Protein AF-A0A6J8D464-F1 (afdb_monomer_lite)

Radius of gyration: 24.17 Å; chains: 1; bounding box: 67×46×69 Å

Foldseek 3Di:
DLLLLLLLLLLLCLQFEQVVLQVLVPQDDLVSSLCQNSVVDVVVVVLVLVLLLLLLVVLLVVLQVVVCVVVVHDDDPVSSVVCLVVALALLSLLSCCSRVQASVLSVQLVQCLQLLNVVSNVSSCVSSVLSCQLAPPVQSLVVVLVVVVCQVPDDPVVVVVCSNPSFADPPPPSSGTDHPVVVVVVLVVLLVVQADPDDGDPVSSVVSNVCSVVVVVVLVVVCVVVVHDDPDPDPPPDDCVVSSVSVSVLCVVLCSVPPPDPDSFHAHSVGHTFDPCSSCSSVQSVVSSVQSNVDPADRLGDHNGGHPVSVVVLVVLLPDDLVVLVVLLLVLLVPQPDPVSSVLLVVCCVPRPNPDDSSSSSSSSVNSVCVVSSSDDDPDDRPPD

Sequence (385 aa):
MEINLFRAFFSFCRNIFLETLAEKLGFMSKRAKDFIVGCGDHHLTWQIFQIVLYAFAAELSRSYVISCLEKNETPTSAGFVLWVDEASNPNITMMYNIVFTFFLAMKCFRSGVRRNNSTFMLAGRQTAVPVMFIKKHTIYQNLICNDMAIRVNAPDPIKEYMEKNESFSVSGDPARAEGGDYVTENVNRALKNHLPPGVPTLQLWVNASRCNDKLDKIRKKVFLNAGLNEPSSDKQAFNVDNEVQMLRREIRTSKWLEYPQVDSQLRSLSGETLHPGLVNVLHVSRDNYKSYLLKEKAATLEPVFITNQDEIDFNDASNWTIIKLNQNIVHTIQEIDDENLSLYYKNYYEKNISSAVKKSHVDFYYEVKGILDGLQTVDVDLPQL

Structure (mmCIF, N/CA/C/O backbone):
data_AF-A0A6J8D464-F1
#
_entry.id   AF-A0A6J8D464-F1
#
loop_
_atom_site.group_PDB
_atom_site.id
_atom_site.type_symbol
_atom_site.label_atom_id
_atom_site.label_alt_id
_atom_site.label_comp_id
_atom_site.label_asym_id
_atom_site.label_entity_id
_atom_site.label_seq_id
_atom_site.pdbx_PDB_ins_code
_atom_site.Cartn_x
_atom_site.Cartn_y
_atom_site.Cartn_z
_atom_site.occupancy
_atom_site.B_iso_or_equiv
_atom_site.auth_seq_id
_atom_site.auth_comp_id
_atom_site.auth_asym_id
_atom_site.auth_atom_id
_atom_site.pdbx_PDB_model_num
ATOM 1 N N . MET A 1 1 ? -3.402 -2.196 -12.179 1.00 75.00 1 MET A N 1
ATOM 2 C CA . MET A 1 1 ? -3.385 -2.986 -10.922 1.00 75.00 1 MET A CA 1
ATOM 3 C C . MET A 1 1 ? -2.369 -2.462 -9.906 1.00 75.00 1 MET A C 1
ATOM 5 O O . MET A 1 1 ? -2.780 -2.190 -8.788 1.00 75.00 1 MET A O 1
ATOM 9 N N . GLU A 1 2 ? -1.084 -2.282 -10.261 1.00 83.75 2 GLU A N 1
ATOM 10 C CA . GLU A 1 2 ? -0.041 -1.796 -9.322 1.00 83.75 2 GLU A CA 1
ATOM 11 C C . GLU A 1 2 ? -0.439 -0.488 -8.621 1.00 83.75 2 GLU A C 1
ATOM 13 O O . GLU A 1 2 ? -0.425 -0.411 -7.397 1.00 83.75 2 GLU A O 1
ATOM 18 N N . ILE A 1 3 ? -0.880 0.512 -9.392 1.00 84.69 3 ILE A N 1
ATOM 19 C CA . ILE A 1 3 ? -1.281 1.811 -8.840 1.00 84.69 3 ILE A CA 1
ATOM 20 C C . ILE A 1 3 ? -2.486 1.713 -7.896 1.00 84.69 3 ILE A C 1
ATOM 22 O O . ILE A 1 3 ? -2.520 2.395 -6.882 1.00 84.69 3 ILE A O 1
ATOM 26 N N . ASN A 1 4 ? -3.432 0.808 -8.162 1.00 85.44 4 ASN A N 1
ATOM 27 C CA . ASN A 1 4 ? -4.602 0.612 -7.302 1.00 85.44 4 ASN A CA 1
ATOM 28 C C . ASN A 1 4 ? -4.208 -0.020 -5.958 1.00 85.44 4 ASN A C 1
ATOM 30 O O . ASN A 1 4 ? -4.788 0.320 -4.930 1.00 85.44 4 ASN A O 1
ATOM 34 N N . LEU A 1 5 ? -3.203 -0.910 -5.953 1.00 88.81 5 LEU A N 1
ATOM 35 C CA . LEU A 1 5 ? -2.619 -1.438 -4.714 1.00 88.81 5 LEU A CA 1
ATOM 36 C C . LEU A 1 5 ? -1.938 -0.321 -3.922 1.00 88.81 5 LEU A C 1
ATOM 38 O O . LEU A 1 5 ? -2.163 -0.227 -2.717 1.00 88.81 5 LEU A O 1
ATOM 42 N N . PHE A 1 6 ? -1.174 0.554 -4.589 1.00 90.50 6 PHE A N 1
ATOM 43 C CA . PHE A 1 6 ? -0.582 1.714 -3.922 1.00 90.50 6 PHE A CA 1
ATOM 44 C C . PHE A 1 6 ? -1.637 2.649 -3.353 1.00 90.50 6 PHE A C 1
ATOM 46 O O . PHE A 1 6 ? -1.532 2.982 -2.183 1.00 90.50 6 PHE A O 1
ATOM 53 N N . ARG A 1 7 ? -2.681 3.000 -4.112 1.00 88.50 7 ARG A N 1
ATOM 54 C CA . ARG A 1 7 ? -3.766 3.873 -3.638 1.00 88.50 7 ARG A CA 1
ATOM 55 C C . ARG A 1 7 ? -4.436 3.316 -2.383 1.00 88.50 7 ARG A C 1
ATOM 57 O O . ARG A 1 7 ? -4.547 4.025 -1.388 1.00 88.50 7 ARG A O 1
ATOM 64 N N . ALA A 1 8 ? -4.817 2.035 -2.392 1.00 88.19 8 ALA A N 1
ATOM 65 C CA . ALA A 1 8 ? -5.408 1.385 -1.219 1.00 88.19 8 ALA A CA 1
ATOM 66 C C . ALA A 1 8 ? -4.446 1.374 -0.015 1.00 88.19 8 ALA A C 1
ATOM 68 O O . ALA A 1 8 ? -4.840 1.663 1.114 1.00 88.19 8 ALA A O 1
ATOM 69 N N . PHE A 1 9 ? -3.167 1.086 -0.254 1.00 91.56 9 PHE A N 1
ATOM 70 C CA . PHE A 1 9 ? -2.165 1.007 0.803 1.00 91.56 9 PHE A CA 1
ATOM 71 C C . PHE A 1 9 ? -1.752 2.372 1.371 1.00 91.56 9 PHE A C 1
ATOM 73 O O . PHE A 1 9 ? -1.654 2.530 2.584 1.00 91.56 9 PHE A O 1
ATOM 80 N N . PHE A 1 10 ? -1.534 3.375 0.524 1.00 92.56 10 PHE A N 1
ATOM 81 C CA . PHE A 1 10 ? -1.148 4.728 0.928 1.00 92.56 10 PHE A CA 1
ATOM 82 C C . PHE A 1 10 ? -2.296 5.408 1.678 1.00 92.56 10 PHE A C 1
ATOM 84 O O . PHE A 1 10 ? -2.063 6.030 2.711 1.00 92.56 10 PHE A O 1
ATOM 91 N N . SER A 1 11 ? -3.536 5.193 1.228 1.00 88.62 11 SER A N 1
ATOM 92 C CA . SER A 1 11 ? -4.755 5.552 1.960 1.00 88.62 11 SER A CA 1
ATOM 93 C C . SER A 1 11 ? -4.780 4.958 3.371 1.00 88.62 11 SER A C 1
ATOM 95 O O . SER A 1 11 ? -5.026 5.674 4.343 1.00 88.62 11 SER A O 1
ATOM 97 N N . PHE A 1 12 ? -4.467 3.666 3.512 1.00 90.50 12 PHE A N 1
ATOM 98 C CA . PHE A 1 12 ? -4.360 3.015 4.819 1.00 90.50 12 PHE A CA 1
ATOM 99 C C . PHE A 1 12 ? -3.247 3.626 5.688 1.00 90.50 12 PHE A C 1
ATOM 101 O O . PHE A 1 12 ? -3.447 3.870 6.875 1.00 90.50 12 PHE A O 1
ATOM 108 N N . CYS A 1 13 ? -2.086 3.927 5.105 1.00 93.38 13 CYS A N 1
ATOM 109 C CA . CYS A 1 13 ? -0.939 4.471 5.830 1.00 93.38 13 CYS A CA 1
ATOM 110 C C . CYS A 1 13 ? -1.010 5.980 6.121 1.00 93.38 13 CYS A C 1
ATOM 112 O O . CYS A 1 13 ? -0.121 6.482 6.819 1.00 93.38 13 CYS A O 1
ATOM 114 N N . ARG A 1 14 ? -2.036 6.689 5.623 1.00 92.25 14 ARG A N 1
ATOM 115 C CA . ARG A 1 14 ? -2.213 8.148 5.740 1.00 92.25 14 ARG A CA 1
ATOM 116 C C . ARG A 1 14 ? -1.929 8.658 7.155 1.00 92.25 14 ARG A C 1
ATOM 118 O O . ARG A 1 14 ? -0.924 9.338 7.361 1.00 92.25 14 ARG A O 1
ATOM 125 N N . ASN A 1 15 ? -2.752 8.234 8.114 1.00 91.75 15 ASN A N 1
ATOM 126 C CA . ASN A 1 15 ? -2.686 8.675 9.513 1.00 91.75 15 ASN A CA 1
ATOM 127 C C . ASN A 1 15 ? -1.670 7.873 10.346 1.00 91.75 15 ASN A C 1
ATOM 129 O O . ASN A 1 15 ? -1.476 8.149 11.522 1.00 91.75 15 ASN A O 1
ATOM 133 N N . ILE A 1 16 ? -1.019 6.860 9.759 1.00 94.44 16 ILE A N 1
ATOM 134 C CA . ILE A 1 16 ? -0.009 6.058 10.462 1.00 94.44 16 ILE A CA 1
ATOM 135 C C . ILE A 1 16 ? 1.351 6.752 10.377 1.00 94.44 16 ILE A C 1
ATOM 137 O O . ILE A 1 16 ? 2.016 6.940 11.390 1.00 94.44 16 ILE A O 1
ATOM 141 N N . PHE A 1 17 ? 1.781 7.126 9.172 1.00 95.44 17 PHE A N 1
ATOM 142 C CA . PHE A 1 17 ? 3.074 7.791 8.965 1.00 95.44 17 PHE A CA 1
ATOM 143 C C . PHE A 1 17 ? 3.147 8.644 7.698 1.00 95.44 17 PHE A C 1
ATOM 145 O O . PHE A 1 17 ? 4.067 9.453 7.564 1.00 95.44 17 PHE A O 1
ATOM 152 N N . LEU A 1 18 ? 2.250 8.434 6.728 1.00 95.12 18 LEU A N 1
ATOM 153 C CA . LEU A 1 18 ? 2.436 8.973 5.385 1.00 95.12 18 LEU A CA 1
ATOM 154 C C . LEU A 1 18 ? 2.220 10.488 5.336 1.00 95.12 18 LEU A C 1
ATOM 156 O O . LEU A 1 18 ? 2.968 11.161 4.633 1.00 95.12 18 LEU A O 1
ATOM 160 N N . GLU A 1 19 ? 1.276 11.040 6.105 1.00 93.50 19 GLU A N 1
ATOM 161 C CA . GLU A 1 19 ? 1.132 12.499 6.199 1.00 93.50 19 GLU A CA 1
ATOM 162 C C . GLU A 1 19 ? 2.364 13.158 6.822 1.00 93.50 19 GLU A C 1
ATOM 164 O O . GLU A 1 19 ? 2.873 14.133 6.271 1.00 93.50 19 GLU A O 1
ATOM 169 N N . THR A 1 20 ? 2.901 12.592 7.908 1.00 94.94 20 THR A N 1
ATOM 170 C CA . THR A 1 20 ? 4.138 13.083 8.531 1.00 94.94 20 THR A CA 1
ATOM 171 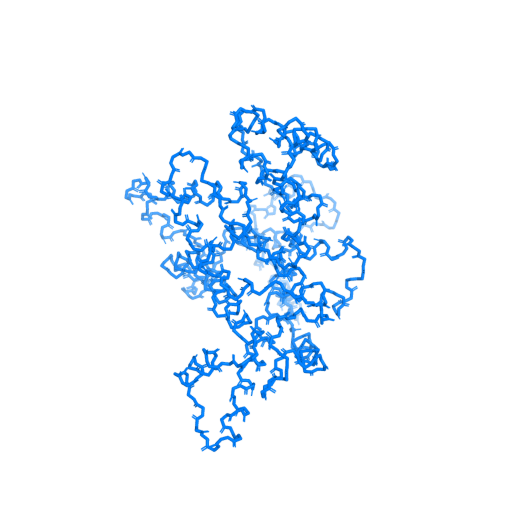C C . THR A 1 20 ? 5.307 13.028 7.550 1.00 94.94 20 THR A C 1
ATOM 173 O O . THR A 1 20 ? 6.073 13.981 7.440 1.00 94.94 20 THR A O 1
ATOM 176 N N . LEU A 1 21 ? 5.439 11.942 6.785 1.00 95.94 21 LEU A N 1
ATOM 177 C CA . LEU A 1 21 ? 6.465 11.849 5.749 1.00 95.94 21 LEU A CA 1
ATOM 178 C C . LEU A 1 21 ? 6.262 12.898 4.647 1.00 95.94 21 LEU A C 1
ATOM 180 O O . LEU A 1 21 ? 7.229 13.535 4.234 1.00 95.94 21 LEU A O 1
ATOM 184 N N . ALA A 1 22 ? 5.029 13.093 4.180 1.00 94.44 22 ALA A N 1
ATOM 185 C CA . ALA A 1 22 ? 4.716 14.073 3.146 1.00 94.44 22 ALA A CA 1
ATOM 186 C C . ALA A 1 22 ? 5.141 15.488 3.578 1.00 94.44 22 ALA A C 1
ATOM 188 O O . ALA A 1 22 ? 5.800 16.188 2.810 1.00 94.44 22 ALA A O 1
ATOM 189 N N . GLU A 1 23 ? 4.876 15.876 4.827 1.00 94.38 23 GLU A N 1
ATOM 190 C CA . GLU A 1 23 ? 5.338 17.156 5.380 1.00 94.38 23 GLU A CA 1
ATOM 191 C C . GLU A 1 23 ? 6.863 17.279 5.366 1.00 94.38 23 GLU A C 1
ATOM 193 O O . GLU A 1 23 ? 7.402 18.305 4.951 1.00 94.38 23 GLU A O 1
ATOM 198 N N . LYS A 1 24 ? 7.581 16.221 5.761 1.00 93.62 24 LYS A N 1
ATOM 199 C CA . LYS A 1 24 ? 9.053 16.226 5.786 1.00 93.62 24 LYS A CA 1
ATOM 200 C C . LYS A 1 24 ? 9.676 16.267 4.391 1.00 93.62 24 LYS A C 1
ATOM 202 O O . LYS A 1 24 ? 10.792 16.757 4.239 1.00 93.62 24 LYS A O 1
ATOM 207 N N . LEU A 1 25 ? 8.955 15.787 3.381 1.00 92.88 25 LEU A N 1
ATOM 208 C CA . LEU A 1 25 ? 9.317 15.913 1.968 1.00 92.88 25 LEU A CA 1
ATOM 209 C C . LEU A 1 25 ? 8.897 17.269 1.360 1.00 92.88 25 LEU A C 1
ATOM 211 O O . LEU A 1 25 ? 9.168 17.517 0.188 1.00 92.88 25 LEU A O 1
ATOM 215 N N . GLY A 1 26 ? 8.260 18.153 2.137 1.00 92.69 26 GLY A N 1
ATOM 216 C CA . GLY A 1 26 ? 7.870 19.505 1.723 1.00 92.69 26 GLY A CA 1
ATOM 217 C C . GLY A 1 26 ? 6.435 19.644 1.198 1.00 92.69 26 GLY A C 1
ATOM 218 O O . GLY A 1 26 ? 6.044 20.729 0.764 1.00 92.69 26 GLY A O 1
ATOM 219 N N . PHE A 1 27 ? 5.617 18.589 1.250 1.00 93.19 27 PHE A N 1
ATOM 220 C CA . PHE A 1 27 ? 4.207 18.630 0.847 1.00 93.19 27 PHE A CA 1
ATOM 221 C C . PHE A 1 27 ? 3.342 19.173 1.995 1.00 93.19 27 PHE A C 1
ATOM 223 O O . PHE A 1 27 ? 2.765 18.426 2.782 1.00 93.19 27 PHE A O 1
ATOM 230 N N . MET A 1 28 ? 3.263 20.502 2.099 1.00 91.12 28 MET A N 1
ATOM 231 C CA . MET A 1 28 ? 2.631 21.170 3.247 1.00 91.12 28 MET A CA 1
ATOM 232 C C . MET A 1 28 ? 1.110 21.346 3.123 1.00 91.12 28 MET A C 1
ATOM 234 O O . MET A 1 28 ? 0.402 21.319 4.127 1.00 91.12 28 MET A O 1
ATOM 238 N N . SER A 1 29 ? 0.580 21.555 1.912 1.00 91.44 29 SER A N 1
ATOM 239 C CA . SER A 1 29 ? -0.855 21.818 1.722 1.00 91.44 29 SER A CA 1
ATOM 240 C C . SER A 1 29 ? -1.679 20.528 1.719 1.00 91.44 29 SER A C 1
ATOM 242 O O . SER A 1 29 ? -1.191 19.482 1.294 1.00 91.44 29 SER A O 1
ATOM 244 N N . LYS A 1 30 ? -2.960 20.606 2.119 1.00 87.12 30 LYS A N 1
ATOM 245 C CA . LYS A 1 30 ? -3.886 19.457 2.075 1.00 87.12 30 LYS A CA 1
ATOM 246 C C . LYS A 1 30 ? -3.893 18.802 0.688 1.00 87.12 30 LYS A C 1
ATOM 248 O O . LYS A 1 30 ? -3.640 17.613 0.570 1.00 87.12 30 LYS A O 1
ATOM 253 N N . ARG A 1 31 ? -4.032 19.609 -0.370 1.00 86.56 31 ARG A N 1
ATOM 254 C CA . ARG A 1 31 ? -4.009 19.139 -1.765 1.00 86.56 31 ARG A CA 1
ATOM 255 C C . ARG A 1 31 ? -2.706 18.424 -2.139 1.00 86.56 31 ARG A C 1
ATOM 257 O O . ARG A 1 31 ? -2.738 17.449 -2.879 1.00 86.56 31 ARG A O 1
ATOM 264 N N . ALA A 1 32 ? -1.564 18.907 -1.650 1.00 87.12 32 ALA A N 1
ATOM 265 C CA . ALA A 1 32 ? -0.269 18.284 -1.903 1.00 87.12 32 ALA A CA 1
ATOM 266 C C . ALA A 1 32 ? -0.144 16.927 -1.187 1.00 87.12 32 ALA A C 1
ATOM 268 O O . ALA A 1 32 ? 0.345 15.968 -1.778 1.00 87.12 32 ALA A O 1
ATOM 269 N N . LYS A 1 33 ? -0.640 16.822 0.051 1.00 89.12 33 LYS A N 1
ATOM 270 C CA . LYS A 1 33 ? -0.712 15.551 0.787 1.00 89.12 33 LYS A CA 1
ATOM 271 C C . LYS A 1 33 ? -1.679 14.568 0.129 1.00 89.12 33 LYS A C 1
ATOM 273 O O . LYS A 1 33 ? -1.311 13.418 -0.087 1.00 89.12 33 LYS A O 1
ATOM 278 N N . ASP A 1 34 ? -2.864 15.030 -0.264 1.00 85.94 34 ASP A N 1
ATOM 279 C CA . ASP A 1 34 ? -3.866 14.217 -0.960 1.00 85.94 34 ASP A CA 1
ATOM 280 C C . ASP A 1 34 ? -3.318 13.695 -2.302 1.00 85.94 34 ASP A C 1
ATOM 282 O O . ASP A 1 34 ? -3.557 12.546 -2.662 1.00 85.94 34 ASP A O 1
ATOM 286 N N . PHE A 1 35 ? -2.494 14.481 -3.007 1.00 87.31 35 PHE A N 1
ATOM 287 C CA . PHE A 1 35 ? -1.792 14.025 -4.212 1.00 87.31 35 PHE A CA 1
ATOM 288 C C . PHE A 1 35 ? -0.826 12.858 -3.939 1.00 87.31 35 PHE A C 1
ATOM 290 O O . PHE A 1 35 ? -0.765 11.915 -4.732 1.00 87.31 35 PHE A O 1
ATOM 297 N N . ILE A 1 36 ? -0.100 12.886 -2.813 1.00 90.00 36 ILE A N 1
ATOM 298 C CA . ILE A 1 36 ? 0.777 11.783 -2.390 1.00 90.00 36 ILE A CA 1
ATOM 299 C C . ILE A 1 36 ? -0.038 10.548 -1.996 1.00 90.00 36 ILE A C 1
ATOM 301 O O . ILE A 1 36 ? 0.232 9.452 -2.486 1.00 90.00 36 ILE A O 1
ATOM 305 N N . VAL A 1 37 ? -1.041 10.720 -1.132 1.00 87.12 37 VAL A N 1
ATOM 306 C CA . VAL A 1 37 ? -1.896 9.633 -0.623 1.00 87.12 37 VAL A CA 1
ATOM 307 C C . VAL A 1 37 ? -2.677 8.965 -1.759 1.00 87.12 37 VAL A C 1
ATOM 309 O O . VAL A 1 37 ? -2.757 7.740 -1.814 1.00 87.12 37 VAL A O 1
ATOM 312 N N . GLY A 1 38 ? -3.197 9.758 -2.697 1.00 84.94 38 GLY A N 1
ATOM 313 C CA . GLY A 1 38 ? -3.895 9.295 -3.898 1.00 84.94 38 GLY A CA 1
ATOM 314 C C . GLY A 1 38 ? -2.975 8.766 -5.003 1.00 84.94 38 GLY A C 1
ATOM 315 O O . GLY A 1 38 ? -3.463 8.362 -6.063 1.00 84.94 38 GLY A O 1
ATOM 316 N N . CYS A 1 39 ? -1.656 8.754 -4.781 1.00 88.50 39 CYS A N 1
ATOM 317 C CA . CYS A 1 39 ? -0.656 8.278 -5.734 1.00 88.50 39 CYS A CA 1
ATOM 318 C C . CYS A 1 39 ? -0.799 8.936 -7.120 1.00 88.50 39 CYS A C 1
ATOM 320 O O . CYS A 1 39 ? -0.841 8.249 -8.141 1.00 88.50 39 CYS A O 1
ATOM 322 N N . GLY A 1 40 ? -0.924 10.266 -7.161 1.00 81.75 40 GLY A N 1
ATOM 323 C CA . GLY A 1 40 ? -1.202 11.010 -8.396 1.00 81.75 40 GLY A CA 1
ATOM 324 C C . GLY A 1 40 ? -0.083 10.955 -9.446 1.00 81.75 40 GLY A C 1
ATOM 325 O O . GLY A 1 40 ? -0.342 11.174 -10.624 1.00 81.75 40 GLY A O 1
ATOM 326 N N . ASP A 1 41 ? 1.145 10.615 -9.043 1.00 86.06 41 ASP A N 1
ATOM 327 C CA . ASP A 1 41 ? 2.264 10.335 -9.948 1.00 86.06 41 ASP A CA 1
ATOM 328 C C . ASP A 1 41 ? 2.916 8.990 -9.596 1.00 86.06 41 ASP A C 1
ATOM 330 O O . ASP A 1 41 ? 3.332 8.754 -8.457 1.00 86.06 41 ASP A O 1
ATOM 334 N N . HIS A 1 42 ? 3.011 8.085 -10.576 1.00 83.06 42 HIS A N 1
ATOM 335 C CA . HIS A 1 42 ? 3.528 6.725 -10.365 1.00 83.06 42 HIS A CA 1
ATOM 336 C C . HIS A 1 42 ? 5.017 6.704 -9.998 1.00 83.06 42 HIS A C 1
ATOM 338 O O . HIS A 1 42 ? 5.446 5.878 -9.187 1.00 83.06 42 HIS A O 1
ATOM 344 N N . HIS A 1 43 ? 5.820 7.608 -10.565 1.00 83.00 43 HIS A N 1
ATOM 345 C CA . HIS A 1 43 ? 7.253 7.674 -10.288 1.00 83.00 43 HIS A CA 1
ATOM 346 C C . HIS A 1 43 ? 7.528 8.180 -8.871 1.00 83.00 43 HIS A C 1
ATOM 348 O O . HIS A 1 43 ? 8.294 7.546 -8.143 1.00 83.00 43 HIS A O 1
ATOM 354 N N . LEU A 1 44 ? 6.861 9.254 -8.457 1.00 88.19 44 LEU A N 1
ATOM 355 C CA . LEU A 1 44 ? 6.925 9.810 -7.112 1.00 88.19 44 LEU A CA 1
ATOM 356 C C . LEU A 1 44 ? 6.394 8.818 -6.074 1.00 88.19 44 LEU A C 1
ATOM 358 O O . LEU A 1 44 ? 7.032 8.600 -5.046 1.00 88.19 44 LEU A O 1
ATOM 362 N N . THR A 1 45 ? 5.279 8.145 -6.373 1.00 91.62 45 THR A N 1
ATOM 363 C CA . THR A 1 45 ? 4.728 7.078 -5.520 1.00 91.62 45 THR A CA 1
ATOM 364 C C . THR A 1 45 ? 5.772 5.994 -5.270 1.00 91.62 45 THR A C 1
ATOM 366 O O . THR A 1 45 ? 5.973 5.567 -4.134 1.00 91.62 45 THR A O 1
ATOM 369 N N . TRP A 1 46 ? 6.494 5.580 -6.315 1.00 89.94 46 TRP A N 1
ATOM 370 C CA . TRP A 1 46 ? 7.548 4.582 -6.176 1.00 89.94 46 TRP A CA 1
ATOM 371 C C . TRP A 1 46 ? 8.758 5.088 -5.379 1.00 89.94 46 TRP A C 1
ATOM 373 O O . TRP A 1 46 ? 9.326 4.330 -4.595 1.00 89.94 46 TRP A O 1
ATOM 383 N N . GLN A 1 47 ? 9.144 6.356 -5.534 1.00 91.25 47 GLN A N 1
ATOM 384 C CA . GLN A 1 47 ? 10.216 6.959 -4.734 1.00 91.25 47 GLN A CA 1
ATOM 385 C C . GLN A 1 47 ? 9.852 6.983 -3.245 1.00 91.25 47 GLN A C 1
ATOM 387 O O . GLN A 1 47 ? 10.623 6.497 -2.420 1.00 91.25 47 GLN A O 1
ATOM 392 N N . ILE A 1 48 ? 8.650 7.455 -2.904 1.00 94.75 48 ILE A N 1
ATOM 393 C CA . ILE A 1 48 ? 8.142 7.476 -1.523 1.00 94.75 48 ILE A CA 1
ATOM 394 C C . ILE A 1 48 ? 8.050 6.060 -0.963 1.00 94.75 48 ILE A C 1
ATOM 396 O O . ILE A 1 48 ? 8.488 5.799 0.158 1.00 94.75 48 ILE A O 1
ATOM 400 N N . PHE A 1 49 ? 7.566 5.115 -1.767 1.00 94.94 49 PHE A N 1
ATOM 401 C CA . PHE A 1 49 ? 7.538 3.709 -1.396 1.00 94.94 49 PHE A CA 1
ATOM 402 C C . PHE A 1 49 ? 8.935 3.176 -1.032 1.00 94.94 49 PHE A C 1
ATOM 404 O O . PHE A 1 49 ? 9.091 2.478 -0.030 1.00 94.94 49 PHE A O 1
ATOM 411 N N . GLN A 1 50 ? 9.959 3.505 -1.825 1.00 93.62 50 GLN A N 1
ATOM 412 C CA . GLN A 1 50 ? 11.338 3.089 -1.561 1.00 93.62 50 GLN A CA 1
ATOM 413 C C . GLN A 1 50 ? 11.906 3.746 -0.301 1.00 93.62 50 GLN A C 1
ATOM 415 O O . GLN A 1 50 ? 12.550 3.052 0.487 1.00 93.62 50 GLN A O 1
ATOM 420 N N . ILE A 1 51 ? 11.631 5.039 -0.090 1.00 95.88 51 ILE A N 1
ATOM 421 C CA . ILE A 1 51 ? 12.036 5.774 1.115 1.00 95.88 51 ILE A CA 1
ATOM 422 C C . ILE A 1 51 ? 11.526 5.052 2.363 1.00 95.88 51 ILE A C 1
ATOM 424 O O . ILE A 1 51 ? 12.310 4.721 3.252 1.00 95.88 51 ILE A O 1
ATOM 428 N N . VAL A 1 52 ? 10.226 4.747 2.397 1.00 96.50 52 VAL A N 1
ATOM 429 C CA . VAL A 1 52 ? 9.592 4.095 3.547 1.00 96.50 52 VAL A CA 1
ATOM 430 C C . VAL A 1 52 ? 10.124 2.682 3.744 1.00 96.50 52 VAL A C 1
ATOM 432 O O . VAL A 1 52 ? 10.557 2.347 4.844 1.00 96.50 52 VAL A O 1
ATOM 435 N N . LEU A 1 53 ? 10.144 1.861 2.687 1.00 95.62 53 LEU A N 1
ATOM 436 C CA . LEU A 1 53 ? 10.624 0.481 2.767 1.00 95.62 53 LEU A CA 1
ATOM 437 C C . LEU A 1 53 ? 12.043 0.418 3.343 1.00 95.62 53 LEU A C 1
ATOM 439 O O . LEU A 1 53 ? 12.304 -0.371 4.250 1.00 95.62 53 LEU A O 1
ATOM 443 N N . TYR A 1 54 ? 12.963 1.239 2.833 1.00 95.38 54 TYR A N 1
ATOM 444 C CA . TYR A 1 54 ? 14.353 1.208 3.279 1.00 95.38 54 TYR A CA 1
ATOM 445 C C . TYR A 1 54 ? 14.537 1.799 4.672 1.00 95.38 54 TYR A C 1
ATOM 447 O O . TYR A 1 54 ? 15.265 1.214 5.474 1.00 95.38 54 TYR A O 1
ATOM 455 N N . ALA A 1 55 ? 13.861 2.904 4.995 1.00 96.94 55 ALA A N 1
ATOM 456 C CA . ALA A 1 55 ? 13.940 3.491 6.327 1.00 96.94 55 ALA A CA 1
ATOM 457 C C . ALA A 1 55 ? 13.385 2.540 7.395 1.00 96.94 55 ALA A C 1
ATOM 459 O O . ALA A 1 55 ? 14.062 2.273 8.387 1.00 96.94 55 ALA A O 1
ATOM 460 N N . PHE A 1 56 ? 12.190 1.986 7.181 1.00 96.94 56 PHE A N 1
ATOM 461 C CA . PHE A 1 56 ? 11.527 1.139 8.171 1.00 96.94 56 PHE A CA 1
ATOM 462 C C . PHE A 1 56 ? 12.241 -0.201 8.344 1.00 96.94 56 PHE A C 1
ATOM 464 O O . PHE A 1 56 ? 12.484 -0.617 9.474 1.00 96.94 56 PHE A O 1
ATOM 471 N N . ALA A 1 57 ? 12.653 -0.855 7.250 1.00 95.56 57 ALA A N 1
ATOM 472 C CA . ALA A 1 57 ? 13.424 -2.094 7.346 1.00 95.56 57 ALA A CA 1
ATOM 473 C C . ALA A 1 57 ? 14.750 -1.879 8.098 1.00 95.56 57 ALA A C 1
ATOM 475 O O . ALA A 1 57 ? 15.136 -2.714 8.921 1.00 95.56 57 ALA A O 1
ATOM 476 N N . ALA A 1 58 ? 15.430 -0.750 7.855 1.00 95.56 58 ALA A N 1
ATOM 477 C CA . ALA A 1 58 ? 16.669 -0.411 8.544 1.00 95.56 58 ALA A CA 1
ATOM 478 C C . ALA A 1 58 ? 16.454 -0.115 10.035 1.00 95.56 58 ALA A C 1
ATOM 480 O O . ALA A 1 58 ? 17.257 -0.568 10.849 1.00 95.56 58 ALA A O 1
ATOM 481 N N . GLU A 1 59 ? 15.401 0.617 10.414 1.00 95.88 59 GLU A N 1
ATOM 482 C CA . GLU A 1 59 ? 15.134 0.913 11.828 1.00 95.88 59 GLU A CA 1
ATOM 483 C C . GLU A 1 59 ? 14.636 -0.310 12.605 1.00 95.88 59 GLU A C 1
ATOM 485 O O . GLU A 1 59 ? 15.125 -0.534 13.708 1.00 95.88 59 GLU A O 1
ATOM 490 N N . LEU A 1 60 ? 13.780 -1.160 12.022 1.00 95.12 60 LEU A N 1
ATOM 491 C CA . LEU A 1 60 ? 13.395 -2.435 12.644 1.00 95.12 60 LEU A CA 1
ATOM 492 C C . LEU A 1 60 ? 14.611 -3.333 12.892 1.00 95.12 60 LEU A C 1
ATOM 494 O O . LEU A 1 60 ? 14.807 -3.830 14.000 1.00 95.12 60 LEU A O 1
ATOM 498 N N . SER A 1 61 ? 15.458 -3.498 11.871 1.00 94.25 61 SER A N 1
ATOM 499 C CA . SER A 1 61 ? 16.679 -4.303 11.988 1.00 94.25 61 SER A CA 1
ATOM 500 C C . SER A 1 61 ? 17.623 -3.721 13.039 1.00 94.25 61 SER A C 1
ATOM 502 O O . SER A 1 61 ? 18.214 -4.458 13.822 1.00 94.25 61 SER A O 1
ATOM 504 N N . ARG A 1 62 ? 17.752 -2.390 13.087 1.00 94.62 62 ARG A N 1
ATOM 505 C CA . ARG A 1 62 ? 18.578 -1.700 14.079 1.00 94.62 62 ARG A CA 1
ATOM 506 C C . ARG A 1 62 ? 18.071 -1.950 15.501 1.00 94.62 62 ARG A C 1
ATOM 508 O O . ARG A 1 62 ? 18.890 -2.264 16.359 1.00 94.62 62 ARG A O 1
ATOM 515 N N . SER A 1 63 ? 16.769 -1.801 15.754 1.00 92.81 63 SER A N 1
ATOM 516 C CA . SER A 1 63 ? 16.188 -2.033 17.084 1.00 92.81 63 SER A CA 1
ATOM 517 C C . SER A 1 63 ? 16.417 -3.469 17.558 1.00 92.81 63 SER A C 1
ATOM 519 O O . SER A 1 63 ? 16.845 -3.672 18.692 1.00 92.81 63 SER A O 1
ATOM 521 N N . TYR A 1 64 ? 16.248 -4.451 16.670 1.00 94.50 64 TYR A N 1
ATOM 522 C CA . TYR A 1 64 ? 16.563 -5.845 16.975 1.00 94.50 64 TYR A CA 1
ATOM 523 C C . TYR A 1 64 ? 18.045 -6.061 17.300 1.00 94.50 64 TYR A C 1
ATOM 525 O O . TYR A 1 64 ? 18.376 -6.636 18.333 1.00 94.50 64 TYR A O 1
ATOM 533 N N . VAL A 1 65 ? 18.947 -5.557 16.450 1.00 94.25 65 VAL A N 1
ATOM 534 C CA . VAL A 1 65 ? 20.397 -5.699 16.657 1.00 94.25 65 VAL A CA 1
ATOM 535 C C . VAL A 1 65 ? 20.823 -5.088 17.990 1.00 94.25 65 VAL A C 1
ATOM 537 O O . VAL A 1 65 ? 21.624 -5.691 18.694 1.00 94.25 65 VAL A O 1
ATOM 540 N N . ILE A 1 66 ? 20.275 -3.933 18.372 1.00 92.00 66 ILE A N 1
ATOM 541 C CA . ILE A 1 66 ? 20.563 -3.318 19.676 1.00 92.00 66 ILE A CA 1
ATOM 542 C C . ILE A 1 66 ? 20.062 -4.189 20.821 1.00 92.00 66 ILE A C 1
ATOM 544 O O . ILE A 1 66 ? 20.821 -4.420 21.755 1.00 92.00 66 ILE A O 1
ATOM 548 N N . SER A 1 67 ? 18.847 -4.733 20.722 1.00 91.12 67 SER A N 1
ATOM 549 C CA . SER A 1 67 ? 18.329 -5.640 21.749 1.00 91.12 67 SER A CA 1
ATOM 550 C C . SER A 1 67 ? 19.212 -6.883 21.917 1.00 91.12 67 SER A C 1
ATOM 552 O O . SER A 1 67 ? 19.486 -7.288 23.044 1.00 91.12 67 SER A O 1
ATOM 554 N N . CYS A 1 68 ? 19.721 -7.456 20.821 1.00 93.19 68 CYS A N 1
ATOM 555 C CA . CYS A 1 68 ? 20.687 -8.553 20.887 1.00 93.19 68 CYS A CA 1
ATOM 556 C C . CYS A 1 68 ? 22.006 -8.126 21.541 1.00 93.19 68 CYS A C 1
ATOM 558 O O . CYS A 1 68 ? 22.527 -8.856 22.379 1.00 93.19 68 CYS A O 1
ATOM 560 N N . LEU A 1 69 ? 22.535 -6.946 21.200 1.00 92.88 69 LEU A N 1
ATOM 561 C CA . LEU A 1 69 ? 23.769 -6.428 21.800 1.00 92.88 69 LEU A CA 1
ATOM 562 C C . LEU A 1 69 ? 23.621 -6.211 23.312 1.00 92.88 69 LEU A C 1
ATOM 564 O O . LEU A 1 69 ? 24.513 -6.588 24.064 1.00 92.88 69 LEU A O 1
ATOM 568 N N . GLU A 1 70 ? 22.490 -5.670 23.766 1.00 91.50 70 GLU A N 1
ATOM 569 C CA . GLU A 1 70 ? 22.185 -5.488 25.193 1.00 91.50 70 GLU A CA 1
ATOM 570 C C . GLU A 1 70 ? 22.084 -6.823 25.946 1.00 91.50 70 GLU A C 1
ATOM 572 O O . GLU A 1 70 ? 22.462 -6.907 27.115 1.00 91.50 70 GLU A O 1
ATOM 577 N N . LYS A 1 71 ? 21.621 -7.881 25.269 1.00 91.06 71 LYS A N 1
ATOM 578 C CA . LYS A 1 71 ? 21.514 -9.247 25.808 1.00 91.06 71 LYS A CA 1
ATOM 579 C C . LYS A 1 71 ? 22.773 -10.106 25.607 1.00 91.06 71 LYS A C 1
ATOM 581 O O . LYS A 1 71 ? 22.806 -11.235 26.085 1.00 91.06 71 LYS A O 1
ATOM 586 N N . ASN A 1 72 ? 23.811 -9.596 24.935 1.00 93.69 72 ASN A N 1
ATOM 587 C CA . ASN A 1 72 ? 24.981 -10.366 24.479 1.00 93.69 72 ASN A CA 1
ATOM 588 C C . ASN A 1 72 ? 24.630 -11.586 23.598 1.00 93.69 72 ASN A C 1
ATOM 590 O O . ASN A 1 72 ? 25.280 -12.630 23.659 1.00 93.69 72 ASN A O 1
ATOM 594 N N . GLU A 1 73 ? 23.612 -11.452 22.753 1.00 94.19 73 GLU A N 1
ATOM 595 C CA . GLU A 1 73 ? 23.158 -12.477 21.812 1.00 94.19 73 GLU A CA 1
ATOM 596 C C . GLU A 1 73 ? 23.639 -12.181 20.384 1.00 94.19 73 GLU A C 1
ATOM 598 O O . GLU A 1 73 ? 23.864 -11.033 19.998 1.00 94.19 73 GLU A O 1
ATOM 603 N N . THR A 1 74 ? 23.772 -13.223 19.558 1.00 95.06 74 THR A N 1
ATOM 604 C CA . THR A 1 74 ? 24.075 -13.053 18.128 1.00 95.06 74 THR A CA 1
ATOM 605 C C . THR A 1 74 ? 22.778 -12.831 17.340 1.00 95.06 74 THR A C 1
ATOM 607 O O . THR A 1 74 ? 21.900 -13.696 17.395 1.00 95.06 74 THR A O 1
ATOM 610 N N . PRO A 1 75 ? 22.643 -11.734 16.567 1.00 95.25 75 PRO A N 1
ATOM 611 C CA . PRO A 1 75 ? 21.460 -11.503 15.744 1.00 95.25 75 PRO A CA 1
ATOM 612 C C . PRO A 1 75 ? 21.278 -12.599 14.686 1.00 95.25 75 PRO A C 1
ATOM 614 O O . PRO A 1 75 ? 22.207 -12.923 13.944 1.00 95.25 75 PRO A O 1
ATOM 617 N N . THR A 1 76 ? 20.066 -13.139 14.567 1.00 96.38 76 THR A N 1
ATOM 618 C CA . THR A 1 76 ? 19.697 -14.110 13.524 1.00 96.38 76 THR A CA 1
ATOM 619 C C . THR A 1 76 ? 18.357 -13.742 12.895 1.00 96.38 76 THR A C 1
ATOM 621 O O . THR A 1 76 ? 17.552 -13.032 13.489 1.00 96.38 76 THR A O 1
ATOM 624 N N . SER A 1 77 ? 18.079 -14.233 11.686 1.00 92.06 77 SER A N 1
ATOM 625 C CA . SER A 1 77 ? 16.778 -14.006 11.038 1.00 92.06 77 SER A CA 1
ATOM 626 C C . SER A 1 77 ? 15.620 -14.658 11.801 1.00 92.06 77 SER A C 1
ATOM 628 O O . SER A 1 77 ? 14.554 -14.061 11.909 1.00 92.06 77 SER A O 1
ATOM 630 N N . ALA A 1 78 ? 15.828 -15.853 12.362 1.00 94.12 78 ALA A N 1
ATOM 631 C CA . ALA A 1 78 ? 14.835 -16.518 13.204 1.00 94.12 78 ALA A CA 1
ATOM 632 C C . ALA A 1 78 ? 14.597 -15.740 14.507 1.00 94.12 78 ALA A C 1
ATOM 634 O O . ALA A 1 78 ? 13.452 -15.489 14.874 1.00 94.12 78 ALA A O 1
ATOM 635 N N . GLY A 1 79 ? 15.675 -15.285 15.154 1.00 95.00 79 GLY A N 1
ATOM 636 C CA . GLY A 1 79 ? 15.589 -14.444 16.344 1.00 95.00 79 GLY A CA 1
ATOM 637 C C . GLY A 1 79 ? 14.912 -13.099 16.077 1.00 95.00 79 GLY A C 1
ATOM 638 O O . GLY A 1 79 ? 14.193 -12.616 16.940 1.00 95.00 79 GLY A O 1
ATOM 639 N N . PHE A 1 80 ? 15.066 -12.523 14.879 1.00 94.56 80 PHE A N 1
ATOM 640 C CA . PHE A 1 80 ? 14.367 -11.294 14.498 1.00 94.56 80 PHE A CA 1
ATOM 641 C C . PHE A 1 80 ? 12.847 -11.477 14.493 1.00 94.56 80 PHE A C 1
ATOM 643 O O . PHE A 1 80 ? 12.129 -10.633 15.016 1.00 94.56 80 PHE A O 1
ATOM 650 N N . VAL A 1 81 ? 12.355 -12.585 13.930 1.00 93.69 81 VAL A N 1
ATOM 651 C CA . VAL A 1 81 ? 10.913 -12.878 13.890 1.00 93.69 81 VAL A CA 1
ATOM 652 C C . VAL A 1 81 ? 10.364 -13.116 15.296 1.00 93.69 81 VAL A C 1
ATOM 654 O O . VAL A 1 81 ? 9.331 -12.548 15.633 1.00 93.69 81 VAL A O 1
ATOM 657 N N . LEU A 1 82 ? 11.074 -13.888 16.127 1.00 93.31 82 LEU A N 1
ATOM 658 C CA . LEU A 1 82 ? 10.686 -14.114 17.526 1.00 93.31 82 LEU A CA 1
ATOM 659 C C . LEU A 1 82 ? 10.670 -12.807 18.328 1.00 93.31 82 LEU A C 1
ATOM 661 O O . LEU A 1 82 ? 9.719 -12.533 19.047 1.00 93.31 82 LEU A O 1
ATOM 665 N N . TRP A 1 83 ? 11.678 -11.954 18.141 1.00 92.94 83 TRP A N 1
ATOM 666 C CA . TRP A 1 83 ? 11.750 -10.657 18.810 1.00 92.94 83 TRP A CA 1
ATOM 667 C C . TRP A 1 83 ? 10.579 -9.733 18.453 1.00 92.94 83 TRP A C 1
ATOM 669 O O . TRP A 1 83 ? 10.108 -9.001 19.316 1.00 92.94 83 TRP A O 1
ATOM 679 N N . VAL A 1 84 ? 10.095 -9.761 17.207 1.00 91.75 84 VAL A N 1
ATOM 680 C CA . VAL A 1 84 ? 8.905 -8.992 16.802 1.00 91.75 84 VAL A CA 1
ATOM 681 C C . VAL A 1 84 ? 7.637 -9.503 17.489 1.00 91.75 84 VAL A C 1
ATOM 683 O O . VAL A 1 84 ? 6.783 -8.693 17.844 1.00 91.75 84 VAL A O 1
ATOM 686 N N . ASP A 1 85 ? 7.505 -10.820 17.655 1.00 88.25 85 ASP A N 1
ATOM 687 C CA . ASP A 1 85 ? 6.350 -11.451 18.308 1.00 88.25 85 ASP A CA 1
ATOM 688 C C . ASP A 1 85 ? 6.330 -11.166 19.821 1.00 88.25 85 ASP A C 1
ATOM 690 O O . ASP A 1 85 ? 5.283 -10.921 20.413 1.00 88.25 85 ASP A O 1
ATOM 694 N N . GLU A 1 86 ? 7.513 -11.106 20.435 1.00 88.44 86 GLU A N 1
ATOM 695 C CA . GLU A 1 86 ? 7.709 -10.796 21.857 1.00 88.44 86 GLU A CA 1
ATOM 696 C C . GLU A 1 86 ? 7.815 -9.286 22.152 1.00 88.44 86 GLU A C 1
ATOM 698 O O . GLU A 1 86 ? 7.985 -8.880 23.307 1.00 88.44 86 GLU A O 1
ATOM 703 N N . ALA A 1 87 ? 7.747 -8.428 21.130 1.00 85.81 87 ALA A N 1
ATOM 704 C CA . ALA A 1 87 ? 7.946 -6.995 21.290 1.00 85.81 87 ALA A CA 1
ATOM 705 C C . ALA A 1 87 ? 6.822 -6.361 22.126 1.00 85.81 87 ALA A C 1
ATOM 707 O O . ALA A 1 87 ? 5.660 -6.340 21.732 1.00 85.81 87 ALA A O 1
ATOM 708 N N . SER A 1 88 ? 7.181 -5.737 23.252 1.00 86.06 88 SER A N 1
ATOM 709 C CA . SER A 1 88 ? 6.231 -4.982 24.081 1.00 86.06 88 SER A CA 1
ATOM 710 C C . SER A 1 88 ? 5.701 -3.706 23.415 1.00 86.06 88 SER A C 1
ATOM 712 O O . SER A 1 88 ? 4.650 -3.204 23.806 1.00 86.06 88 SER A O 1
ATOM 714 N N . ASN A 1 89 ? 6.421 -3.178 22.419 1.00 90.19 89 ASN A N 1
ATOM 715 C CA . ASN A 1 89 ? 6.013 -2.012 21.640 1.00 90.19 89 ASN A CA 1
ATOM 716 C C . ASN A 1 89 ? 5.152 -2.458 20.440 1.00 90.19 89 ASN A C 1
ATOM 718 O O . ASN A 1 89 ? 5.704 -3.009 19.480 1.00 90.19 89 ASN A O 1
ATOM 722 N N . PRO A 1 90 ? 3.837 -2.169 20.412 1.00 90.81 90 PRO A N 1
ATOM 723 C CA . PRO A 1 90 ? 2.960 -2.609 19.325 1.00 90.81 90 PRO A CA 1
ATOM 724 C C . PRO A 1 90 ? 3.278 -1.949 17.969 1.00 90.81 90 PRO A C 1
ATOM 726 O O . PRO A 1 90 ? 2.915 -2.494 16.921 1.00 90.81 90 PRO A O 1
ATOM 729 N N . ASN A 1 91 ? 3.993 -0.813 17.941 1.00 92.62 91 ASN A N 1
ATOM 730 C CA . ASN A 1 91 ? 4.441 -0.196 16.688 1.00 92.62 91 ASN A CA 1
ATOM 731 C C . ASN A 1 91 ? 5.481 -1.068 15.973 1.00 92.62 91 ASN A C 1
ATOM 733 O O . ASN A 1 91 ? 5.551 -1.024 14.746 1.00 92.62 91 ASN A O 1
ATOM 737 N N . ILE A 1 92 ? 6.264 -1.878 16.703 1.00 92.25 92 ILE A N 1
ATOM 738 C CA . ILE A 1 92 ? 7.222 -2.823 16.107 1.00 92.25 92 ILE A CA 1
ATOM 739 C C . ILE A 1 92 ? 6.463 -3.877 15.302 1.00 92.25 92 ILE A C 1
ATOM 741 O O . ILE A 1 92 ? 6.752 -4.066 14.119 1.00 92.25 92 ILE A O 1
ATOM 745 N N . THR A 1 93 ? 5.447 -4.502 15.900 1.00 90.50 93 THR A N 1
ATOM 746 C CA . THR A 1 93 ? 4.612 -5.509 15.233 1.00 90.50 93 THR A CA 1
ATOM 747 C C . THR A 1 93 ? 3.849 -4.910 14.051 1.00 90.50 93 THR A C 1
ATOM 749 O O . THR A 1 93 ? 3.858 -5.474 12.954 1.00 90.50 93 THR A O 1
ATOM 752 N N . MET A 1 94 ? 3.249 -3.724 14.221 1.00 91.12 94 MET A N 1
ATOM 753 C CA . MET A 1 94 ? 2.575 -3.014 13.128 1.00 91.12 94 MET A CA 1
ATOM 754 C C . MET A 1 94 ? 3.540 -2.698 11.977 1.00 91.12 94 MET A C 1
ATOM 756 O O . MET A 1 94 ? 3.238 -2.993 10.819 1.00 91.12 94 MET A O 1
ATOM 760 N N . MET A 1 95 ? 4.709 -2.120 12.269 1.00 92.38 95 MET A N 1
ATOM 761 C CA . MET A 1 95 ? 5.688 -1.761 11.245 1.00 92.38 95 MET A CA 1
ATOM 762 C C . MET A 1 95 ? 6.238 -3.003 10.542 1.00 92.38 95 MET A C 1
ATOM 764 O O . MET A 1 95 ? 6.370 -2.992 9.318 1.00 92.38 95 MET A O 1
ATOM 768 N N . TYR A 1 96 ? 6.505 -4.085 11.276 1.00 92.25 96 TYR A N 1
ATOM 769 C CA . TYR A 1 96 ? 6.913 -5.358 10.689 1.00 92.25 96 TYR A CA 1
ATOM 770 C C . TYR A 1 96 ? 5.868 -5.866 9.692 1.00 92.25 96 TYR A C 1
ATOM 772 O O . TYR A 1 96 ? 6.204 -6.166 8.545 1.00 92.25 96 TYR A O 1
ATOM 780 N N . ASN A 1 97 ? 4.594 -5.880 10.091 1.00 89.12 97 ASN A N 1
ATOM 781 C CA . ASN A 1 97 ? 3.486 -6.296 9.236 1.00 89.12 97 ASN A CA 1
ATOM 782 C C . ASN A 1 97 ? 3.385 -5.429 7.972 1.00 89.12 97 ASN A C 1
ATOM 784 O O . ASN A 1 97 ? 3.288 -5.953 6.862 1.00 89.12 97 ASN A O 1
ATOM 788 N N . ILE A 1 98 ? 3.485 -4.108 8.116 1.00 90.44 98 ILE A N 1
ATOM 789 C CA . ILE A 1 98 ? 3.473 -3.155 7.000 1.00 90.44 98 ILE A CA 1
ATOM 790 C C . ILE A 1 98 ? 4.646 -3.412 6.034 1.00 90.44 98 ILE A C 1
ATOM 792 O O . ILE A 1 98 ? 4.437 -3.534 4.824 1.00 90.44 98 ILE A O 1
ATOM 796 N N . VAL A 1 99 ? 5.873 -3.534 6.546 1.00 92.50 99 VAL A N 1
ATOM 797 C CA . VAL A 1 99 ? 7.101 -3.665 5.741 1.00 92.50 99 VAL A CA 1
ATOM 798 C C . VAL A 1 99 ? 7.221 -5.039 5.091 1.00 92.50 99 VAL A C 1
ATOM 800 O O . VAL A 1 99 ? 7.359 -5.149 3.870 1.00 92.50 99 VAL A O 1
ATOM 803 N N . PHE A 1 100 ? 7.194 -6.097 5.896 1.00 90.19 100 PHE A N 1
ATOM 804 C CA . PHE A 1 100 ? 7.534 -7.443 5.444 1.00 90.19 100 PHE A CA 1
ATOM 805 C C . PHE A 1 100 ? 6.351 -8.189 4.828 1.00 90.19 100 PHE A C 1
ATOM 807 O O . PHE A 1 100 ? 6.575 -9.168 4.120 1.00 90.19 100 PHE A O 1
ATOM 814 N N . THR A 1 101 ? 5.118 -7.697 5.004 1.00 88.25 101 THR A N 1
ATOM 815 C CA . THR A 1 101 ? 3.964 -8.196 4.241 1.00 88.25 101 THR A CA 1
ATOM 816 C C . THR A 1 101 ? 3.663 -7.297 3.051 1.00 88.25 101 THR A C 1
ATOM 818 O O . THR A 1 101 ? 3.865 -7.722 1.918 1.00 88.25 101 THR A O 1
ATOM 821 N N . PHE A 1 102 ? 3.210 -6.058 3.258 1.00 90.81 102 PHE A N 1
ATOM 822 C CA . PHE A 1 102 ? 2.681 -5.251 2.152 1.00 90.81 102 PHE A CA 1
ATOM 823 C C . PHE A 1 102 ? 3.768 -4.647 1.260 1.00 90.81 102 PHE A C 1
ATOM 825 O O . PHE A 1 102 ? 3.740 -4.870 0.046 1.00 90.81 102 PHE A O 1
ATOM 832 N N . PHE A 1 103 ? 4.745 -3.923 1.824 1.00 93.12 103 PHE A N 1
ATOM 833 C CA . PHE A 1 103 ? 5.821 -3.334 1.015 1.00 93.12 103 PHE A CA 1
ATOM 834 C C . PHE A 1 103 ? 6.605 -4.419 0.271 1.00 93.12 103 PHE A C 1
ATOM 836 O O . PHE A 1 103 ? 6.804 -4.325 -0.941 1.00 93.12 103 PHE A O 1
ATOM 843 N N . LEU A 1 104 ? 7.022 -5.482 0.960 1.00 91.75 104 LEU A N 1
ATOM 844 C CA . LEU A 1 104 ? 7.771 -6.555 0.313 1.00 91.75 104 LEU A CA 1
ATOM 845 C C . LEU A 1 104 ? 6.949 -7.246 -0.786 1.00 91.75 104 LEU A C 1
ATOM 847 O O . LEU A 1 104 ? 7.464 -7.426 -1.889 1.00 91.75 104 LEU A O 1
ATOM 851 N N . ALA A 1 105 ? 5.668 -7.546 -0.545 1.00 93.44 105 ALA A N 1
ATOM 852 C CA . ALA A 1 105 ? 4.795 -8.148 -1.552 1.00 93.44 105 ALA A CA 1
ATOM 853 C C . ALA A 1 105 ? 4.626 -7.268 -2.798 1.00 93.44 105 ALA A C 1
ATOM 855 O O . ALA A 1 105 ? 4.751 -7.767 -3.917 1.00 93.44 105 ALA A O 1
ATOM 856 N N . MET A 1 106 ? 4.418 -5.958 -2.635 1.00 92.88 106 MET A N 1
ATOM 857 C CA . MET A 1 106 ? 4.327 -5.023 -3.765 1.00 92.88 106 MET A CA 1
ATOM 858 C C . MET A 1 106 ? 5.655 -4.896 -4.523 1.00 92.88 106 MET A C 1
ATOM 860 O O . MET A 1 106 ? 5.668 -4.857 -5.756 1.00 92.88 106 MET A O 1
ATOM 864 N N . LYS A 1 107 ? 6.794 -4.907 -3.817 1.00 91.00 107 LYS A N 1
ATOM 865 C CA . LYS A 1 107 ? 8.118 -4.934 -4.455 1.00 91.00 107 LYS A CA 1
ATOM 866 C C . LYS A 1 107 ? 8.340 -6.228 -5.239 1.00 91.00 107 LYS A C 1
ATOM 868 O O . LYS A 1 107 ? 8.902 -6.172 -6.337 1.00 91.00 107 LYS A O 1
ATOM 873 N N . CYS A 1 108 ? 7.892 -7.370 -4.715 1.00 90.31 108 CYS A N 1
ATOM 874 C CA . CYS A 1 108 ? 7.928 -8.652 -5.417 1.00 90.31 108 CYS A CA 1
ATOM 875 C C . CYS A 1 108 ? 7.013 -8.649 -6.641 1.00 90.31 108 CYS A C 1
ATOM 877 O O . CYS A 1 108 ? 7.466 -9.033 -7.714 1.00 90.31 108 CYS A O 1
ATOM 879 N N . PHE A 1 109 ? 5.787 -8.127 -6.521 1.00 89.44 109 PHE A N 1
ATOM 880 C CA . PHE A 1 109 ? 4.857 -7.974 -7.639 1.00 89.44 109 PHE A CA 1
ATOM 881 C C . PHE A 1 109 ? 5.507 -7.201 -8.793 1.00 89.44 109 PHE A C 1
ATOM 883 O O . PHE A 1 109 ? 5.645 -7.731 -9.895 1.00 89.44 109 PHE A O 1
ATOM 890 N N . ARG A 1 110 ? 6.020 -5.996 -8.516 1.00 86.00 110 ARG A N 1
ATOM 891 C CA . ARG A 1 110 ? 6.697 -5.164 -9.520 1.00 86.00 110 ARG A CA 1
ATOM 892 C C . ARG A 1 110 ? 7.947 -5.828 -10.089 1.00 86.00 110 ARG A C 1
ATOM 894 O O . ARG A 1 110 ? 8.207 -5.729 -11.284 1.00 86.00 110 ARG A O 1
ATOM 901 N N . SER A 1 111 ? 8.743 -6.489 -9.250 1.00 84.31 111 SER A N 1
ATOM 902 C CA . SER A 1 111 ? 9.943 -7.206 -9.701 1.00 84.31 111 SER A CA 1
ATOM 903 C C . SER A 1 111 ? 9.595 -8.411 -10.576 1.00 84.31 111 SER A C 1
ATOM 905 O O . SER A 1 111 ? 10.344 -8.705 -11.497 1.00 84.31 111 SER A O 1
ATOM 907 N N . GLY A 1 112 ? 8.472 -9.083 -10.310 1.00 83.50 112 GLY A N 1
ATOM 908 C CA . GLY A 1 112 ? 7.942 -10.172 -11.127 1.00 83.50 112 GLY A CA 1
ATOM 909 C C . GLY A 1 112 ? 7.517 -9.676 -12.502 1.00 83.50 112 GLY A C 1
ATOM 910 O O . GLY A 1 112 ? 7.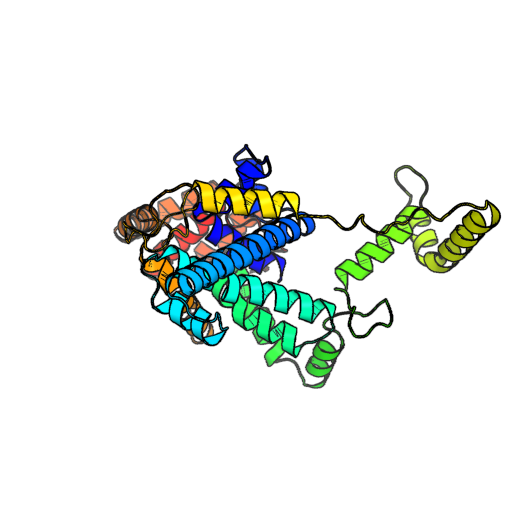993 -10.209 -13.501 1.00 83.50 112 GLY A O 1
ATOM 911 N N . VAL A 1 113 ? 6.749 -8.579 -12.553 1.00 80.81 113 VAL A N 1
ATOM 912 C CA . VAL A 1 113 ? 6.440 -7.873 -13.811 1.00 80.81 113 VAL A CA 1
ATOM 913 C C . VAL A 1 113 ? 7.740 -7.525 -14.532 1.00 80.81 113 VAL A C 1
ATOM 915 O O . VAL A 1 113 ? 7.957 -7.933 -15.664 1.00 80.81 113 VAL A O 1
ATOM 918 N N . ARG A 1 114 ? 8.686 -6.869 -13.857 1.00 77.06 114 ARG A N 1
ATOM 919 C CA . ARG A 1 114 ? 9.966 -6.460 -14.454 1.00 77.06 114 ARG A CA 1
ATOM 920 C C . ARG A 1 114 ? 10.933 -7.594 -14.793 1.00 77.06 114 ARG A C 1
ATOM 922 O O . ARG A 1 114 ? 12.031 -7.332 -15.260 1.00 77.06 114 ARG A O 1
ATOM 929 N N . ARG A 1 115 ? 10.599 -8.849 -14.524 1.00 76.38 115 ARG A N 1
ATOM 930 C CA . ARG A 1 115 ? 11.442 -10.008 -14.866 1.00 76.38 115 ARG A CA 1
ATOM 931 C C . ARG A 1 115 ? 10.704 -11.029 -15.719 1.00 76.38 115 ARG A C 1
ATOM 933 O O . ARG A 1 115 ? 11.206 -12.132 -15.886 1.00 76.38 115 ARG A O 1
ATOM 940 N N . ASN A 1 116 ? 9.507 -10.679 -16.190 1.00 76.94 116 ASN A N 1
ATOM 941 C CA . ASN A 1 116 ? 8.573 -11.598 -16.837 1.00 76.94 116 ASN A CA 1
ATOM 942 C C . ASN A 1 116 ? 8.434 -12.917 -16.059 1.00 76.94 116 ASN A C 1
ATOM 944 O O . ASN A 1 116 ? 8.488 -14.011 -16.611 1.00 76.94 116 ASN A O 1
ATOM 948 N N . ASN A 1 117 ? 8.345 -12.808 -14.732 1.00 81.12 117 ASN A N 1
ATOM 949 C CA . ASN A 1 117 ? 8.211 -13.945 -13.838 1.00 81.12 117 ASN A CA 1
ATOM 950 C C . ASN A 1 117 ? 6.792 -13.939 -13.273 1.00 81.12 117 ASN A C 1
ATOM 952 O O . ASN A 1 117 ? 6.525 -13.318 -12.237 1.00 81.12 117 ASN A O 1
ATOM 956 N N . SER A 1 118 ? 5.891 -14.611 -13.992 1.00 81.88 118 SER A N 1
ATOM 957 C CA . SER A 1 118 ? 4.467 -14.703 -13.667 1.00 81.88 118 SER A CA 1
ATOM 958 C C . SER A 1 118 ? 4.247 -15.257 -12.259 1.00 81.88 118 SER A C 1
ATOM 960 O O . SER A 1 118 ? 3.498 -14.665 -11.488 1.00 81.88 118 SER A O 1
ATOM 962 N N . THR A 1 119 ? 4.966 -16.306 -11.856 1.00 84.75 119 THR A N 1
ATOM 963 C CA . THR A 1 119 ? 4.873 -16.886 -10.507 1.00 84.75 119 THR A CA 1
ATOM 964 C C . THR A 1 119 ? 5.211 -15.865 -9.423 1.00 84.75 119 THR A C 1
ATOM 966 O O . THR A 1 119 ? 4.459 -15.698 -8.462 1.00 84.75 119 THR A O 1
ATOM 969 N N . PHE A 1 120 ? 6.321 -15.140 -9.575 1.00 84.94 120 PHE A N 1
ATOM 970 C CA . PHE A 1 120 ? 6.759 -14.146 -8.595 1.00 84.94 120 PHE A CA 1
ATOM 971 C C . PHE A 1 120 ? 5.826 -12.931 -8.556 1.00 84.94 120 PHE A C 1
ATOM 973 O O . PHE A 1 120 ? 5.509 -12.417 -7.480 1.00 84.94 120 PHE A O 1
ATOM 980 N N . MET A 1 121 ? 5.332 -12.516 -9.725 1.00 87.31 121 MET A N 1
ATOM 981 C CA . MET A 1 121 ? 4.308 -11.488 -9.855 1.00 87.31 121 MET A CA 1
ATOM 982 C C . MET A 1 121 ? 3.030 -11.908 -9.116 1.00 87.31 121 MET A C 1
ATOM 984 O O . MET A 1 121 ? 2.567 -11.192 -8.231 1.00 87.31 121 MET A O 1
ATOM 988 N N . LEU A 1 122 ? 2.470 -13.074 -9.440 1.00 87.88 122 LEU A N 1
ATOM 989 C CA . LEU A 1 122 ? 1.222 -13.572 -8.866 1.00 87.88 122 LEU A CA 1
ATOM 990 C C . LEU A 1 122 ? 1.334 -13.779 -7.352 1.00 87.88 122 LEU A C 1
ATOM 992 O O . LEU A 1 122 ? 0.421 -13.385 -6.630 1.00 87.88 122 LEU A O 1
ATOM 996 N N . ALA A 1 123 ? 2.460 -14.299 -6.854 1.00 90.88 123 ALA A N 1
ATOM 997 C CA . ALA A 1 123 ? 2.708 -14.449 -5.420 1.00 90.88 123 ALA A CA 1
ATOM 998 C C . ALA A 1 123 ? 2.750 -13.094 -4.692 1.00 90.88 123 ALA A C 1
ATOM 1000 O O . ALA A 1 123 ? 2.104 -12.922 -3.653 1.00 90.88 123 ALA A O 1
ATOM 1001 N N . GLY A 1 124 ? 3.454 -12.105 -5.260 1.00 92.12 124 GLY A N 1
ATOM 1002 C CA . GLY A 1 124 ? 3.487 -10.747 -4.716 1.00 92.12 124 GLY A CA 1
ATOM 1003 C C . GLY A 1 124 ? 2.102 -10.100 -4.731 1.00 92.12 124 GLY A C 1
ATOM 1004 O O . GLY A 1 124 ? 1.662 -9.539 -3.730 1.00 92.12 124 GLY A O 1
ATOM 1005 N N . ARG A 1 125 ? 1.362 -10.257 -5.834 1.00 91.06 125 ARG A N 1
ATOM 1006 C CA . ARG A 1 125 ? -0.008 -9.752 -5.966 1.00 91.06 125 ARG A CA 1
ATOM 1007 C C . ARG A 1 125 ? -0.931 -10.372 -4.923 1.00 91.06 125 ARG A C 1
ATOM 1009 O O . ARG A 1 125 ? -1.545 -9.637 -4.163 1.00 91.06 125 ARG A O 1
ATOM 1016 N N . GLN A 1 126 ? -0.997 -11.699 -4.845 1.00 90.69 126 GLN A N 1
ATOM 1017 C CA . GLN A 1 126 ? -1.888 -12.412 -3.925 1.00 90.69 126 GLN A CA 1
ATOM 1018 C C . GLN A 1 126 ? -1.600 -12.071 -2.457 1.00 90.69 126 GLN A C 1
ATOM 1020 O O . GLN A 1 126 ? -2.520 -12.013 -1.645 1.00 90.69 126 GLN A O 1
ATOM 1025 N N . THR A 1 127 ? -0.336 -11.797 -2.125 1.00 92.12 127 THR A N 1
ATOM 1026 C CA . THR A 1 127 ? 0.059 -11.360 -0.779 1.00 92.12 127 THR A CA 1
ATOM 1027 C C . THR A 1 127 ? -0.340 -9.908 -0.491 1.00 92.12 127 THR A C 1
ATOM 1029 O O . THR A 1 127 ? -0.704 -9.603 0.643 1.00 92.12 127 THR A O 1
ATOM 1032 N N . ALA A 1 128 ? -0.306 -9.020 -1.492 1.00 92.56 128 ALA A N 1
ATOM 1033 C CA . ALA A 1 128 ? -0.625 -7.598 -1.330 1.00 92.56 128 ALA A CA 1
ATOM 1034 C C . ALA A 1 128 ? -2.129 -7.282 -1.417 1.00 92.56 128 ALA A C 1
ATOM 1036 O O . ALA A 1 128 ? -2.598 -6.391 -0.716 1.00 92.56 128 ALA A O 1
ATOM 1037 N N . VAL A 1 129 ? -2.889 -8.015 -2.241 1.00 91.75 129 VAL A N 1
ATOM 1038 C CA . VAL A 1 129 ? -4.326 -7.795 -2.508 1.00 91.75 129 VAL A CA 1
ATOM 1039 C C . VAL A 1 129 ? -5.201 -7.625 -1.260 1.00 91.75 129 VAL A C 1
ATOM 1041 O O . VAL A 1 129 ? -6.074 -6.758 -1.317 1.00 91.75 129 VAL A O 1
ATOM 1044 N N . PRO A 1 130 ? -4.985 -8.335 -0.130 1.00 91.62 130 PRO A N 1
ATOM 1045 C CA . PRO A 1 130 ? -5.742 -8.096 1.098 1.00 91.62 130 PRO A CA 1
ATOM 1046 C C . PRO A 1 130 ? -5.830 -6.621 1.512 1.00 91.62 130 PRO A C 1
ATOM 1048 O O . PRO A 1 130 ? -6.844 -6.213 2.064 1.00 91.62 130 PRO A O 1
ATOM 1051 N N . VAL A 1 131 ? -4.848 -5.778 1.169 1.00 90.25 131 VAL A N 1
ATOM 1052 C CA . VAL A 1 131 ? -4.897 -4.333 1.453 1.00 90.25 131 VAL A CA 1
ATOM 1053 C C . VAL A 1 131 ? -6.151 -3.641 0.892 1.00 90.25 131 VAL A C 1
ATOM 1055 O O . VAL A 1 131 ? -6.698 -2.742 1.523 1.00 90.25 131 VAL A O 1
ATOM 1058 N N . MET A 1 132 ? -6.669 -4.103 -0.252 1.00 88.56 132 MET A N 1
ATOM 1059 C CA . MET A 1 132 ? -7.893 -3.583 -0.881 1.00 88.56 132 MET A CA 1
ATOM 1060 C C . MET A 1 132 ? -9.172 -3.957 -0.115 1.00 88.56 132 MET A C 1
ATOM 1062 O O . MET A 1 132 ? -10.251 -3.469 -0.447 1.00 88.56 132 MET A O 1
ATOM 1066 N N . PHE A 1 133 ? -9.057 -4.821 0.894 1.00 88.56 133 PHE A N 1
ATOM 1067 C CA . PHE A 1 133 ? -10.142 -5.327 1.735 1.00 88.56 133 PHE A CA 1
ATOM 1068 C C . PHE A 1 133 ? -10.033 -4.847 3.191 1.00 88.56 133 PHE A C 1
ATOM 1070 O O . PHE A 1 133 ? -10.798 -5.299 4.043 1.00 88.56 133 PHE A O 1
ATOM 1077 N N . ILE A 1 134 ? -9.102 -3.929 3.485 1.00 86.06 134 ILE A N 1
ATOM 1078 C CA . ILE A 1 134 ? -9.047 -3.198 4.764 1.00 86.06 134 ILE A CA 1
ATOM 1079 C C . ILE A 1 134 ? -10.249 -2.253 4.878 1.00 86.06 134 ILE A C 1
ATOM 1081 O O . ILE A 1 134 ? -10.884 -2.165 5.924 1.00 86.06 134 ILE A O 1
ATOM 1085 N N . LYS A 1 135 ? -10.573 -1.565 3.781 1.00 78.38 135 LYS A N 1
ATOM 1086 C CA . LYS A 1 135 ? -11.771 -0.735 3.628 1.00 78.38 135 LYS A CA 1
ATOM 1087 C C . LYS A 1 135 ? -12.612 -1.276 2.477 1.00 78.38 135 LYS A C 1
ATOM 1089 O O . LYS A 1 135 ? -12.126 -2.044 1.644 1.00 78.38 135 LYS A O 1
ATOM 1094 N N . LYS A 1 136 ? -13.878 -0.867 2.408 1.00 73.69 136 LYS A N 1
ATOM 1095 C CA . LYS A 1 136 ? -14.738 -1.186 1.269 1.00 73.69 136 LYS A CA 1
ATOM 1096 C C . LYS A 1 136 ? -14.355 -0.306 0.079 1.00 73.69 136 LYS A C 1
ATOM 1098 O O . LYS A 1 136 ? -14.724 0.857 0.009 1.00 73.69 136 LYS A O 1
ATOM 1103 N N . HIS A 1 137 ? -13.562 -0.869 -0.826 1.00 77.06 137 HIS A N 1
ATOM 1104 C CA . HIS A 1 137 ? -13.141 -0.228 -2.066 1.00 77.06 137 HIS A CA 1
ATOM 1105 C C . HIS A 1 137 ? -13.785 -0.942 -3.252 1.00 77.06 137 HIS A C 1
ATOM 1107 O O . HIS A 1 137 ? -13.103 -1.681 -3.963 1.00 77.06 137 HIS A O 1
ATOM 1113 N N . THR A 1 138 ? -15.088 -0.752 -3.468 1.00 75.88 138 THR A N 1
ATOM 1114 C CA . THR A 1 138 ? -15.875 -1.586 -4.390 1.00 75.88 138 THR A CA 1
ATOM 1115 C C . THR A 1 138 ? -15.268 -1.624 -5.797 1.00 75.88 138 THR A C 1
ATOM 1117 O O . THR A 1 138 ? -15.168 -2.694 -6.393 1.00 75.88 138 THR A O 1
ATOM 1120 N N . ILE A 1 139 ? -14.758 -0.496 -6.304 1.00 78.56 139 ILE A N 1
ATOM 1121 C CA . ILE A 1 139 ? -14.072 -0.432 -7.606 1.00 78.56 139 ILE A CA 1
ATOM 1122 C C . ILE A 1 139 ? -12.823 -1.332 -7.625 1.00 78.56 139 ILE A C 1
ATOM 1124 O O . ILE A 1 139 ? -12.684 -2.181 -8.504 1.00 78.56 139 ILE A O 1
ATOM 1128 N N . TYR A 1 140 ? -11.917 -1.193 -6.652 1.00 82.88 140 TYR A N 1
ATOM 1129 C CA . TYR A 1 140 ? -10.672 -1.974 -6.608 1.00 82.88 140 TYR A CA 1
ATOM 1130 C C . TYR A 1 140 ? -10.923 -3.465 -6.351 1.00 82.88 140 TYR A C 1
ATOM 1132 O O . TYR A 1 140 ? -10.274 -4.311 -6.967 1.00 82.88 140 TYR A O 1
ATOM 1140 N N . GLN A 1 141 ? -11.895 -3.781 -5.494 1.00 83.81 141 GLN A N 1
ATOM 1141 C CA . GLN A 1 141 ? -12.317 -5.146 -5.176 1.00 83.81 141 GLN A CA 1
ATOM 1142 C C . GLN A 1 141 ? -12.919 -5.845 -6.402 1.00 83.81 141 GLN A C 1
ATOM 1144 O O . GLN A 1 141 ? -12.538 -6.971 -6.720 1.00 83.81 141 GLN A O 1
ATOM 1149 N N . ASN A 1 142 ? -13.780 -5.157 -7.156 1.00 81.06 142 ASN A N 1
ATOM 1150 C CA . ASN A 1 142 ? -14.328 -5.685 -8.403 1.00 81.06 142 ASN A CA 1
ATOM 1151 C C . ASN A 1 142 ? -13.245 -5.866 -9.469 1.00 81.06 142 ASN A C 1
ATOM 1153 O O . ASN A 1 142 ? -13.215 -6.894 -10.141 1.00 81.06 142 ASN A O 1
ATOM 1157 N N . LEU A 1 143 ? -12.322 -4.908 -9.607 1.00 82.94 143 LEU A N 1
ATOM 1158 C CA . LEU A 1 143 ? -11.226 -5.002 -10.575 1.00 82.94 143 LEU A CA 1
ATOM 1159 C C . LEU A 1 143 ? -10.351 -6.235 -10.337 1.00 82.94 143 LEU A C 1
ATOM 1161 O O . LEU A 1 143 ? -10.019 -6.934 -11.294 1.00 82.94 143 LEU A O 1
ATOM 1165 N N . ILE A 1 144 ? -9.984 -6.522 -9.083 1.00 86.25 144 ILE A N 1
ATOM 1166 C CA . ILE A 1 144 ? -9.170 -7.705 -8.788 1.00 86.25 144 ILE A CA 1
ATOM 1167 C C . ILE A 1 144 ? -9.961 -8.998 -8.997 1.00 86.25 144 ILE A C 1
ATOM 1169 O O . ILE A 1 144 ? -9.421 -9.945 -9.565 1.00 86.25 144 ILE A O 1
ATOM 1173 N N . CYS A 1 145 ? -11.240 -9.037 -8.612 1.00 83.56 145 CYS A N 1
ATOM 1174 C CA . CYS A 1 145 ? -12.080 -10.218 -8.816 1.00 83.56 145 CYS A CA 1
ATOM 1175 C C . CYS A 1 145 ? -12.285 -10.515 -10.304 1.00 83.56 145 CYS A C 1
ATOM 1177 O O . CYS A 1 145 ? -12.136 -11.662 -10.717 1.00 83.56 145 CYS A O 1
ATOM 1179 N N . ASN A 1 146 ? -12.535 -9.486 -11.115 1.00 84.31 146 ASN A N 1
ATOM 1180 C CA . ASN A 1 146 ? -12.676 -9.624 -12.561 1.00 84.31 146 ASN A CA 1
ATOM 1181 C C . ASN A 1 146 ? -11.366 -10.082 -13.217 1.00 84.31 146 ASN A C 1
ATOM 1183 O O . ASN A 1 146 ? -11.391 -11.025 -14.002 1.00 84.31 146 ASN A O 1
ATOM 1187 N N . ASP A 1 147 ? -10.218 -9.486 -12.865 1.00 85.50 147 ASP A N 1
ATOM 1188 C CA . ASP A 1 147 ? -8.908 -9.936 -13.372 1.00 85.50 147 ASP A CA 1
ATOM 1189 C C . ASP A 1 147 ? -8.649 -11.413 -13.029 1.00 85.50 147 ASP A C 1
ATOM 1191 O O . ASP A 1 147 ? -8.242 -12.194 -13.890 1.00 85.50 147 ASP A O 1
ATOM 1195 N N . MET A 1 148 ? -8.938 -11.830 -11.793 1.00 85.88 148 MET A N 1
ATOM 1196 C CA . MET A 1 148 ? -8.779 -13.225 -11.379 1.00 85.88 148 MET A CA 1
ATOM 1197 C C . MET A 1 148 ? -9.742 -14.163 -12.105 1.00 85.88 148 MET A C 1
ATOM 1199 O O . MET A 1 148 ? -9.309 -15.209 -12.587 1.00 85.88 148 MET A O 1
ATOM 1203 N N . ALA A 1 149 ? -11.017 -13.793 -12.231 1.00 85.50 149 ALA A N 1
ATOM 1204 C CA . ALA A 1 149 ? -12.013 -14.589 -12.938 1.00 85.50 149 ALA A CA 1
ATOM 1205 C C . ALA A 1 149 ? -11.637 -14.774 -14.414 1.00 85.50 149 ALA A C 1
ATOM 1207 O O . ALA A 1 149 ? -11.714 -15.890 -14.925 1.00 85.50 149 ALA A O 1
ATOM 1208 N N . ILE A 1 150 ? -11.167 -13.717 -15.086 1.00 86.69 150 ILE A N 1
ATOM 1209 C CA . ILE A 1 150 ? -10.688 -13.789 -16.474 1.00 86.69 150 ILE A CA 1
ATOM 1210 C C . ILE A 1 150 ? -9.511 -14.763 -16.578 1.00 86.69 150 ILE A C 1
ATOM 1212 O O . ILE A 1 150 ? -9.513 -15.636 -17.441 1.00 86.69 150 ILE A O 1
ATOM 1216 N N . ARG A 1 151 ? -8.525 -14.660 -15.682 1.00 86.69 151 ARG A N 1
ATOM 1217 C CA . ARG A 1 151 ? -7.326 -15.514 -15.700 1.00 86.69 151 ARG A CA 1
ATOM 1218 C C . ARG A 1 151 ? -7.640 -16.985 -15.423 1.00 86.69 151 ARG A C 1
ATOM 1220 O O . ARG A 1 151 ? -7.090 -17.860 -16.085 1.00 86.69 151 ARG A O 1
ATOM 1227 N N . VAL A 1 152 ? -8.532 -17.269 -14.473 1.00 87.00 152 VAL A N 1
ATOM 1228 C CA . VAL A 1 152 ? -8.930 -18.644 -14.124 1.00 87.00 152 VAL A CA 1
ATOM 1229 C C . VAL A 1 152 ? -9.747 -19.285 -15.246 1.00 87.00 152 VAL A C 1
ATOM 1231 O O . VAL A 1 152 ? -9.481 -20.433 -15.611 1.00 87.00 152 VAL A O 1
ATOM 1234 N N . ASN A 1 153 ? -10.691 -18.538 -15.823 1.00 89.00 153 ASN A N 1
ATOM 1235 C CA . ASN A 1 153 ? -11.592 -19.030 -16.868 1.00 89.00 153 ASN A CA 1
ATOM 1236 C C . ASN A 1 153 ? -10.992 -18.969 -18.282 1.00 89.00 153 ASN A C 1
ATOM 1238 O O . ASN A 1 153 ? -11.602 -19.468 -19.226 1.00 89.00 153 ASN A O 1
ATOM 1242 N N . ALA A 1 154 ? -9.809 -18.373 -18.450 1.00 90.12 154 ALA A N 1
ATOM 1243 C CA . ALA A 1 154 ? -9.124 -18.340 -19.733 1.00 90.12 154 ALA A CA 1
ATOM 1244 C C . ALA A 1 154 ? -8.797 -19.770 -20.228 1.00 90.12 154 ALA A C 1
ATOM 1246 O O . ALA A 1 154 ? -8.333 -20.600 -19.436 1.00 90.12 154 ALA A O 1
ATOM 1247 N N . PRO A 1 155 ? -8.989 -20.066 -21.528 1.00 93.69 155 PRO A N 1
ATOM 1248 C CA . PRO A 1 155 ? -8.505 -21.303 -22.137 1.00 93.69 155 PRO A CA 1
ATOM 1249 C C . PRO A 1 155 ? -6.986 -21.451 -21.990 1.00 93.69 155 PRO A C 1
ATOM 1251 O O . PRO A 1 155 ? -6.272 -20.447 -21.991 1.00 93.69 155 PRO A O 1
ATOM 1254 N N . ASP A 1 156 ? -6.479 -22.685 -21.947 1.00 93.00 156 ASP A N 1
ATOM 1255 C CA . ASP A 1 156 ? -5.043 -22.958 -21.763 1.00 93.00 156 ASP A CA 1
ATOM 1256 C C . ASP A 1 156 ? -4.128 -22.212 -22.752 1.00 93.00 156 ASP A C 1
ATOM 1258 O O . ASP A 1 156 ? -3.152 -21.614 -22.297 1.00 93.00 156 ASP A O 1
ATOM 1262 N N . PRO A 1 157 ? -4.455 -22.092 -24.058 1.00 92.94 157 PRO A N 1
ATOM 1263 C CA . PRO A 1 157 ? -3.635 -21.303 -24.981 1.00 92.94 157 PRO A CA 1
ATOM 1264 C C . PRO A 1 157 ? -3.515 -19.826 -24.582 1.00 92.94 157 PRO A C 1
ATOM 1266 O O . PRO A 1 157 ? -2.481 -19.196 -24.796 1.00 92.94 157 PRO A O 1
ATOM 1269 N N . ILE A 1 158 ? -4.572 -19.264 -23.992 1.00 89.31 158 ILE A N 1
ATOM 1270 C CA . ILE A 1 158 ? -4.580 -17.881 -23.518 1.00 89.31 158 ILE A CA 1
ATOM 1271 C C . ILE A 1 158 ? -3.797 -17.771 -22.208 1.00 89.31 158 ILE A C 1
ATOM 1273 O O . ILE A 1 158 ? -3.049 -16.813 -22.046 1.00 89.31 158 ILE A O 1
ATOM 1277 N N . LYS A 1 159 ? -3.909 -18.745 -21.297 1.00 87.94 159 LYS A N 1
ATOM 1278 C CA . LYS A 1 159 ? -3.104 -18.785 -20.064 1.00 87.94 159 LYS A CA 1
ATOM 1279 C C . LYS A 1 159 ? -1.613 -18.843 -20.375 1.00 87.94 159 LYS A C 1
ATOM 1281 O O . LYS A 1 159 ? -0.862 -18.017 -19.867 1.00 87.94 159 LYS A O 1
ATOM 1286 N N . GLU A 1 160 ? -1.207 -19.730 -21.282 1.00 88.38 160 GLU A N 1
ATOM 1287 C CA . GLU A 1 160 ? 0.178 -19.800 -21.751 1.00 88.38 160 GLU A CA 1
ATOM 1288 C C . GLU A 1 160 ? 0.641 -18.486 -22.383 1.00 88.38 160 GLU A C 1
ATOM 1290 O O . GLU A 1 160 ? 1.778 -18.057 -22.179 1.00 88.38 160 GLU A O 1
ATOM 1295 N N . TYR A 1 161 ? -0.228 -17.847 -23.171 1.00 86.31 161 TYR A N 1
ATOM 1296 C CA . TYR A 1 161 ? 0.077 -16.552 -23.760 1.00 86.31 161 TYR A CA 1
ATOM 1297 C C . TYR A 1 161 ? 0.267 -15.482 -22.682 1.00 86.31 161 TYR A C 1
ATOM 1299 O O . TYR A 1 161 ? 1.258 -14.758 -22.739 1.00 86.31 161 TYR A O 1
ATOM 1307 N N . MET A 1 162 ? -0.635 -15.392 -21.700 1.00 83.00 162 MET A N 1
ATOM 1308 C CA . MET A 1 162 ? -0.515 -14.445 -20.591 1.00 83.00 162 MET A CA 1
ATOM 1309 C C . MET A 1 162 ? 0.791 -14.674 -19.831 1.00 83.00 162 MET A C 1
ATOM 1311 O O . MET A 1 162 ? 1.577 -13.746 -19.716 1.00 83.00 162 MET A O 1
ATOM 1315 N N . GLU A 1 163 ? 1.084 -15.909 -19.417 1.00 81.44 163 GLU A N 1
ATOM 1316 C CA . GLU A 1 163 ? 2.303 -16.247 -18.670 1.00 81.44 163 GLU A CA 1
ATOM 1317 C C . GLU A 1 163 ? 3.592 -15.873 -19.407 1.00 81.44 163 GLU A C 1
ATOM 1319 O O . GLU A 1 163 ? 4.543 -15.409 -18.780 1.00 81.44 163 GLU A O 1
ATOM 1324 N N . LYS A 1 164 ? 3.623 -16.052 -20.734 1.00 78.94 164 LYS A N 1
ATOM 1325 C CA . LYS A 1 164 ? 4.777 -15.700 -21.575 1.00 78.94 164 LYS A CA 1
ATOM 1326 C C . LYS A 1 164 ? 4.887 -14.194 -21.839 1.00 78.94 164 LYS A C 1
ATOM 1328 O O . LYS A 1 164 ? 5.983 -13.733 -22.155 1.00 78.94 164 LYS A O 1
ATOM 1333 N N . ASN A 1 165 ? 3.788 -13.444 -21.722 1.00 75.75 165 ASN A N 1
ATOM 1334 C CA . ASN A 1 165 ? 3.683 -12.040 -22.134 1.00 75.75 165 ASN A CA 1
ATOM 1335 C C . ASN A 1 165 ? 3.152 -11.108 -21.023 1.00 75.75 165 ASN A C 1
ATOM 1337 O O . ASN A 1 165 ? 2.601 -10.052 -21.332 1.00 75.75 165 ASN A O 1
ATOM 1341 N N . GLU A 1 166 ? 3.314 -11.451 -19.737 1.00 73.12 166 GLU A N 1
ATOM 1342 C CA . GLU A 1 166 ? 2.983 -10.531 -18.630 1.00 73.12 166 GLU A CA 1
ATOM 1343 C C . GLU A 1 166 ? 3.866 -9.271 -18.670 1.00 73.12 166 GLU A C 1
ATOM 1345 O O . GLU A 1 166 ? 3.486 -8.209 -18.170 1.00 73.12 166 GLU A O 1
ATOM 1350 N N . SER A 1 167 ? 5.053 -9.373 -19.271 1.00 68.50 167 SER A N 1
ATOM 1351 C CA . SER A 1 167 ? 5.899 -8.232 -19.598 1.00 68.50 167 SER A CA 1
ATOM 1352 C C . SER A 1 167 ? 6.792 -8.490 -20.807 1.00 68.50 167 SER A C 1
ATOM 1354 O O . SER A 1 167 ? 6.931 -9.615 -21.287 1.00 68.50 167 SER A O 1
ATOM 1356 N N . PHE A 1 168 ? 7.407 -7.423 -21.313 1.00 66.00 168 PHE A N 1
ATOM 1357 C CA . PHE A 1 168 ? 8.239 -7.461 -22.509 1.00 66.00 168 PHE A CA 1
ATOM 1358 C C . PHE A 1 168 ? 9.698 -7.199 -22.128 1.00 66.00 168 PHE A C 1
ATOM 1360 O O . PHE A 1 168 ? 10.007 -6.189 -21.497 1.00 66.00 168 PHE A O 1
ATOM 1367 N N . SER A 1 169 ? 10.627 -8.078 -22.517 1.00 60.53 169 SER A N 1
ATOM 1368 C CA . SER A 1 169 ? 12.059 -7.756 -22.446 1.00 60.53 169 SER A CA 1
ATOM 1369 C C . SER A 1 169 ? 12.481 -7.042 -23.724 1.00 60.53 169 SER A C 1
ATOM 1371 O O . SER A 1 169 ? 12.545 -7.643 -24.793 1.00 60.53 169 SER A O 1
ATOM 1373 N N . VAL A 1 170 ? 12.768 -5.746 -23.611 1.00 57.16 170 VAL A N 1
ATOM 1374 C CA . VAL A 1 170 ? 13.318 -4.929 -24.709 1.00 57.16 170 VAL A CA 1
ATOM 1375 C C . VAL A 1 170 ? 14.843 -4.971 -24.778 1.00 57.16 170 VAL A C 1
ATOM 1377 O O . VAL A 1 170 ? 15.424 -4.633 -25.804 1.00 57.16 170 VAL A O 1
ATOM 1380 N N . SER A 1 171 ? 15.505 -5.391 -23.698 1.00 58.72 171 SER A N 1
ATOM 1381 C CA . SER A 1 171 ? 16.968 -5.361 -23.577 1.00 58.72 171 SER A CA 1
ATOM 1382 C C . SER A 1 171 ? 17.649 -6.679 -23.959 1.00 58.72 171 SER A C 1
ATOM 1384 O O . SER A 1 171 ? 18.874 -6.728 -24.047 1.00 58.72 171 SER A O 1
ATOM 1386 N N . GLY A 1 172 ? 16.876 -7.753 -24.156 1.00 54.97 172 GLY A N 1
ATOM 1387 C CA . GLY A 1 172 ? 17.400 -9.112 -24.321 1.00 54.97 172 GLY A CA 1
ATOM 1388 C C . GLY A 1 172 ? 17.946 -9.725 -23.025 1.00 54.97 172 GLY A C 1
ATOM 1389 O O . GLY A 1 172 ? 18.311 -10.898 -23.020 1.00 54.97 172 GLY A O 1
ATOM 1390 N N . ASP A 1 173 ? 17.977 -8.966 -21.924 1.00 58.22 173 ASP A N 1
ATOM 1391 C CA . ASP A 1 173 ? 18.303 -9.472 -20.595 1.00 58.22 173 ASP A CA 1
ATOM 1392 C C . ASP A 1 173 ? 17.046 -10.133 -19.988 1.00 58.22 173 ASP A C 1
ATOM 1394 O O . ASP A 1 173 ? 16.028 -9.456 -19.776 1.00 58.22 173 ASP A O 1
ATOM 1398 N N . PRO A 1 174 ? 17.081 -11.447 -19.695 1.00 54.81 174 PRO A N 1
ATOM 1399 C CA . PRO A 1 174 ? 15.954 -12.155 -19.092 1.00 54.81 174 PRO A CA 1
ATOM 1400 C C . PRO A 1 174 ? 15.633 -11.667 -17.668 1.00 54.81 174 PRO A C 1
ATOM 1402 O O . PRO A 1 174 ? 14.540 -11.914 -17.167 1.00 54.81 174 PRO A O 1
ATOM 1405 N N . ALA A 1 175 ? 16.546 -10.945 -17.009 1.00 53.59 175 ALA A N 1
ATOM 1406 C CA . ALA A 1 175 ? 16.339 -10.345 -15.693 1.00 53.59 175 ALA A CA 1
ATOM 1407 C C . ALA A 1 175 ? 15.864 -8.877 -15.744 1.00 53.59 175 ALA A C 1
ATOM 1409 O O . ALA A 1 175 ? 15.633 -8.279 -14.684 1.00 53.59 175 ALA A O 1
ATOM 1410 N N . ARG A 1 176 ? 15.713 -8.295 -16.943 1.00 57.09 176 ARG A N 1
ATOM 1411 C CA . ARG A 1 176 ? 15.213 -6.930 -17.175 1.00 57.09 176 ARG A CA 1
ATOM 1412 C C . ARG A 1 176 ? 14.129 -6.931 -18.250 1.00 57.09 176 ARG A C 1
ATOM 1414 O O . ARG A 1 176 ? 14.363 -6.624 -19.418 1.00 57.09 176 ARG A O 1
ATOM 1421 N N . ALA A 1 177 ? 12.926 -7.260 -17.814 1.00 58.28 177 ALA A N 1
ATOM 1422 C CA . ALA A 1 177 ? 11.692 -7.000 -18.529 1.00 58.28 177 ALA A CA 1
ATOM 1423 C C . ALA A 1 177 ? 11.044 -5.686 -18.058 1.00 58.28 177 ALA A C 1
ATOM 1425 O O . ALA A 1 177 ? 11.293 -5.170 -16.965 1.00 58.28 177 ALA A O 1
ATOM 1426 N N . GLU A 1 178 ? 10.201 -5.125 -18.906 1.00 65.69 178 GLU A N 1
ATOM 1427 C CA . GLU A 1 178 ? 9.507 -3.864 -18.698 1.00 65.69 178 GLU A CA 1
ATOM 1428 C C . GLU A 1 178 ? 8.012 -4.067 -18.966 1.00 65.69 178 GLU A C 1
ATOM 1430 O O . GLU A 1 178 ? 7.617 -4.894 -19.790 1.00 65.69 178 GLU A O 1
ATOM 1435 N N . GLY A 1 179 ? 7.162 -3.329 -18.247 1.00 64.69 179 GLY A N 1
ATOM 1436 C CA . GLY A 1 179 ? 5.739 -3.278 -18.585 1.00 64.69 179 GLY A CA 1
ATOM 1437 C C . GLY A 1 179 ? 5.561 -2.731 -20.003 1.00 64.69 179 GLY A C 1
ATOM 1438 O O . GLY A 1 179 ? 6.345 -1.889 -20.445 1.00 64.69 179 GLY A O 1
ATOM 1439 N N . GLY A 1 180 ? 4.557 -3.217 -20.739 1.00 66.38 180 GLY A N 1
ATOM 1440 C CA . GLY A 1 180 ? 4.315 -2.768 -22.117 1.00 66.38 180 GLY A CA 1
ATOM 1441 C C . GLY A 1 180 ? 4.048 -1.262 -22.224 1.00 66.38 180 GLY A C 1
ATOM 1442 O O . GLY A 1 180 ? 4.443 -0.628 -23.201 1.00 66.38 180 GLY A O 1
ATOM 1443 N N . ASP A 1 181 ? 3.455 -0.670 -21.188 1.00 62.34 181 ASP A N 1
ATOM 1444 C CA . ASP A 1 181 ? 3.286 0.773 -21.025 1.00 62.34 181 ASP A CA 1
ATOM 1445 C C . ASP A 1 181 ? 4.633 1.505 -20.950 1.00 62.34 181 ASP A C 1
ATOM 1447 O O . ASP A 1 181 ? 4.851 2.459 -21.692 1.00 62.34 181 ASP A O 1
ATOM 1451 N N . TYR A 1 182 ? 5.568 1.016 -20.136 1.00 67.25 182 TYR A N 1
ATOM 1452 C CA . TYR A 1 182 ? 6.904 1.587 -19.985 1.00 67.25 182 TYR A CA 1
ATOM 1453 C C . TYR A 1 182 ? 7.739 1.453 -21.265 1.00 67.25 182 TYR A C 1
ATOM 1455 O O . TYR A 1 182 ? 8.415 2.403 -21.664 1.00 67.25 182 TYR A O 1
ATOM 1463 N N . VAL A 1 183 ? 7.637 0.312 -21.958 1.00 69.00 183 VAL A N 1
ATOM 1464 C CA . VAL A 1 183 ? 8.245 0.120 -23.285 1.00 69.00 183 VAL A CA 1
ATOM 1465 C C . VAL A 1 183 ? 7.701 1.150 -24.271 1.00 69.00 183 VAL A C 1
ATOM 1467 O O . VAL A 1 183 ? 8.467 1.839 -24.945 1.00 69.00 183 VAL A O 1
ATOM 1470 N N . THR A 1 184 ? 6.378 1.305 -24.317 1.00 71.62 184 THR A N 1
ATOM 1471 C CA . THR A 1 184 ? 5.719 2.267 -25.207 1.00 71.62 184 THR A CA 1
ATOM 1472 C C . THR A 1 184 ? 6.091 3.706 -24.843 1.00 71.62 184 THR A C 1
ATOM 1474 O O . THR A 1 184 ? 6.334 4.524 -25.728 1.00 71.62 184 THR A O 1
ATOM 1477 N N . GLU A 1 185 ? 6.210 4.030 -23.554 1.00 74.81 185 GLU A N 1
ATOM 1478 C CA . GLU A 1 185 ? 6.640 5.345 -23.077 1.00 74.81 185 GLU A CA 1
ATOM 1479 C C . GLU A 1 185 ? 8.092 5.649 -23.473 1.00 74.81 185 GLU A C 1
ATOM 1481 O O . GLU A 1 185 ? 8.387 6.752 -23.935 1.00 74.81 185 GLU A O 1
ATOM 1486 N N . ASN A 1 186 ? 8.999 4.675 -23.351 1.00 74.75 186 ASN A N 1
ATOM 1487 C CA . ASN A 1 186 ? 10.391 4.817 -23.776 1.00 74.75 186 ASN A CA 1
ATOM 1488 C C . ASN A 1 186 ? 10.504 5.010 -25.293 1.00 74.75 186 ASN A C 1
ATOM 1490 O O . ASN A 1 186 ? 11.232 5.902 -25.734 1.00 74.75 186 ASN A O 1
ATOM 1494 N N . VAL A 1 187 ? 9.739 4.252 -26.085 1.00 76.31 187 VAL A N 1
ATOM 1495 C CA . VAL A 1 187 ? 9.646 4.439 -27.543 1.00 76.31 187 VAL A CA 1
ATOM 1496 C C . VAL A 1 187 ? 9.099 5.830 -27.872 1.00 76.31 187 VAL A C 1
ATOM 1498 O O . VAL A 1 187 ? 9.687 6.549 -28.677 1.00 76.31 187 VAL A O 1
ATOM 1501 N N . ASN A 1 188 ? 8.040 6.272 -27.189 1.00 79.81 188 ASN A N 1
ATOM 1502 C CA . ASN A 1 188 ? 7.484 7.617 -27.348 1.00 79.81 188 ASN A CA 1
ATOM 1503 C C . ASN A 1 188 ? 8.487 8.715 -26.963 1.00 79.81 188 ASN A C 1
ATOM 1505 O O . ASN A 1 188 ? 8.518 9.773 -27.593 1.00 79.81 188 ASN A O 1
ATOM 1509 N N . ARG A 1 189 ? 9.315 8.495 -25.937 1.00 77.75 189 ARG A N 1
ATOM 1510 C CA . ARG A 1 189 ? 10.358 9.441 -25.518 1.00 77.75 189 ARG A CA 1
ATOM 1511 C C . ARG A 1 189 ? 11.471 9.529 -26.560 1.00 77.75 189 ARG A C 1
ATOM 1513 O O . ARG A 1 189 ? 11.862 10.637 -26.919 1.00 77.75 189 ARG A O 1
ATOM 1520 N N . ALA A 1 190 ? 11.932 8.389 -27.074 1.00 77.25 190 ALA A N 1
ATOM 1521 C CA . ALA A 1 190 ? 12.895 8.341 -28.172 1.00 77.25 190 ALA A CA 1
ATOM 1522 C C . ALA A 1 190 ? 12.350 9.066 -29.412 1.00 77.25 190 ALA A C 1
ATOM 1524 O O . ALA A 1 190 ? 13.030 9.914 -29.981 1.00 77.25 190 ALA A O 1
ATOM 1525 N N . LEU A 1 191 ? 11.076 8.846 -29.743 1.00 82.25 191 LEU A N 1
ATOM 1526 C CA . LEU A 1 191 ? 10.384 9.534 -30.830 1.00 82.25 191 LEU A CA 1
ATOM 1527 C C . LEU A 1 191 ? 10.353 11.052 -30.663 1.00 82.25 191 LEU A C 1
ATOM 1529 O O . LEU A 1 191 ? 10.660 11.781 -31.606 1.00 82.25 191 LEU A O 1
ATOM 1533 N N . LYS A 1 192 ? 10.027 11.540 -29.461 1.00 81.88 192 LYS A N 1
ATOM 1534 C CA . LYS A 1 192 ? 10.002 12.979 -29.154 1.00 81.88 192 LYS A CA 1
ATOM 1535 C C . LYS A 1 192 ? 11.354 13.653 -29.383 1.00 81.88 192 LYS A C 1
ATOM 1537 O O . LYS A 1 192 ? 11.373 14.809 -29.790 1.00 81.88 192 LYS A O 1
ATOM 1542 N N . ASN A 1 193 ? 12.465 12.940 -29.196 1.00 80.06 193 ASN A N 1
ATOM 1543 C CA . ASN A 1 193 ? 13.806 13.475 -29.444 1.00 80.06 193 ASN A CA 1
ATOM 1544 C C . ASN A 1 193 ? 14.087 13.782 -30.925 1.00 80.06 193 ASN A C 1
ATOM 1546 O O . ASN A 1 193 ? 15.056 14.485 -31.217 1.00 80.06 193 ASN A O 1
ATOM 1550 N N . HIS A 1 194 ? 13.276 13.245 -31.842 1.00 81.75 194 HIS A N 1
ATOM 1551 C CA . HIS A 1 194 ? 13.384 13.466 -33.288 1.00 81.75 194 HIS A CA 1
ATOM 1552 C C . HIS A 1 194 ? 12.377 14.484 -33.824 1.00 81.75 194 HIS A C 1
ATOM 1554 O O . HIS A 1 194 ? 12.428 14.834 -35.004 1.00 81.75 194 HIS A O 1
ATOM 1560 N N . LEU A 1 195 ? 11.443 14.943 -32.991 1.00 84.69 195 LEU A N 1
ATOM 1561 C CA . LEU A 1 195 ? 10.436 15.912 -33.399 1.00 84.69 195 LEU A CA 1
ATOM 1562 C C . LEU A 1 195 ? 10.978 17.339 -33.249 1.00 84.69 195 LEU A C 1
ATOM 1564 O O . LEU A 1 195 ? 11.728 17.623 -32.312 1.00 84.69 195 LEU A O 1
ATOM 1568 N N . PRO A 1 196 ? 10.613 18.255 -34.163 1.00 82.19 196 PRO A N 1
ATOM 1569 C CA . PRO A 1 196 ? 10.999 19.650 -34.032 1.00 82.19 196 PRO A CA 1
ATOM 1570 C C . PRO A 1 196 ? 10.353 20.279 -32.783 1.00 82.19 196 PRO A C 1
ATOM 1572 O O . PRO A 1 196 ? 9.267 19.855 -32.377 1.00 82.19 196 PRO A O 1
ATOM 1575 N N . PRO A 1 197 ? 10.980 21.309 -32.186 1.00 80.00 197 PRO A N 1
ATOM 1576 C CA . PRO A 1 197 ? 10.375 22.059 -31.091 1.00 80.00 197 PRO A CA 1
ATOM 1577 C C . PRO A 1 197 ? 9.050 22.706 -31.532 1.00 80.00 197 PRO A C 1
ATOM 1579 O O . PRO A 1 197 ? 8.952 23.252 -32.630 1.00 80.00 197 PRO A O 1
ATOM 1582 N N . GLY A 1 198 ? 8.037 22.656 -30.661 1.00 81.75 198 GLY A N 1
ATOM 1583 C CA . GLY A 1 198 ? 6.672 23.125 -30.938 1.00 81.75 198 GLY A CA 1
ATOM 1584 C C . GLY A 1 198 ? 5.653 21.984 -31.000 1.00 81.75 198 GLY A C 1
ATOM 1585 O O . GLY A 1 198 ? 5.957 20.859 -30.614 1.00 81.75 198 GLY A O 1
ATOM 1586 N N . VAL A 1 199 ? 4.427 22.277 -31.452 1.00 83.38 199 VAL A N 1
ATOM 1587 C CA . VAL A 1 199 ? 3.364 21.270 -31.623 1.00 83.38 199 VAL A CA 1
ATOM 1588 C C . VAL A 1 199 ? 3.594 20.526 -32.947 1.00 83.38 199 VAL A C 1
ATOM 1590 O O . VAL A 1 199 ? 3.413 21.126 -34.009 1.00 83.38 199 VAL A O 1
ATOM 1593 N N . PRO A 1 200 ? 3.996 19.242 -32.934 1.00 84.44 200 PRO A N 1
ATOM 1594 C CA . PRO A 1 200 ? 4.291 18.515 -34.163 1.00 84.44 200 PRO A CA 1
ATOM 1595 C C . PRO A 1 200 ? 2.996 18.146 -34.894 1.00 84.44 200 PRO A C 1
ATOM 1597 O O . PRO A 1 200 ? 1.996 17.784 -34.274 1.00 84.44 200 PRO A O 1
ATOM 1600 N N . THR A 1 201 ? 3.013 18.187 -36.226 1.00 89.25 201 THR A N 1
ATOM 1601 C CA . THR A 1 201 ? 1.872 17.751 -37.044 1.00 89.25 201 THR A CA 1
ATOM 1602 C C . THR A 1 201 ? 1.715 16.228 -37.007 1.00 89.25 201 THR A C 1
ATOM 1604 O O . THR A 1 201 ? 2.679 15.494 -36.777 1.00 89.25 201 THR A O 1
ATOM 1607 N N . LEU A 1 202 ? 0.512 15.721 -37.302 1.00 87.81 202 LEU A N 1
ATOM 1608 C CA . LEU A 1 202 ? 0.262 14.275 -37.392 1.00 87.81 202 LEU A CA 1
ATOM 1609 C C . LEU A 1 202 ? 1.217 13.584 -38.381 1.00 87.81 202 LEU A C 1
ATOM 1611 O O . LEU A 1 202 ? 1.724 12.499 -38.106 1.00 87.81 202 LEU A O 1
ATOM 1615 N N . GLN A 1 203 ? 1.517 14.231 -39.510 1.00 90.12 203 GLN A N 1
ATOM 1616 C CA . GLN A 1 203 ? 2.438 13.684 -40.505 1.00 90.12 203 GLN A CA 1
ATOM 1617 C C . GLN A 1 203 ? 3.868 13.552 -39.960 1.00 90.12 203 GLN A C 1
ATOM 1619 O O . GLN A 1 203 ? 4.549 12.575 -40.269 1.00 90.12 203 GLN A O 1
ATOM 1624 N N . LEU A 1 204 ? 4.320 14.502 -39.132 1.00 86.12 204 LEU A N 1
ATOM 1625 C CA . LEU A 1 204 ? 5.624 14.423 -38.468 1.00 86.12 204 LEU A CA 1
ATOM 1626 C C . LEU A 1 204 ? 5.668 13.266 -37.470 1.00 86.12 204 LEU A C 1
ATOM 1628 O O . LEU A 1 204 ? 6.632 12.505 -37.483 1.00 86.12 204 LEU A O 1
ATOM 1632 N N . TRP A 1 205 ? 4.606 13.076 -36.684 1.00 86.62 205 TRP A N 1
ATOM 1633 C CA . TRP A 1 205 ? 4.476 11.920 -35.795 1.00 86.62 205 TRP A CA 1
ATOM 1634 C C . TRP A 1 205 ? 4.541 10.594 -36.555 1.00 86.62 205 TRP A C 1
ATOM 1636 O O . TRP A 1 205 ? 5.301 9.706 -36.171 1.00 86.62 205 TRP A O 1
ATOM 1646 N N . VAL A 1 206 ? 3.806 10.466 -37.663 1.00 87.62 206 VAL A N 1
ATOM 1647 C CA . VAL A 1 206 ? 3.810 9.254 -38.500 1.00 87.62 206 VAL A CA 1
ATOM 1648 C C . VAL A 1 206 ? 5.193 9.000 -39.103 1.00 87.62 206 VAL A C 1
ATOM 1650 O O . VAL A 1 206 ? 5.683 7.870 -39.070 1.00 87.62 206 VAL A O 1
ATOM 1653 N N . ASN A 1 207 ? 5.842 10.038 -39.632 1.00 85.44 207 ASN A N 1
ATOM 1654 C CA . ASN A 1 207 ? 7.163 9.919 -40.246 1.00 85.44 207 ASN A CA 1
ATOM 1655 C C . ASN A 1 207 ? 8.236 9.542 -39.218 1.00 85.44 207 ASN A C 1
ATOM 1657 O O . ASN A 1 207 ? 9.030 8.640 -39.482 1.00 85.44 207 ASN A O 1
ATOM 1661 N N . ALA A 1 208 ? 8.239 10.186 -38.047 1.00 85.06 208 ALA A N 1
ATOM 1662 C CA . ALA A 1 208 ? 9.156 9.857 -36.961 1.00 85.06 208 ALA A CA 1
ATOM 1663 C C . ALA A 1 208 ? 8.933 8.413 -36.484 1.00 85.06 208 ALA A C 1
ATOM 1665 O O . ALA A 1 208 ? 9.888 7.646 -36.410 1.00 85.06 208 ALA A O 1
ATOM 1666 N N . SER A 1 209 ? 7.673 8.005 -36.284 1.00 84.81 209 SER A N 1
ATOM 1667 C CA . SER A 1 209 ? 7.306 6.652 -35.828 1.00 84.81 209 SER A CA 1
ATOM 1668 C C . SER A 1 209 ? 7.787 5.563 -36.784 1.00 84.81 209 SER A C 1
ATOM 1670 O O . SER A 1 209 ? 8.363 4.569 -36.355 1.00 84.81 209 SER A O 1
ATOM 1672 N N . ARG A 1 210 ? 7.617 5.762 -38.097 1.00 85.75 210 ARG A N 1
ATOM 1673 C CA . ARG A 1 210 ? 8.045 4.794 -39.124 1.00 85.75 210 ARG A CA 1
ATOM 1674 C C . ARG A 1 210 ? 9.560 4.701 -39.288 1.00 85.75 210 ARG A C 1
ATOM 1676 O O . ARG A 1 210 ? 10.059 3.693 -39.782 1.00 85.75 210 ARG A O 1
ATOM 1683 N N . CYS A 1 211 ? 10.281 5.761 -38.937 1.00 86.62 211 CYS A N 1
ATOM 1684 C CA . CYS A 1 211 ? 11.711 5.888 -39.198 1.00 86.62 211 CYS A CA 1
ATOM 1685 C C . CYS A 1 211 ? 12.563 5.913 -37.925 1.00 86.62 211 CYS A C 1
ATOM 1687 O O . CYS A 1 211 ? 13.767 6.131 -38.052 1.00 86.62 211 CYS A O 1
ATOM 1689 N N . ASN A 1 212 ? 11.986 5.675 -36.741 1.00 83.56 212 ASN A N 1
ATOM 1690 C CA . ASN A 1 212 ? 12.647 5.854 -35.445 1.00 83.56 212 ASN A CA 1
ATOM 1691 C C . ASN A 1 212 ? 14.036 5.195 -35.391 1.00 83.56 212 ASN A C 1
ATOM 1693 O O . ASN A 1 212 ? 15.033 5.875 -35.170 1.00 83.56 212 ASN A O 1
ATOM 1697 N N . ASP A 1 213 ? 14.135 3.914 -35.757 1.00 83.06 213 ASP A N 1
ATOM 1698 C CA . ASP A 1 213 ? 15.405 3.173 -35.748 1.00 83.06 213 ASP A CA 1
ATOM 1699 C C . ASP A 1 213 ? 16.465 3.767 -36.686 1.00 83.06 213 ASP A C 1
ATOM 1701 O O . ASP A 1 213 ? 17.670 3.708 -36.425 1.00 83.06 213 ASP A O 1
ATOM 1705 N N . LYS A 1 214 ? 16.034 4.309 -37.832 1.00 86.69 214 LYS A N 1
ATOM 1706 C CA . LYS A 1 214 ? 16.935 4.951 -38.798 1.00 86.69 214 LYS A CA 1
ATOM 1707 C C . LYS A 1 214 ? 17.386 6.313 -38.278 1.00 86.69 214 LYS A C 1
ATOM 1709 O O . LYS A 1 214 ? 18.563 6.640 -38.415 1.00 86.69 214 LYS A O 1
ATOM 17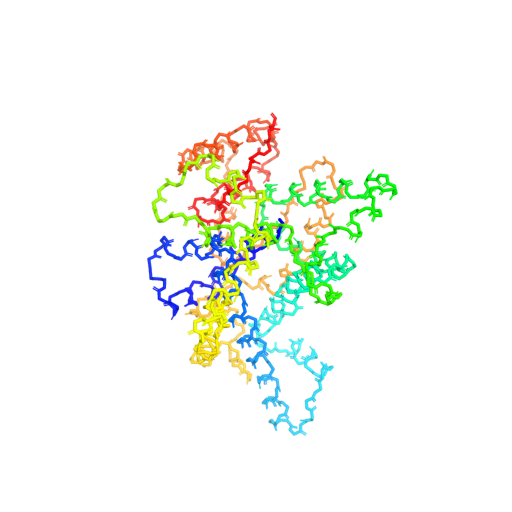14 N N . LEU A 1 215 ? 16.476 7.073 -37.673 1.00 83.94 215 LEU A N 1
ATOM 1715 C CA . LEU A 1 215 ? 16.756 8.377 -37.080 1.00 83.94 215 LEU A CA 1
ATOM 1716 C C . LEU A 1 215 ? 17.713 8.248 -35.887 1.00 83.94 215 LEU A C 1
ATOM 1718 O O . LEU A 1 215 ? 18.704 8.973 -35.841 1.00 83.94 215 LEU A O 1
ATOM 1722 N N . ASP A 1 216 ? 17.520 7.256 -35.015 1.00 82.69 216 ASP A N 1
ATOM 1723 C CA . ASP A 1 216 ? 18.438 6.944 -33.910 1.00 82.69 216 ASP A CA 1
ATOM 1724 C C . ASP A 1 216 ? 19.846 6.599 -34.410 1.00 82.69 216 ASP A C 1
ATOM 1726 O O . ASP A 1 216 ? 20.846 7.092 -33.885 1.00 82.69 216 ASP A O 1
ATOM 1730 N N . LYS A 1 217 ? 19.956 5.793 -35.474 1.00 86.25 217 LYS A N 1
ATOM 1731 C CA . LYS A 1 217 ? 21.256 5.477 -36.093 1.00 86.25 217 LYS A CA 1
ATOM 1732 C C . LYS A 1 217 ? 21.945 6.718 -36.659 1.00 86.25 217 LYS A C 1
ATOM 1734 O O . LYS A 1 217 ? 23.164 6.839 -36.537 1.00 86.25 217 LYS A O 1
ATOM 1739 N N . ILE A 1 218 ? 21.195 7.616 -37.297 1.00 86.12 218 ILE A N 1
ATOM 1740 C CA . ILE A 1 218 ? 21.734 8.870 -37.840 1.00 86.12 218 ILE A CA 1
ATOM 1741 C C . ILE A 1 218 ? 22.200 9.771 -36.697 1.00 86.12 218 ILE A C 1
ATOM 1743 O O . ILE A 1 218 ? 23.334 10.239 -36.725 1.00 86.12 218 ILE A O 1
ATOM 1747 N N . ARG A 1 219 ? 21.373 9.949 -35.664 1.00 83.75 219 ARG A N 1
ATOM 1748 C CA . ARG A 1 219 ? 21.689 10.740 -34.472 1.00 83.75 219 ARG A CA 1
ATOM 1749 C C . ARG A 1 219 ? 22.982 10.268 -33.807 1.00 83.75 219 ARG A C 1
ATOM 1751 O O . ARG A 1 219 ? 23.898 11.070 -33.640 1.00 83.75 219 ARG A O 1
ATOM 1758 N N . LYS A 1 220 ? 23.110 8.964 -33.539 1.00 84.69 220 LYS A N 1
ATOM 1759 C CA . LYS A 1 220 ? 24.335 8.358 -32.984 1.00 84.69 220 LYS A CA 1
ATOM 1760 C C . LYS A 1 220 ? 25.571 8.663 -33.827 1.00 84.69 220 LYS A C 1
ATOM 1762 O O . LYS A 1 220 ? 26.606 9.037 -33.286 1.00 84.69 220 LYS A O 1
ATOM 1767 N N . LYS A 1 221 ? 25.461 8.551 -35.157 1.00 88.50 221 LYS A N 1
ATOM 1768 C CA . LYS A 1 221 ? 26.557 8.895 -36.080 1.00 88.50 221 LYS A CA 1
ATOM 1769 C C . LYS A 1 221 ? 26.919 10.378 -36.033 1.00 88.50 221 LYS A C 1
ATOM 1771 O O . LYS A 1 221 ? 28.099 10.698 -36.096 1.00 88.50 221 LYS A O 1
ATOM 1776 N N . VAL A 1 222 ? 25.938 11.274 -35.927 1.00 88.12 222 VAL A N 1
ATOM 1777 C CA . VAL A 1 222 ? 26.180 12.723 -35.839 1.00 88.12 222 VAL A CA 1
ATOM 1778 C C . VAL A 1 222 ? 26.946 13.070 -34.562 1.00 88.12 222 VAL A C 1
ATOM 1780 O O . VAL A 1 222 ? 27.958 13.759 -34.652 1.00 88.12 222 VAL A O 1
ATOM 1783 N N . PHE A 1 223 ? 26.527 12.551 -33.401 1.00 86.44 223 PHE A N 1
ATOM 1784 C CA . PHE A 1 223 ? 27.241 12.763 -32.134 1.00 86.44 223 PHE A CA 1
ATOM 1785 C C . PHE A 1 223 ? 28.665 12.202 -32.180 1.00 86.44 223 PHE A C 1
ATOM 1787 O O . PHE A 1 223 ? 29.614 12.919 -31.863 1.00 86.44 223 PHE A O 1
ATOM 1794 N N . LEU A 1 224 ? 28.822 10.970 -32.677 1.00 88.94 224 LEU A N 1
ATOM 1795 C CA . LEU A 1 224 ? 30.131 10.340 -32.845 1.00 88.94 224 LEU A CA 1
ATOM 1796 C C . LEU A 1 224 ? 31.058 11.174 -33.744 1.00 88.94 224 LEU A C 1
ATOM 1798 O O . LEU A 1 224 ? 32.201 11.430 -33.376 1.00 88.94 224 LEU A O 1
ATOM 1802 N N . ASN A 1 225 ? 30.562 11.640 -34.893 1.00 91.44 225 ASN A N 1
ATOM 1803 C CA . ASN A 1 225 ? 31.338 12.455 -35.832 1.00 91.44 225 ASN A CA 1
ATOM 1804 C C . ASN A 1 225 ? 31.680 13.842 -35.273 1.00 91.44 225 ASN A C 1
ATOM 1806 O O . ASN A 1 225 ? 32.699 14.414 -35.647 1.00 91.44 225 ASN A O 1
ATOM 1810 N N . ALA A 1 226 ? 30.843 14.382 -34.388 1.00 89.69 226 ALA A N 1
ATOM 1811 C CA . ALA A 1 226 ? 31.101 15.640 -33.698 1.00 89.69 226 ALA A CA 1
ATOM 1812 C C . ALA A 1 226 ? 32.073 15.489 -32.509 1.00 89.69 226 ALA A C 1
ATOM 1814 O O . ALA A 1 226 ? 32.411 16.490 -31.882 1.00 89.69 226 ALA A O 1
ATOM 1815 N N . GLY A 1 227 ? 32.506 14.265 -32.171 1.00 87.94 227 GLY A N 1
ATOM 1816 C CA . GLY A 1 227 ? 33.313 13.997 -30.976 1.00 87.94 227 GLY A CA 1
ATOM 1817 C C . GLY A 1 227 ? 32.556 14.251 -29.669 1.00 87.94 227 GLY A C 1
ATOM 1818 O O . GLY A 1 227 ? 33.171 14.489 -28.632 1.00 87.94 227 GLY A O 1
ATOM 1819 N N . LEU A 1 228 ? 31.222 14.242 -29.721 1.00 84.56 228 LEU A N 1
ATOM 1820 C CA . LEU A 1 228 ? 30.350 14.515 -28.588 1.00 84.56 228 LEU A CA 1
ATOM 1821 C C . LEU A 1 228 ? 29.759 13.211 -28.058 1.00 84.56 228 LEU A C 1
ATOM 1823 O O . LEU A 1 228 ? 29.362 12.330 -28.822 1.00 84.56 228 LEU A O 1
ATOM 1827 N N . ASN A 1 229 ? 29.629 13.121 -26.736 1.00 78.81 229 ASN A N 1
ATOM 1828 C CA . ASN A 1 229 ? 28.806 12.081 -26.137 1.00 78.81 229 ASN A CA 1
ATOM 1829 C C . ASN A 1 229 ? 27.342 12.373 -26.454 1.00 78.81 229 ASN A C 1
ATOM 1831 O O . ASN A 1 229 ? 26.884 13.512 -26.332 1.00 78.81 229 ASN A O 1
ATOM 1835 N N . GLU A 1 230 ? 26.607 11.338 -26.848 1.00 72.12 230 GLU A N 1
ATOM 1836 C CA . GLU A 1 230 ? 25.163 11.461 -26.961 1.00 72.12 230 GLU A CA 1
ATOM 1837 C C . GLU A 1 230 ? 24.602 11.821 -25.574 1.00 72.12 230 GLU A C 1
ATOM 1839 O O . GLU A 1 230 ? 24.953 11.158 -24.592 1.00 72.12 230 GLU A O 1
ATOM 1844 N N . PRO A 1 231 ? 23.773 12.874 -25.450 1.00 68.06 231 PRO A N 1
ATOM 1845 C CA . PRO A 1 231 ? 23.136 13.191 -24.185 1.00 68.06 231 PRO A CA 1
ATOM 1846 C C . PRO A 1 231 ? 22.304 11.982 -23.768 1.00 68.06 231 PRO A C 1
ATOM 1848 O O . PRO A 1 231 ? 21.358 11.601 -24.462 1.00 68.06 231 PRO A O 1
ATOM 1851 N N . SER A 1 232 ? 22.687 11.357 -22.655 1.00 57.62 232 SER A N 1
ATOM 1852 C CA . SER A 1 232 ? 21.971 10.208 -22.130 1.00 57.62 232 SER A CA 1
ATOM 1853 C C . SER A 1 232 ? 20.555 10.647 -21.778 1.00 57.62 232 SER A C 1
ATOM 1855 O O . SER A 1 232 ? 20.357 11.505 -20.919 1.00 57.62 232 SER A O 1
ATOM 1857 N N . SER A 1 233 ? 19.558 10.028 -22.406 1.00 52.84 233 SER A N 1
ATOM 1858 C CA . SER A 1 233 ? 18.180 10.072 -21.907 1.00 52.84 233 SER A CA 1
ATOM 1859 C C . SER A 1 233 ? 18.018 9.296 -20.598 1.00 52.84 233 SER A C 1
ATOM 1861 O O . SER A 1 233 ? 16.927 9.291 -20.024 1.00 52.84 233 SER A O 1
ATOM 1863 N N . ASP A 1 234 ? 19.072 8.599 -20.158 1.00 47.56 234 ASP A N 1
ATOM 1864 C CA . ASP A 1 234 ? 19.071 7.839 -18.923 1.00 47.56 234 ASP A CA 1
ATOM 1865 C C . ASP A 1 234 ? 18.838 8.772 -17.748 1.00 47.56 234 ASP A C 1
ATOM 1867 O O . ASP A 1 234 ? 19.586 9.717 -17.485 1.00 47.56 234 ASP A O 1
ATOM 1871 N N . LYS A 1 235 ? 17.737 8.475 -17.057 1.00 51.56 235 LYS A N 1
ATOM 1872 C CA . LYS A 1 235 ? 17.375 9.056 -15.775 1.00 51.56 235 LYS A CA 1
ATOM 1873 C C . LYS A 1 235 ? 18.636 9.054 -14.914 1.00 51.56 235 LYS A C 1
ATOM 1875 O O . LYS A 1 235 ? 19.185 7.981 -14.660 1.00 51.56 235 LYS A O 1
ATOM 1880 N N . GLN A 1 236 ? 19.066 10.223 -14.433 1.00 46.00 236 GLN A N 1
ATOM 1881 C CA . GLN A 1 236 ? 19.887 10.270 -13.225 1.00 46.00 236 GLN A CA 1
ATOM 1882 C C . GLN A 1 236 ? 19.241 9.296 -12.241 1.00 46.00 236 GLN A C 1
ATOM 1884 O O . GLN A 1 236 ? 18.044 9.418 -11.960 1.00 46.00 236 GLN A O 1
ATOM 1889 N N . ALA A 1 237 ? 19.983 8.267 -11.826 1.00 54.91 237 ALA A N 1
ATOM 1890 C CA . ALA A 1 237 ? 19.488 7.320 -10.845 1.00 54.91 237 ALA A CA 1
ATOM 1891 C C . ALA A 1 237 ? 19.073 8.148 -9.630 1.00 54.91 237 ALA A C 1
ATOM 1893 O O . ALA A 1 237 ? 19.916 8.776 -8.991 1.00 54.91 237 ALA A O 1
ATOM 1894 N N . PHE A 1 238 ? 17.764 8.245 -9.400 1.00 63.56 238 PHE A N 1
ATOM 1895 C CA . PHE A 1 238 ? 17.237 9.108 -8.360 1.00 63.56 238 PHE A CA 1
ATOM 1896 C C . PHE A 1 238 ? 17.700 8.523 -7.030 1.00 63.56 238 PHE A C 1
ATOM 1898 O O . PHE A 1 238 ? 17.311 7.407 -6.677 1.00 63.56 238 PHE A O 1
ATOM 1905 N N . ASN A 1 239 ? 18.601 9.229 -6.354 1.00 82.00 239 ASN A N 1
ATOM 1906 C CA . ASN A 1 239 ? 19.120 8.793 -5.074 1.00 82.00 239 ASN A CA 1
ATOM 1907 C C . ASN A 1 239 ? 18.172 9.293 -3.978 1.00 82.00 239 ASN A C 1
ATOM 1909 O O . ASN A 1 239 ? 18.017 10.498 -3.818 1.00 82.00 239 ASN A O 1
ATOM 1913 N N . VAL A 1 240 ? 17.551 8.357 -3.256 1.00 89.62 240 VAL A N 1
ATOM 1914 C CA . VAL A 1 240 ? 16.629 8.627 -2.140 1.00 89.62 240 VAL A CA 1
ATOM 1915 C C . VAL A 1 240 ? 17.299 8.501 -0.764 1.00 89.62 240 VAL A C 1
ATOM 1917 O O . VAL A 1 240 ? 16.620 8.474 0.260 1.00 89.62 240 VAL A O 1
ATOM 1920 N N . ASP A 1 241 ? 18.625 8.349 -0.709 1.00 93.50 241 ASP A N 1
ATOM 1921 C CA . ASP A 1 241 ? 19.368 8.080 0.527 1.00 93.50 241 ASP A CA 1
ATOM 1922 C C . ASP A 1 241 ? 19.175 9.191 1.562 1.00 93.50 241 ASP A C 1
ATOM 1924 O O . ASP A 1 241 ? 19.031 8.903 2.751 1.00 93.50 241 ASP A O 1
ATOM 1928 N N . ASN A 1 242 ? 19.135 10.453 1.127 1.00 94.69 242 ASN A N 1
ATOM 1929 C CA . ASN A 1 242 ? 18.936 11.594 2.020 1.00 94.69 242 ASN A CA 1
ATOM 1930 C C . ASN A 1 242 ? 17.557 11.538 2.682 1.00 94.69 242 ASN A C 1
ATOM 1932 O O . ASN A 1 242 ? 17.440 11.696 3.897 1.00 94.69 242 ASN A O 1
ATOM 1936 N N . GLU A 1 243 ? 16.523 11.254 1.898 1.00 96.38 243 GLU A N 1
ATOM 1937 C CA . GLU A 1 243 ? 15.144 11.115 2.347 1.00 96.38 243 GLU A CA 1
ATOM 1938 C C . GLU A 1 243 ? 14.981 9.883 3.248 1.00 96.38 243 GLU A C 1
ATOM 1940 O O . GLU A 1 243 ? 14.300 9.944 4.273 1.00 96.38 243 GLU A O 1
ATOM 1945 N N . VAL A 1 244 ? 15.675 8.782 2.937 1.00 97.19 244 VAL A N 1
ATOM 1946 C CA . VAL A 1 244 ? 15.755 7.606 3.814 1.00 97.19 244 VAL A CA 1
ATOM 1947 C C . VAL A 1 244 ? 16.374 7.989 5.158 1.00 97.19 244 VAL A C 1
ATOM 1949 O O . VAL A 1 244 ? 15.789 7.692 6.197 1.00 97.19 244 VAL A O 1
ATOM 1952 N N . GLN A 1 245 ? 17.528 8.668 5.185 1.00 97.44 245 GLN A N 1
ATOM 1953 C CA . GLN A 1 245 ? 18.149 9.086 6.450 1.00 97.44 245 GLN A CA 1
ATOM 1954 C C . GLN A 1 245 ? 17.279 10.077 7.229 1.00 97.44 245 GLN A C 1
ATOM 1956 O O . GLN A 1 245 ? 17.230 10.013 8.459 1.00 97.44 245 GLN A O 1
ATOM 1961 N N . MET A 1 246 ? 16.577 10.966 6.530 1.00 97.44 246 MET A N 1
ATOM 1962 C CA . MET A 1 246 ? 15.647 11.921 7.123 1.00 97.44 246 MET A CA 1
ATOM 1963 C C . MET A 1 246 ? 14.490 11.204 7.832 1.00 97.44 246 MET A C 1
ATOM 1965 O O . MET A 1 246 ? 14.269 11.453 9.018 1.00 97.44 246 MET A O 1
ATOM 1969 N N . LEU A 1 247 ? 13.839 10.234 7.183 1.00 97.44 247 LEU A N 1
ATOM 1970 C CA . LEU A 1 247 ? 12.771 9.454 7.814 1.00 97.44 247 LEU A CA 1
ATOM 1971 C C . LEU A 1 247 ? 13.300 8.605 8.980 1.00 97.44 247 LEU A C 1
ATOM 1973 O O . LEU A 1 247 ? 12.683 8.555 10.041 1.00 97.44 247 LEU A O 1
ATOM 1977 N N . ARG A 1 248 ? 14.482 7.992 8.839 1.00 97.44 248 ARG A N 1
ATOM 1978 C CA . ARG A 1 248 ? 15.133 7.263 9.945 1.00 97.44 248 ARG A CA 1
ATOM 1979 C C . ARG A 1 248 ? 15.381 8.161 11.155 1.00 97.44 248 ARG A C 1
ATOM 1981 O O . ARG A 1 248 ? 15.187 7.731 12.289 1.00 97.44 248 ARG A O 1
ATOM 1988 N N . ARG A 1 249 ? 15.811 9.406 10.933 1.00 96.62 249 ARG A N 1
ATOM 1989 C CA . ARG A 1 249 ? 15.985 10.391 12.006 1.00 96.62 249 ARG A CA 1
ATOM 1990 C C . ARG A 1 249 ? 14.652 10.698 12.681 1.00 96.62 249 ARG A C 1
ATOM 1992 O O . ARG A 1 249 ? 14.614 10.702 13.906 1.00 96.62 249 ARG A O 1
ATOM 1999 N N . GLU A 1 250 ? 13.584 10.880 11.911 1.00 96.31 250 GLU A N 1
ATOM 2000 C CA . GLU A 1 250 ? 12.248 11.144 12.454 1.00 96.31 250 GLU A CA 1
ATOM 2001 C C . GLU A 1 250 ? 11.750 10.007 13.355 1.00 96.31 250 GLU A C 1
ATOM 2003 O O . GLU A 1 250 ? 11.316 10.260 14.478 1.00 96.31 250 GLU A O 1
ATOM 2008 N N . ILE A 1 251 ? 11.893 8.750 12.919 1.00 95.62 251 ILE A N 1
ATOM 2009 C CA . ILE A 1 251 ? 11.523 7.551 13.698 1.00 95.62 251 ILE A CA 1
ATOM 2010 C C . ILE A 1 251 ? 12.256 7.516 15.046 1.00 95.62 251 ILE A C 1
ATOM 2012 O O . ILE A 1 251 ? 11.684 7.155 16.074 1.00 95.62 251 ILE A O 1
ATOM 2016 N N . ARG A 1 252 ? 13.534 7.908 15.057 1.00 93.75 252 ARG A N 1
ATOM 2017 C CA . ARG A 1 252 ? 14.347 7.941 16.280 1.00 93.75 252 ARG A CA 1
ATOM 2018 C C . ARG A 1 252 ? 13.971 9.101 17.188 1.00 93.75 252 ARG A C 1
ATOM 2020 O O . ARG A 1 252 ? 13.855 8.908 18.391 1.00 93.75 252 ARG A O 1
ATOM 2027 N N . THR A 1 253 ? 13.797 10.297 16.629 1.00 93.00 253 THR A N 1
ATOM 2028 C CA . THR A 1 253 ? 13.451 11.498 17.400 1.00 93.00 253 THR A CA 1
ATOM 2029 C C . THR A 1 253 ? 12.077 11.368 18.051 1.00 93.00 253 THR A C 1
ATOM 2031 O O . THR A 1 253 ? 11.922 11.752 19.205 1.00 93.00 253 THR A O 1
ATOM 2034 N N . SER A 1 254 ? 11.117 10.760 17.354 1.00 91.06 254 SER A N 1
ATOM 2035 C CA . SER A 1 254 ? 9.785 10.443 17.885 1.00 91.06 254 SER A CA 1
ATOM 2036 C C . SER A 1 254 ? 9.770 9.247 18.841 1.00 91.06 254 SER A C 1
ATOM 2038 O O . SER A 1 254 ? 8.731 8.967 19.434 1.00 91.06 254 SER A O 1
ATOM 2040 N N . LYS A 1 255 ? 10.898 8.531 18.999 1.00 91.19 255 LYS A N 1
ATOM 2041 C CA . LYS A 1 255 ? 10.999 7.302 19.805 1.00 91.19 255 LYS A CA 1
ATOM 2042 C C . LYS A 1 255 ? 9.963 6.243 19.399 1.00 91.19 255 LYS A C 1
ATOM 2044 O O . LYS A 1 255 ? 9.537 5.423 20.208 1.00 91.19 255 LYS A O 1
ATOM 2049 N N . TRP A 1 256 ? 9.573 6.233 18.124 1.00 91.81 256 TRP A N 1
ATOM 2050 C CA . TRP A 1 256 ? 8.422 5.464 17.647 1.00 91.81 256 TRP A CA 1
ATOM 2051 C C . TRP A 1 256 ? 8.596 3.945 17.806 1.00 91.81 256 TRP A C 1
ATOM 2053 O O . TRP A 1 256 ? 7.638 3.234 18.109 1.00 91.81 256 TRP A O 1
ATOM 2063 N N . LEU A 1 257 ? 9.839 3.470 17.668 1.00 90.88 257 LEU A N 1
ATOM 2064 C CA . LEU A 1 257 ? 10.256 2.076 17.864 1.00 90.88 257 LEU A CA 1
ATOM 2065 C C . LEU A 1 257 ? 11.128 1.888 19.119 1.00 90.88 257 LEU A C 1
ATOM 2067 O O . LEU A 1 257 ? 11.952 0.972 19.155 1.00 90.88 257 LEU A O 1
ATOM 2071 N N . GLU A 1 258 ? 11.031 2.784 20.108 1.00 84.44 258 GLU A N 1
ATOM 2072 C CA . GLU A 1 258 ? 11.779 2.642 21.363 1.00 84.44 258 GLU A CA 1
ATOM 2073 C C . GLU A 1 258 ? 11.386 1.327 22.050 1.00 84.44 258 GLU A C 1
ATOM 2075 O O . GLU A 1 258 ? 10.204 0.984 22.143 1.00 84.44 258 GLU A O 1
ATOM 2080 N N . TYR A 1 259 ? 12.395 0.566 22.475 1.00 70.25 259 TYR A N 1
ATOM 2081 C CA . TYR A 1 259 ? 12.240 -0.744 23.091 1.00 70.25 259 TYR A CA 1
ATOM 2082 C C . TYR A 1 259 ? 13.256 -0.897 24.235 1.00 70.25 259 TYR A C 1
ATOM 2084 O O . TYR A 1 259 ? 14.433 -0.616 24.000 1.00 70.25 259 TYR A O 1
ATOM 2092 N N . PRO A 1 260 ? 12.839 -1.358 25.431 1.00 67.19 260 PRO A N 1
ATOM 2093 C CA . PRO A 1 260 ? 11.452 -1.620 25.827 1.00 67.19 260 PRO A CA 1
ATOM 2094 C C . PRO A 1 260 ? 10.657 -0.311 25.974 1.00 67.19 260 PRO A C 1
ATOM 2096 O O . PRO A 1 260 ? 11.165 0.682 26.492 1.00 67.19 260 PRO A O 1
ATOM 2099 N N . GLN A 1 261 ? 9.409 -0.294 25.503 1.00 66.94 261 GLN A N 1
ATOM 2100 C CA . GLN A 1 261 ? 8.548 0.887 25.611 1.00 66.94 261 GLN A CA 1
ATOM 2101 C C . GLN A 1 261 ? 7.880 0.942 26.993 1.00 66.94 261 GLN A C 1
ATOM 2103 O O . GLN A 1 261 ? 7.529 -0.090 27.561 1.00 66.94 261 GLN A O 1
ATOM 2108 N N . VAL A 1 262 ? 7.699 2.152 27.530 1.00 61.78 262 VAL A N 1
ATOM 2109 C CA . VAL A 1 262 ? 7.013 2.383 28.820 1.00 61.78 262 VAL A CA 1
ATOM 2110 C C . VAL A 1 262 ? 5.485 2.346 28.666 1.00 61.78 262 VAL A C 1
ATOM 2112 O O . VAL A 1 262 ? 4.772 2.034 29.615 1.00 61.78 262 VAL A O 1
ATOM 2115 N N . ASP A 1 263 ? 4.986 2.651 27.468 1.00 68.12 263 ASP A N 1
ATOM 2116 C CA . ASP A 1 263 ? 3.565 2.715 27.124 1.00 68.12 263 ASP A CA 1
ATOM 2117 C C . ASP A 1 263 ? 3.239 1.638 26.081 1.00 68.12 263 ASP A C 1
ATOM 2119 O O . ASP A 1 263 ? 3.976 1.483 25.112 1.00 68.12 263 ASP A O 1
ATOM 2123 N N . SER A 1 264 ? 2.146 0.901 26.287 1.00 75.69 264 SER A N 1
ATOM 2124 C CA . SER A 1 264 ? 1.676 -0.173 25.396 1.00 75.69 264 SER A CA 1
ATOM 2125 C C . SER A 1 264 ? 0.708 0.326 24.317 1.00 75.69 264 SER A C 1
ATOM 2127 O O . SER A 1 264 ? 0.118 -0.474 23.593 1.00 75.69 264 SER A O 1
ATOM 2129 N N . GLN A 1 265 ? 0.507 1.642 24.206 1.00 87.00 265 GLN A N 1
ATOM 2130 C CA . GLN A 1 265 ? -0.356 2.226 23.185 1.00 87.00 265 GLN A CA 1
ATOM 2131 C C . GLN A 1 265 ? 0.308 2.264 21.806 1.00 87.00 265 GLN A C 1
ATOM 2133 O O . GLN A 1 265 ? 1.435 2.730 21.633 1.00 87.00 265 GLN A O 1
ATOM 2138 N N . LEU A 1 266 ? -0.461 1.850 20.800 1.00 91.56 266 LEU A N 1
ATOM 2139 C CA . LEU A 1 266 ? -0.119 2.032 19.396 1.00 91.56 266 LEU A CA 1
ATOM 2140 C C . LEU A 1 266 ? -0.208 3.519 19.030 1.00 91.56 266 LEU A C 1
ATOM 2142 O O . LEU A 1 266 ? -1.186 4.192 19.367 1.00 91.56 266 LEU A O 1
ATOM 2146 N N . ARG A 1 267 ? 0.808 4.038 18.337 1.00 93.00 267 ARG A N 1
ATOM 2147 C CA . ARG A 1 267 ? 0.894 5.459 17.974 1.00 93.00 267 ARG A CA 1
ATOM 2148 C C . ARG A 1 267 ? 1.269 5.645 16.512 1.00 93.00 267 ARG A C 1
ATOM 2150 O O . ARG A 1 267 ? 1.986 4.826 15.944 1.00 93.00 267 ARG A O 1
ATOM 2157 N N . SER A 1 268 ? 0.817 6.736 15.911 1.00 94.88 268 SER A N 1
ATOM 2158 C CA . SER A 1 268 ? 1.308 7.199 14.615 1.00 94.88 268 SER A CA 1
ATOM 2159 C C . SER A 1 268 ? 2.726 7.766 14.748 1.00 94.88 268 SER A C 1
ATOM 2161 O O . SER A 1 268 ? 3.211 8.021 15.854 1.00 94.88 268 SER A O 1
ATOM 2163 N N . LEU A 1 269 ? 3.388 8.021 13.618 1.00 94.56 269 LEU A N 1
ATOM 2164 C CA . LEU A 1 269 ? 4.682 8.710 13.597 1.00 94.56 269 LEU A CA 1
ATOM 2165 C C . LEU A 1 269 ? 4.583 10.153 14.133 1.00 94.56 269 LEU A C 1
ATOM 2167 O O . LEU A 1 269 ? 5.563 10.665 14.667 1.00 94.56 269 LEU A O 1
ATOM 2171 N N . SER A 1 270 ? 3.409 10.793 14.039 1.00 93.00 270 SER A N 1
ATOM 2172 C CA . SER A 1 270 ? 3.137 12.101 14.658 1.00 93.00 270 SER A CA 1
ATOM 2173 C C . SER A 1 270 ? 2.875 12.023 16.171 1.00 93.00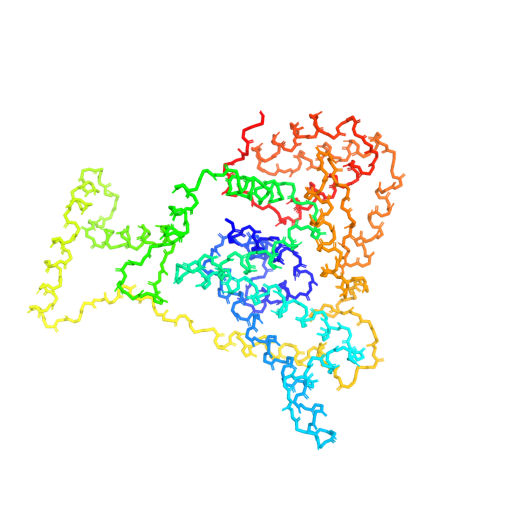 270 SER A C 1
ATOM 2175 O O . SER A 1 270 ? 2.869 13.056 16.837 1.00 93.00 270 SER A O 1
ATOM 2177 N N . GLY A 1 271 ? 2.693 10.819 16.728 1.00 91.12 271 GLY A N 1
ATOM 2178 C CA . GLY A 1 271 ? 2.460 10.574 18.155 1.00 91.12 271 GLY A CA 1
ATOM 2179 C C . GLY A 1 271 ? 0.988 10.411 18.559 1.00 91.12 271 GLY A C 1
ATOM 2180 O O . GLY A 1 271 ? 0.709 10.141 19.733 1.00 91.12 271 GLY A O 1
ATOM 2181 N N . GLU A 1 272 ? 0.056 10.532 17.612 1.00 92.62 272 GLU A N 1
ATOM 2182 C CA . GLU A 1 272 ? -1.381 10.338 17.835 1.00 92.62 272 GLU A CA 1
ATOM 2183 C C . GLU A 1 272 ? -1.695 8.880 18.177 1.00 92.62 272 GLU A C 1
ATOM 2185 O O . GLU A 1 272 ? -1.077 7.956 17.649 1.00 92.62 272 GLU A O 1
ATOM 2190 N N . THR A 1 273 ? -2.662 8.660 19.069 1.00 93.31 273 THR A N 1
ATOM 2191 C CA . THR A 1 273 ? -3.078 7.310 19.461 1.00 93.31 273 THR A CA 1
ATOM 2192 C C . THR A 1 273 ? -3.838 6.637 18.321 1.00 93.31 273 THR A C 1
ATOM 2194 O O . THR A 1 273 ? -4.848 7.150 17.839 1.00 93.31 273 THR A O 1
ATOM 2197 N N . LEU A 1 274 ? -3.369 5.456 17.927 1.00 94.25 274 LEU A N 1
ATOM 2198 C CA . LEU A 1 274 ? -4.004 4.616 16.920 1.00 94.25 274 LEU A CA 1
ATOM 2199 C C . LEU A 1 274 ? -4.887 3.550 17.571 1.00 94.25 274 LEU A C 1
ATOM 2201 O O . LEU A 1 274 ? -4.720 3.198 18.741 1.00 94.25 274 LEU A O 1
ATOM 2205 N N . HIS A 1 275 ? -5.814 3.008 16.788 1.00 93.12 275 HIS A N 1
ATOM 2206 C CA . HIS A 1 275 ? -6.704 1.954 17.248 1.00 93.12 275 HIS A CA 1
ATOM 2207 C C . HIS A 1 275 ? -5.920 0.646 17.497 1.00 93.12 275 HIS A C 1
ATOM 2209 O O . HIS A 1 275 ? -5.184 0.191 16.613 1.00 93.12 275 HIS A O 1
ATOM 2215 N N . PRO A 1 276 ? -6.085 -0.018 18.659 1.00 90.19 276 PRO A N 1
ATOM 2216 C CA . PRO A 1 276 ? -5.312 -1.214 19.017 1.00 90.19 276 PRO A CA 1
ATOM 2217 C C . PRO A 1 276 ? -5.534 -2.393 18.056 1.00 90.19 276 PRO A C 1
ATOM 2219 O O . PRO A 1 276 ? -4.645 -3.219 17.855 1.00 90.19 276 PRO A O 1
ATOM 2222 N N . GLY A 1 277 ? -6.696 -2.451 17.398 1.00 88.06 277 GLY A N 1
ATOM 2223 C CA . GLY A 1 277 ? -7.016 -3.481 16.405 1.00 88.06 277 GLY A CA 1
ATOM 2224 C C . GLY A 1 277 ? -6.130 -3.469 15.152 1.00 88.06 277 GLY A C 1
ATOM 2225 O O . GLY A 1 277 ? -6.103 -4.469 14.433 1.00 88.06 277 GLY A O 1
ATOM 2226 N N . LEU A 1 278 ? -5.361 -2.400 14.895 1.00 89.44 278 LEU A N 1
ATOM 2227 C CA . LEU A 1 278 ? -4.445 -2.328 13.749 1.00 89.44 278 LEU A CA 1
ATOM 2228 C C . LEU A 1 278 ? -3.356 -3.407 13.767 1.00 89.44 278 LEU A C 1
ATOM 2230 O O . LEU A 1 278 ? -2.883 -3.799 12.701 1.00 89.44 278 LEU A O 1
ATOM 2234 N N . VAL A 1 279 ? -2.991 -3.942 14.936 1.00 84.94 279 VAL A N 1
ATOM 2235 C CA . VAL A 1 279 ? -2.034 -5.060 15.031 1.00 84.94 279 VAL A CA 1
ATOM 2236 C C . VAL A 1 279 ? -2.544 -6.289 14.259 1.00 84.94 279 VAL A C 1
ATOM 2238 O O . VAL A 1 279 ? -1.762 -6.999 13.628 1.00 84.94 279 VAL A O 1
ATOM 2241 N N . ASN A 1 280 ? -3.868 -6.473 14.204 1.00 86.00 280 ASN A N 1
ATOM 2242 C CA . ASN A 1 280 ? -4.533 -7.597 13.543 1.00 86.00 280 ASN A CA 1
ATOM 2243 C C . ASN A 1 280 ? -4.980 -7.297 12.102 1.00 86.00 280 ASN A C 1
ATOM 2245 O O . ASN A 1 280 ? -5.653 -8.126 11.485 1.00 86.00 280 ASN A O 1
ATOM 2249 N N . VAL A 1 281 ? -4.596 -6.149 11.527 1.00 88.69 281 VAL A N 1
ATOM 2250 C CA . VAL A 1 281 ? -5.063 -5.716 10.195 1.00 88.69 281 VAL A CA 1
ATOM 2251 C C . VAL A 1 281 ? -4.800 -6.751 9.100 1.00 88.69 281 VAL A C 1
ATOM 2253 O O . VAL A 1 281 ? -5.629 -6.946 8.211 1.00 88.69 281 VAL A O 1
ATOM 2256 N N . LEU A 1 282 ? -3.674 -7.468 9.168 1.00 87.50 282 LEU A N 1
ATOM 2257 C CA . LEU A 1 282 ? -3.341 -8.515 8.199 1.00 87.50 282 LEU A CA 1
ATOM 2258 C C . LEU A 1 282 ? -4.319 -9.686 8.248 1.00 87.50 282 LEU A C 1
ATOM 2260 O O . LEU A 1 282 ? -4.660 -10.246 7.208 1.00 87.50 282 LEU A O 1
ATOM 2264 N N . HIS A 1 283 ? -4.746 -10.073 9.446 1.00 89.44 283 HIS A N 1
ATOM 2265 C CA . HIS A 1 283 ? -5.674 -11.178 9.626 1.00 89.44 283 HIS A CA 1
ATOM 2266 C C . HIS A 1 283 ? -7.066 -10.785 9.126 1.00 89.44 283 HIS A C 1
ATOM 2268 O O . HIS A 1 283 ? -7.595 -11.440 8.227 1.00 89.44 283 HIS A O 1
ATOM 2274 N N . VAL A 1 284 ? -7.577 -9.643 9.600 1.00 90.62 284 VAL A N 1
ATOM 2275 C CA . VAL A 1 284 ? -8.900 -9.121 9.220 1.00 90.62 284 VAL A CA 1
ATOM 2276 C C . VAL A 1 284 ? -8.997 -8.915 7.710 1.00 90.62 284 VAL A C 1
ATOM 2278 O O . VAL A 1 284 ? -9.930 -9.393 7.073 1.00 90.62 284 VAL A O 1
ATOM 2281 N N . SER A 1 285 ? -7.999 -8.276 7.096 1.00 90.88 285 SER A N 1
ATOM 2282 C CA . SER A 1 285 ? -8.003 -8.017 5.651 1.00 90.88 285 SER A CA 1
ATOM 2283 C C . SER A 1 285 ? -7.947 -9.290 4.798 1.00 90.88 285 SER A C 1
ATOM 2285 O O . SER A 1 285 ? -8.595 -9.366 3.752 1.00 90.88 285 SER A O 1
ATOM 2287 N N . ARG A 1 286 ? -7.218 -10.325 5.237 1.00 90.75 286 ARG A N 1
ATOM 2288 C CA . ARG A 1 286 ? -7.179 -11.630 4.556 1.00 90.75 286 ARG A CA 1
ATOM 2289 C C . ARG A 1 286 ? -8.502 -12.372 4.664 1.00 90.75 286 ARG A C 1
ATOM 2291 O O . ARG A 1 286 ? -8.918 -12.998 3.691 1.00 90.75 286 ARG A O 1
ATOM 2298 N N . ASP A 1 287 ? -9.155 -12.312 5.814 1.00 90.31 287 ASP A N 1
ATOM 2299 C CA . ASP A 1 287 ? -10.435 -12.985 6.010 1.00 90.31 287 ASP A CA 1
ATOM 2300 C C . ASP A 1 287 ? -11.574 -12.246 5.310 1.00 90.31 287 ASP A C 1
ATOM 2302 O O . ASP A 1 287 ? -12.422 -12.891 4.690 1.00 90.31 287 ASP A O 1
ATOM 2306 N N . ASN A 1 288 ? -11.520 -10.914 5.268 1.00 89.56 288 ASN A N 1
ATOM 2307 C CA . ASN A 1 288 ? -12.355 -10.087 4.400 1.00 89.56 288 ASN A CA 1
ATOM 2308 C C . ASN A 1 288 ? -12.187 -10.481 2.928 1.00 89.56 288 ASN A C 1
ATOM 2310 O O . ASN A 1 288 ? -13.176 -10.733 2.243 1.00 89.56 288 ASN A O 1
ATOM 2314 N N . TYR A 1 289 ? -10.944 -10.605 2.453 1.00 89.19 289 TYR A N 1
ATOM 2315 C CA . TYR A 1 289 ? -10.653 -11.017 1.081 1.00 89.19 289 TYR A CA 1
ATOM 2316 C C . TYR A 1 289 ? -11.225 -12.405 0.753 1.00 89.19 289 TYR A C 1
ATOM 2318 O O . TYR A 1 289 ? -11.949 -12.559 -0.229 1.00 89.19 289 TYR A O 1
ATOM 2326 N N . LYS A 1 290 ? -10.973 -13.412 1.600 1.00 87.38 290 LYS A N 1
ATOM 2327 C CA . LYS A 1 290 ? -11.540 -14.762 1.426 1.00 87.38 290 LYS A CA 1
ATOM 2328 C C . LYS A 1 290 ? -13.067 -14.740 1.430 1.00 87.38 290 LYS A C 1
ATOM 2330 O O . LYS A 1 290 ? -13.692 -15.357 0.574 1.00 87.38 290 LYS A O 1
ATOM 2335 N N . SER A 1 291 ? -13.665 -14.024 2.380 1.00 84.19 291 SER A N 1
ATOM 2336 C CA . SER A 1 291 ? -15.121 -13.927 2.524 1.00 84.19 291 SER A CA 1
ATOM 2337 C C . SER A 1 291 ? -15.772 -13.262 1.318 1.00 84.19 291 SER A C 1
ATOM 2339 O O . SER A 1 291 ? -16.872 -13.651 0.930 1.00 84.19 291 SER A O 1
ATOM 2341 N N . TYR A 1 292 ? -15.092 -12.282 0.722 1.00 83.38 292 TYR A N 1
ATOM 2342 C CA . TYR A 1 292 ? -15.539 -11.624 -0.497 1.00 83.38 292 TYR A CA 1
ATOM 2343 C C . TYR A 1 292 ? -15.509 -12.571 -1.698 1.00 83.38 292 TYR A C 1
ATOM 2345 O O . TYR A 1 292 ? -16.486 -12.641 -2.434 1.00 83.38 292 TYR A O 1
ATOM 2353 N N . LEU A 1 293 ? -14.440 -13.357 -1.859 1.00 79.38 293 LEU A N 1
ATOM 2354 C CA . LEU A 1 293 ? -14.328 -14.325 -2.957 1.00 79.38 293 LEU A CA 1
ATOM 2355 C C . LEU A 1 293 ? -15.337 -15.476 -2.874 1.00 79.38 293 LEU A C 1
ATOM 2357 O O . LEU A 1 293 ? -15.747 -16.002 -3.903 1.00 79.38 293 LEU A O 1
ATOM 2361 N N . LEU A 1 294 ? -15.717 -15.889 -1.664 1.00 76.38 294 LEU A N 1
ATOM 2362 C CA . LEU A 1 294 ? -16.601 -17.038 -1.446 1.00 76.38 294 LEU A CA 1
ATOM 2363 C C . LEU A 1 294 ? -18.101 -16.705 -1.542 1.00 76.38 294 LEU A C 1
ATOM 2365 O O . LEU A 1 294 ? -18.921 -17.621 -1.487 1.00 76.38 294 LEU A O 1
ATOM 2369 N N . LYS A 1 295 ? -18.493 -15.428 -1.652 1.00 67.75 295 LYS A N 1
ATOM 2370 C CA . LYS A 1 295 ? -19.905 -15.008 -1.667 1.00 67.75 295 LYS A CA 1
ATOM 2371 C C . LYS A 1 295 ? -20.314 -14.430 -3.024 1.00 67.75 295 LYS A C 1
ATOM 2373 O O . LYS A 1 295 ? -19.777 -13.422 -3.456 1.00 67.75 295 LYS A O 1
ATOM 2378 N N . GLU A 1 296 ? -21.375 -14.981 -3.619 1.00 53.09 296 GLU A N 1
ATOM 2379 C CA . GLU A 1 296 ? -22.021 -14.444 -4.835 1.00 53.09 296 GLU A CA 1
ATOM 2380 C C . GLU A 1 296 ? -22.854 -13.164 -4.583 1.00 53.09 296 GLU A C 1
ATOM 2382 O O . GLU A 1 296 ? -23.320 -12.530 -5.529 1.00 53.09 296 GLU A O 1
ATOM 2387 N N . LYS A 1 297 ? -23.053 -12.747 -3.319 1.00 50.22 297 LYS A N 1
ATOM 2388 C CA . LYS A 1 297 ? -23.759 -11.504 -2.950 1.00 50.22 297 LYS A CA 1
ATOM 2389 C C . LYS A 1 297 ? -23.105 -10.779 -1.772 1.00 50.22 297 LYS A C 1
ATOM 2391 O O . LYS A 1 297 ? -22.854 -11.390 -0.735 1.00 50.22 297 LYS A O 1
ATOM 2396 N N . ALA A 1 298 ? -22.903 -9.468 -1.962 1.00 55.00 298 ALA A N 1
ATOM 2397 C CA . ALA A 1 298 ? -22.573 -8.424 -0.982 1.00 55.00 298 ALA A CA 1
ATOM 2398 C C . ALA A 1 298 ? -21.904 -8.939 0.304 1.00 55.00 298 ALA A C 1
ATOM 2400 O O . ALA A 1 298 ? -22.513 -8.955 1.376 1.00 55.00 298 ALA A O 1
ATOM 2401 N N . ALA A 1 299 ? -20.646 -9.374 0.201 1.00 61.03 299 ALA A N 1
ATOM 2402 C CA . ALA A 1 299 ? -19.873 -9.707 1.385 1.00 61.03 299 ALA A CA 1
ATOM 2403 C C . ALA A 1 299 ? -19.755 -8.463 2.274 1.00 61.03 299 ALA A C 1
ATOM 2405 O O . ALA A 1 299 ? -19.189 -7.444 1.883 1.00 61.03 299 ALA A O 1
ATOM 2406 N N . THR A 1 300 ? -20.327 -8.549 3.470 1.00 71.25 300 THR A N 1
ATOM 2407 C CA . THR A 1 300 ? -20.095 -7.577 4.533 1.00 71.25 300 THR A CA 1
ATOM 2408 C C . THR A 1 300 ? -18.665 -7.762 5.013 1.00 71.25 300 THR A C 1
ATOM 2410 O O . THR A 1 300 ? -18.328 -8.850 5.487 1.00 71.25 300 THR A O 1
ATOM 2413 N N . LEU A 1 301 ? -17.843 -6.733 4.849 1.00 80.06 301 LEU A N 1
ATOM 2414 C CA . LEU A 1 301 ? -16.469 -6.733 5.333 1.00 80.06 301 LEU A CA 1
ATOM 2415 C C . LEU A 1 301 ? -16.469 -6.369 6.817 1.00 80.06 301 LEU A C 1
ATOM 2417 O O . LEU A 1 301 ? -17.287 -5.560 7.258 1.00 80.06 301 LEU A O 1
ATOM 2421 N N . GLU A 1 302 ? -15.567 -6.967 7.583 1.00 85.62 302 GLU A N 1
ATOM 2422 C CA . GLU A 1 302 ? -15.296 -6.505 8.938 1.00 85.62 302 GLU A CA 1
ATOM 2423 C C . GLU A 1 302 ? -14.510 -5.188 8.865 1.00 85.62 302 GLU A C 1
ATOM 2425 O O . GLU A 1 302 ? -13.531 -5.108 8.109 1.00 85.62 302 GLU A O 1
ATOM 2430 N N . PRO A 1 303 ? -14.945 -4.137 9.581 1.00 83.44 303 PRO A N 1
ATOM 2431 C CA . PRO A 1 303 ? -14.306 -2.836 9.508 1.00 83.44 303 PRO A CA 1
ATOM 2432 C C . PRO A 1 303 ? -12.913 -2.876 10.143 1.00 83.44 303 PRO A C 1
ATOM 2434 O O . PRO A 1 303 ? -12.686 -3.523 11.165 1.00 83.44 303 PRO A O 1
ATOM 2437 N N . VAL A 1 304 ? -11.978 -2.140 9.545 1.00 87.81 304 VAL A N 1
ATOM 2438 C CA . VAL A 1 304 ? -10.673 -1.854 10.144 1.00 87.81 304 VAL A CA 1
ATOM 2439 C C . VAL A 1 304 ? -10.610 -0.370 10.474 1.00 87.81 304 VAL A C 1
ATOM 2441 O O . VAL A 1 304 ? -10.650 0.475 9.578 1.00 87.81 304 VAL A O 1
ATOM 2444 N N . PHE A 1 305 ? -10.473 -0.067 11.760 1.00 89.75 305 PHE A N 1
ATOM 2445 C CA . PHE A 1 305 ? -10.323 1.294 12.268 1.00 89.75 305 PHE A CA 1
ATOM 2446 C C . PHE A 1 305 ? -8.845 1.663 12.376 1.00 89.75 305 PHE A C 1
ATOM 2448 O O . PHE A 1 305 ? -8.035 0.851 12.832 1.00 89.75 305 PHE A O 1
ATOM 2455 N N . ILE A 1 306 ? -8.489 2.874 11.939 1.00 89.50 306 ILE A N 1
ATOM 2456 C CA . ILE A 1 306 ? -7.127 3.407 12.061 1.00 89.50 306 ILE A CA 1
ATOM 2457 C C . ILE A 1 306 ? -7.008 4.177 13.376 1.00 89.50 306 ILE A C 1
ATOM 2459 O O . ILE A 1 306 ? -6.030 4.016 14.104 1.00 89.50 306 ILE A O 1
ATOM 2463 N N . THR A 1 307 ? -8.027 4.968 13.705 1.00 90.62 307 THR A N 1
ATOM 2464 C CA . THR A 1 307 ? -8.126 5.734 14.951 1.00 90.62 307 THR A CA 1
ATOM 2465 C C . THR A 1 307 ? -9.316 5.273 15.790 1.00 90.62 307 THR A C 1
ATOM 2467 O O . THR A 1 307 ? -10.254 4.665 15.277 1.00 90.62 307 THR A O 1
ATOM 2470 N N . ASN A 1 308 ? -9.311 5.596 17.086 1.00 89.94 308 ASN A N 1
ATOM 2471 C CA . ASN A 1 308 ? -10.481 5.363 17.942 1.00 89.94 308 ASN A CA 1
ATOM 2472 C C . ASN A 1 308 ? -11.687 6.213 17.503 1.00 89.94 308 ASN A C 1
ATOM 2474 O O . ASN A 1 308 ? -12.828 5.810 17.707 1.00 89.94 308 ASN A O 1
ATOM 2478 N N . GLN A 1 309 ? -11.448 7.371 16.877 1.00 88.88 309 GLN A N 1
ATOM 2479 C CA . GLN A 1 309 ? -12.524 8.202 16.340 1.00 88.88 309 GLN A CA 1
ATOM 2480 C C . GLN A 1 309 ? -13.225 7.513 15.165 1.00 88.88 309 GLN A C 1
ATOM 2482 O O . GLN A 1 309 ? -14.442 7.602 15.063 1.00 88.88 309 GLN A O 1
ATOM 2487 N N . ASP A 1 310 ? -12.490 6.770 14.330 1.00 87.69 310 ASP A N 1
ATOM 2488 C CA . ASP A 1 310 ? -13.082 6.015 13.219 1.00 87.69 310 ASP A CA 1
ATOM 2489 C C . ASP A 1 310 ? -14.105 4.985 13.727 1.00 87.69 310 ASP A C 1
ATOM 2491 O O . ASP A 1 310 ? -15.158 4.800 13.118 1.00 87.69 310 ASP A O 1
ATOM 2495 N N . GLU A 1 311 ? -13.802 4.323 14.849 1.00 90.44 311 GLU A N 1
ATOM 2496 C CA . GLU A 1 311 ? -14.700 3.360 15.493 1.00 90.44 311 GLU A CA 1
ATOM 2497 C C . GLU A 1 311 ? -15.936 4.048 16.086 1.00 90.44 311 GLU A C 1
ATOM 2499 O O . GLU A 1 311 ? -17.059 3.576 15.896 1.00 90.44 311 GLU A O 1
ATOM 2504 N N . ILE A 1 312 ? -15.744 5.174 16.782 1.00 90.31 312 ILE A N 1
ATOM 2505 C CA . ILE A 1 312 ? -16.842 5.966 17.355 1.00 90.31 312 ILE A CA 1
ATOM 2506 C C . ILE A 1 312 ? -17.786 6.428 16.245 1.00 90.31 312 ILE A C 1
ATOM 2508 O O . ILE A 1 312 ? -18.984 6.152 16.309 1.00 90.31 312 ILE A O 1
ATOM 2512 N N . ASP A 1 313 ? -17.237 7.045 15.197 1.00 87.56 313 ASP A N 1
ATOM 2513 C CA . ASP A 1 313 ? -17.993 7.478 14.027 1.00 87.56 313 ASP A CA 1
ATOM 2514 C C . ASP A 1 313 ? -18.789 6.301 13.447 1.00 87.56 313 ASP A C 1
ATOM 2516 O O . ASP A 1 313 ? -19.989 6.425 13.185 1.00 87.56 313 ASP A O 1
ATOM 2520 N N . PHE A 1 314 ? -18.132 5.150 13.249 1.00 88.25 314 PHE A N 1
ATOM 2521 C CA . PHE A 1 314 ? -18.754 3.962 12.665 1.00 88.25 314 PHE A CA 1
ATOM 2522 C C . PHE A 1 314 ? -19.915 3.438 13.504 1.00 88.25 314 PHE A C 1
ATOM 2524 O O . PHE A 1 314 ? -20.971 3.094 12.960 1.00 88.25 314 PHE A O 1
ATOM 2531 N N . ASN A 1 315 ? -19.750 3.394 14.823 1.00 89.62 315 ASN A N 1
ATOM 2532 C CA . ASN A 1 315 ? -20.795 2.970 15.745 1.00 89.62 315 ASN A CA 1
ATOM 2533 C C . ASN A 1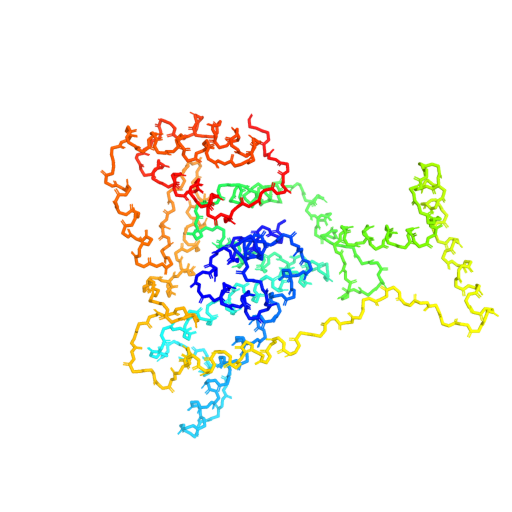 315 ? -21.968 3.961 15.755 1.00 89.62 315 ASN A C 1
ATOM 2535 O O . ASN A 1 315 ? -23.129 3.543 15.722 1.00 89.62 315 ASN A O 1
ATOM 2539 N N . ASP A 1 316 ? -21.692 5.263 15.693 1.00 89.31 316 ASP A N 1
ATOM 2540 C CA . ASP A 1 316 ? -22.720 6.299 15.596 1.00 89.31 316 ASP A CA 1
ATOM 2541 C C . ASP A 1 316 ? -23.539 6.173 14.307 1.00 89.31 316 ASP A C 1
ATOM 2543 O O . ASP A 1 316 ? -24.775 6.166 14.350 1.00 89.31 316 ASP A O 1
ATOM 2547 N N . ALA A 1 317 ? -22.877 6.003 13.161 1.00 87.88 317 ALA A N 1
ATOM 2548 C CA . ALA A 1 317 ? -23.540 5.768 11.880 1.00 87.88 317 ALA A CA 1
ATOM 2549 C C . ALA A 1 317 ? -24.316 4.440 11.868 1.00 87.88 317 ALA A C 1
ATOM 2551 O O . ALA A 1 317 ? -25.437 4.366 11.355 1.00 87.88 317 ALA A O 1
ATOM 2552 N N . SER A 1 318 ? -23.773 3.401 12.507 1.00 88.44 318 SER A N 1
ATOM 2553 C CA . SER A 1 318 ? -24.439 2.105 12.683 1.00 88.44 318 SER A CA 1
ATOM 2554 C C . SER A 1 318 ? -25.720 2.202 13.510 1.00 88.44 318 SER A C 1
ATOM 2556 O O . SER A 1 318 ? -26.625 1.380 13.340 1.00 88.44 318 SER A O 1
ATOM 2558 N N . ASN A 1 319 ? -25.856 3.231 14.347 1.00 91.19 319 ASN A N 1
ATOM 2559 C CA . ASN A 1 319 ? -27.059 3.504 15.128 1.00 91.19 319 ASN A CA 1
ATOM 2560 C C . ASN A 1 319 ? -28.115 4.323 14.366 1.00 91.19 319 ASN A C 1
ATOM 2562 O O . ASN A 1 319 ? -29.281 4.328 14.761 1.00 91.19 319 ASN A O 1
ATOM 2566 N N . TRP A 1 320 ? -27.779 4.953 13.236 1.00 92.94 320 TRP A N 1
ATOM 2567 C CA . TRP A 1 320 ? -28.741 5.735 12.449 1.00 92.94 320 TRP A CA 1
ATOM 2568 C C . TRP A 1 320 ? -29.871 4.877 11.869 1.00 92.94 320 TRP A C 1
ATOM 2570 O O . TRP A 1 320 ? -29.730 3.675 11.656 1.00 92.94 320 TRP A O 1
ATOM 2580 N N . THR A 1 321 ? -31.025 5.483 11.589 1.00 92.81 321 THR A N 1
ATOM 2581 C CA . THR A 1 321 ? -32.088 4.815 10.822 1.00 92.81 321 THR A CA 1
ATOM 2582 C C . THR A 1 321 ? -31.684 4.695 9.351 1.00 92.81 321 THR A C 1
ATOM 2584 O O . THR A 1 321 ? -30.875 5.485 8.866 1.00 92.81 321 THR A O 1
ATOM 2587 N N . ILE A 1 322 ? -32.279 3.750 8.611 1.00 90.94 322 ILE A N 1
ATOM 2588 C CA . ILE A 1 322 ? -32.056 3.632 7.155 1.00 90.94 322 ILE A CA 1
ATOM 2589 C C . ILE A 1 322 ? -32.398 4.953 6.451 1.00 90.94 322 ILE A C 1
ATOM 2591 O O . ILE A 1 322 ? -31.655 5.400 5.592 1.00 90.94 322 ILE A O 1
ATOM 2595 N N . ILE A 1 323 ? -33.461 5.643 6.879 1.00 91.75 323 ILE A N 1
ATOM 2596 C CA . ILE A 1 323 ? -33.851 6.947 6.321 1.00 91.75 323 ILE A CA 1
ATOM 2597 C C . ILE A 1 323 ? -32.722 7.975 6.480 1.00 91.75 323 ILE A C 1
ATOM 2599 O O . ILE A 1 323 ? -32.358 8.642 5.513 1.00 91.75 323 ILE A O 1
ATOM 2603 N N . LYS A 1 324 ? -32.139 8.076 7.682 1.00 92.88 324 LYS A N 1
ATOM 2604 C CA . LYS A 1 324 ? -31.027 8.996 7.944 1.00 92.88 324 LYS A CA 1
ATOM 2605 C C . LYS A 1 324 ? -29.772 8.594 7.164 1.00 92.88 324 LYS A C 1
ATOM 2607 O O . LYS A 1 324 ? -29.117 9.469 6.606 1.00 92.88 324 LYS A O 1
ATOM 2612 N N . LEU A 1 325 ? -29.455 7.300 7.081 1.00 92.44 325 LEU A N 1
ATOM 2613 C CA . LEU A 1 325 ? -28.344 6.800 6.262 1.00 92.44 325 LEU A CA 1
ATOM 2614 C C . LEU A 1 325 ? -28.525 7.181 4.792 1.00 92.44 325 LEU A C 1
ATOM 2616 O O . LEU A 1 325 ? -27.608 7.735 4.202 1.00 92.44 325 LEU A O 1
ATOM 2620 N N . ASN A 1 326 ? -29.716 6.982 4.229 1.00 91.56 326 ASN A N 1
ATOM 2621 C CA . ASN A 1 326 ? -30.015 7.309 2.835 1.00 91.56 326 ASN A CA 1
ATOM 2622 C C . ASN A 1 326 ? -29.827 8.800 2.546 1.00 91.56 326 ASN A C 1
ATOM 2624 O O . ASN A 1 326 ? -29.227 9.158 1.537 1.00 91.56 326 ASN A O 1
ATOM 2628 N N . GLN A 1 327 ? -30.304 9.668 3.442 1.00 92.38 327 GLN A N 1
ATOM 2629 C CA . GLN A 1 327 ? -30.114 11.116 3.320 1.00 92.38 327 GLN A CA 1
ATOM 2630 C C . GLN A 1 327 ? -28.631 11.492 3.324 1.00 92.38 327 GLN A C 1
ATOM 2632 O O . GLN A 1 327 ? -28.199 12.265 2.474 1.00 92.38 327 GLN A O 1
ATOM 2637 N N . ASN A 1 328 ? -27.852 10.916 4.244 1.00 93.19 328 ASN A N 1
ATOM 2638 C CA . ASN A 1 328 ? -26.421 11.191 4.336 1.00 93.19 328 ASN A CA 1
ATOM 2639 C C . ASN A 1 328 ? -25.666 10.644 3.121 1.00 93.19 328 ASN A C 1
ATOM 2641 O O . ASN A 1 328 ? -24.879 11.373 2.545 1.00 93.19 328 ASN A O 1
ATOM 2645 N N . ILE A 1 329 ? -25.955 9.420 2.669 1.00 93.00 329 ILE A N 1
ATOM 2646 C CA . ILE A 1 329 ? -25.342 8.836 1.468 1.00 93.00 329 ILE A CA 1
ATOM 2647 C C . ILE A 1 329 ? -25.586 9.724 0.245 1.00 93.00 329 ILE A C 1
ATOM 2649 O O . ILE A 1 329 ? -24.642 10.063 -0.460 1.00 93.00 329 ILE A O 1
ATOM 2653 N N . VAL A 1 330 ? -26.840 10.115 -0.004 1.00 92.19 330 VAL A N 1
ATOM 2654 C CA . VAL A 1 330 ? -27.182 10.963 -1.156 1.00 92.19 330 VAL A CA 1
ATOM 2655 C C . VAL A 1 330 ? -26.478 12.313 -1.064 1.00 92.19 330 VAL A C 1
ATOM 2657 O O . VAL A 1 330 ? -25.954 12.784 -2.069 1.00 92.19 330 VAL A O 1
ATOM 2660 N N . HIS A 1 331 ? -26.424 12.908 0.129 1.00 92.75 331 HIS A N 1
ATOM 2661 C CA . HIS A 1 331 ? -25.711 14.160 0.351 1.00 92.75 331 HIS A CA 1
ATOM 2662 C C . HIS A 1 331 ? -24.206 14.018 0.077 1.00 92.75 331 HIS A C 1
ATOM 2664 O O . HIS A 1 331 ? -23.663 14.774 -0.717 1.00 92.75 331 HIS A O 1
ATOM 2670 N N . THR A 1 332 ? -23.556 12.993 0.630 1.00 91.50 332 THR A N 1
ATOM 2671 C CA . THR A 1 332 ? -22.123 12.726 0.433 1.00 91.50 332 THR A CA 1
ATOM 2672 C C . THR A 1 332 ? -21.784 12.448 -1.038 1.00 91.50 332 THR A C 1
ATOM 2674 O O . THR A 1 332 ? -20.746 12.887 -1.517 1.00 91.50 332 THR A O 1
ATOM 2677 N N . ILE A 1 333 ? -22.659 11.776 -1.800 1.00 91.19 333 ILE A N 1
ATOM 2678 C CA . ILE A 1 333 ? -22.464 11.575 -3.252 1.00 91.19 333 ILE A CA 1
ATOM 2679 C C . ILE A 1 333 ? -22.509 12.908 -4.019 1.00 91.19 333 ILE A C 1
ATOM 2681 O O . ILE A 1 333 ? -21.778 13.077 -4.996 1.00 91.19 333 ILE A O 1
ATOM 2685 N N . GLN A 1 334 ? -23.359 13.852 -3.601 1.00 90.06 334 GLN A N 1
ATOM 2686 C CA . GLN A 1 334 ? -23.479 15.174 -4.234 1.00 90.06 334 GLN A CA 1
ATOM 2687 C C . GLN A 1 334 ? -22.265 16.074 -3.979 1.00 90.06 334 GLN A C 1
ATOM 2689 O O . GLN A 1 334 ? -22.032 16.995 -4.752 1.00 90.06 334 GLN A O 1
ATOM 2694 N N . GLU A 1 335 ? -21.507 15.813 -2.916 1.00 90.31 335 GLU A N 1
ATOM 2695 C CA . GLU A 1 335 ? -20.276 16.540 -2.586 1.00 90.31 335 GLU A CA 1
ATOM 2696 C C . GLU A 1 335 ? -19.054 16.049 -3.383 1.00 90.31 335 GLU A C 1
ATOM 2698 O O . GLU A 1 335 ? -17.980 16.635 -3.278 1.00 90.31 335 GLU A O 1
ATOM 2703 N N . ILE A 1 336 ? -19.185 14.975 -4.171 1.00 87.31 336 ILE A N 1
ATOM 2704 C CA . ILE A 1 336 ? -18.097 14.477 -5.020 1.00 87.31 336 ILE A CA 1
ATOM 2705 C C . ILE A 1 336 ? -17.903 15.437 -6.201 1.00 87.31 336 ILE A C 1
ATOM 2707 O O . ILE A 1 336 ? -18.776 15.544 -7.060 1.00 87.31 336 ILE A O 1
ATOM 2711 N N . ASP A 1 337 ? -16.728 16.069 -6.271 1.00 83.44 337 ASP A N 1
ATOM 2712 C CA . ASP A 1 337 ? -16.363 17.028 -7.329 1.00 83.44 337 ASP A CA 1
ATOM 2713 C C . ASP A 1 337 ? -16.353 16.416 -8.748 1.00 83.44 337 ASP A C 1
ATOM 2715 O O . ASP A 1 337 ? -16.579 17.114 -9.736 1.00 83.44 337 ASP A O 1
ATOM 2719 N N . ASP A 1 338 ? -16.062 15.117 -8.873 1.00 82.56 338 ASP A N 1
ATOM 2720 C CA . ASP A 1 338 ? -16.043 14.400 -10.153 1.00 82.56 338 ASP A CA 1
ATOM 2721 C C . ASP A 1 338 ? -17.455 13.924 -10.535 1.00 82.56 338 ASP A C 1
ATOM 2723 O O . ASP A 1 338 ? -17.999 12.990 -9.938 1.00 82.56 338 ASP A O 1
ATOM 2727 N N . GLU A 1 339 ? -18.035 14.543 -11.567 1.00 85.06 339 GLU A N 1
ATOM 2728 C CA . GLU A 1 339 ? -19.385 14.237 -12.056 1.00 85.06 339 GLU A CA 1
ATOM 2729 C C . GLU A 1 339 ? -19.561 12.769 -12.479 1.00 85.06 339 GLU A C 1
ATOM 2731 O O . GLU A 1 339 ? -20.606 12.169 -12.210 1.00 85.06 339 GLU A O 1
ATOM 2736 N N . ASN A 1 340 ? -18.549 12.163 -13.109 1.00 84.88 340 ASN A N 1
ATOM 2737 C CA . ASN A 1 340 ? -18.627 10.772 -13.558 1.00 84.88 340 ASN A CA 1
ATOM 2738 C C . ASN A 1 340 ? -18.604 9.821 -12.362 1.00 84.88 340 ASN A C 1
ATOM 2740 O O . ASN A 1 340 ? -19.376 8.860 -12.305 1.00 84.88 340 ASN A O 1
ATOM 2744 N N . LEU A 1 341 ? -17.736 10.106 -11.390 1.00 82.94 341 LEU A N 1
ATOM 2745 C CA . LEU A 1 341 ? -17.630 9.324 -10.166 1.00 82.94 341 LEU A CA 1
ATOM 2746 C C . LEU A 1 341 ? -18.901 9.451 -9.317 1.00 82.94 341 LEU A C 1
ATOM 2748 O O . LEU A 1 341 ? -19.431 8.441 -8.848 1.00 82.94 341 LEU A O 1
ATOM 2752 N N . SER A 1 342 ? -19.435 10.667 -9.181 1.00 87.62 342 SER A N 1
ATOM 2753 C CA . SER A 1 342 ? -20.704 10.932 -8.500 1.00 87.62 342 SER A CA 1
ATOM 2754 C C . SER A 1 342 ? -21.855 10.154 -9.151 1.00 87.62 342 SER A C 1
ATOM 2756 O O . SER A 1 342 ? -22.595 9.438 -8.467 1.00 87.62 342 SER A O 1
ATOM 2758 N N . LEU A 1 343 ? -21.960 10.193 -10.486 1.00 88.50 343 LEU A N 1
ATOM 2759 C CA . LEU A 1 343 ? -22.977 9.450 -11.234 1.00 88.50 343 LEU A CA 1
ATOM 2760 C C . LEU A 1 343 ? -22.837 7.931 -11.059 1.00 88.50 343 LEU A C 1
ATOM 2762 O O . LEU A 1 343 ? -23.839 7.240 -10.863 1.00 88.50 343 LEU A O 1
ATOM 2766 N N . TYR A 1 344 ? -21.610 7.406 -11.085 1.00 86.62 344 TYR A N 1
ATOM 2767 C CA . TYR A 1 344 ? -21.349 5.989 -10.832 1.00 86.62 344 TYR A CA 1
ATOM 2768 C C . TYR A 1 344 ? -21.837 5.563 -9.445 1.00 86.62 344 TYR A C 1
ATOM 2770 O O . TYR A 1 344 ? -22.591 4.593 -9.332 1.00 86.62 344 TYR A O 1
ATOM 2778 N N . TYR A 1 345 ? -21.464 6.297 -8.392 1.00 88.44 345 TYR A N 1
ATOM 2779 C CA . TYR A 1 345 ? -21.870 5.967 -7.025 1.00 88.44 345 TYR A CA 1
ATOM 2780 C C . TYR A 1 345 ? -23.376 6.105 -6.820 1.00 88.44 345 TYR A C 1
ATOM 2782 O O . TYR A 1 345 ? -23.974 5.266 -6.143 1.00 88.44 345 TYR A O 1
ATOM 2790 N N . LYS A 1 346 ? -24.011 7.088 -7.464 1.00 91.00 346 LYS A N 1
ATOM 2791 C CA . LYS A 1 346 ? -25.469 7.222 -7.477 1.00 91.00 346 LYS A CA 1
ATOM 2792 C C . LYS A 1 346 ? -26.145 5.993 -8.093 1.00 91.00 346 LYS A C 1
ATOM 2794 O O . LYS A 1 346 ? -26.988 5.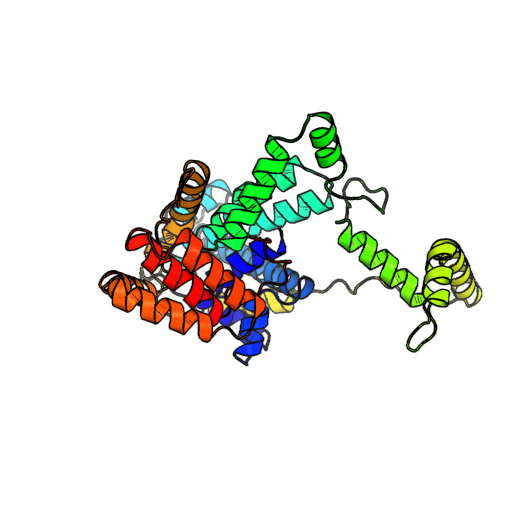373 -7.448 1.00 91.00 346 LYS A O 1
ATOM 2799 N N . ASN A 1 347 ? -25.731 5.592 -9.294 1.00 89.06 347 ASN A N 1
ATOM 2800 C CA . ASN A 1 347 ? -26.294 4.428 -9.983 1.00 89.06 347 ASN A CA 1
ATOM 2801 C C . ASN A 1 347 ? -26.049 3.133 -9.198 1.00 89.06 347 ASN A C 1
ATOM 2803 O O . ASN A 1 347 ? -26.937 2.286 -9.073 1.00 89.06 347 ASN A O 1
ATOM 2807 N N . TYR A 1 348 ? -24.848 2.978 -8.634 1.00 86.62 348 TYR A N 1
ATOM 2808 C CA . TYR A 1 348 ? -24.505 1.818 -7.820 1.00 86.62 348 TYR A CA 1
ATOM 2809 C C . TYR A 1 348 ? -25.361 1.742 -6.552 1.00 86.62 348 TYR A C 1
ATOM 2811 O O . TYR A 1 348 ? -25.848 0.662 -6.209 1.00 86.62 348 TYR A O 1
ATOM 2819 N N . TYR A 1 349 ? -25.576 2.877 -5.883 1.00 89.56 349 TYR A N 1
ATOM 2820 C CA . TYR A 1 349 ? -26.442 2.974 -4.715 1.00 89.56 349 TYR A CA 1
ATOM 2821 C C . TYR A 1 349 ? -27.880 2.568 -5.047 1.00 89.56 349 TYR A C 1
ATOM 2823 O O . TYR A 1 349 ? -28.436 1.687 -4.390 1.00 89.56 349 TYR A O 1
ATOM 2831 N N . GLU A 1 350 ? -28.461 3.151 -6.097 1.00 89.12 350 GLU A N 1
ATOM 2832 C CA . GLU A 1 350 ? -29.838 2.878 -6.517 1.00 89.12 350 GLU A CA 1
ATOM 2833 C C . GLU A 1 350 ? -30.042 1.400 -6.879 1.00 89.12 350 GLU A C 1
ATOM 2835 O O . GLU A 1 350 ? -31.009 0.791 -6.417 1.00 89.12 350 GLU A O 1
ATOM 2840 N N . LYS A 1 351 ? -29.104 0.804 -7.629 1.00 86.44 351 LYS A N 1
ATOM 2841 C CA . LYS A 1 351 ? -29.193 -0.578 -8.130 1.00 86.44 351 LYS A CA 1
ATOM 2842 C C . LYS A 1 351 ? -28.883 -1.639 -7.068 1.00 86.44 351 LYS A C 1
ATOM 2844 O O . LYS A 1 351 ? -29.505 -2.697 -7.084 1.00 86.44 351 LYS A O 1
ATOM 2849 N N . ASN A 1 352 ? -27.928 -1.385 -6.167 1.00 82.75 352 ASN A N 1
ATOM 2850 C CA . ASN A 1 352 ? -27.352 -2.435 -5.312 1.00 82.75 352 ASN A CA 1
ATOM 2851 C C . ASN A 1 352 ? -27.525 -2.215 -3.803 1.00 82.75 352 ASN A C 1
ATOM 2853 O O . ASN A 1 352 ? -27.428 -3.183 -3.049 1.00 82.75 352 ASN A O 1
ATOM 2857 N N . ILE A 1 353 ? -27.737 -0.977 -3.342 1.00 85.50 353 ILE A N 1
ATOM 2858 C CA . ILE A 1 353 ? -27.703 -0.642 -1.906 1.00 85.50 353 ILE A CA 1
ATOM 2859 C C . ILE A 1 353 ? -29.059 -0.170 -1.382 1.00 85.50 353 ILE A C 1
ATOM 2861 O O . ILE A 1 353 ? -29.418 -0.548 -0.275 1.00 85.50 353 ILE A O 1
ATOM 2865 N N . SER A 1 354 ? -29.837 0.572 -2.172 1.00 85.19 354 SER A N 1
ATOM 2866 C CA . SER A 1 354 ? -31.105 1.207 -1.764 1.00 85.19 354 SER A CA 1
ATOM 2867 C C . SER A 1 354 ? -32.135 0.257 -1.128 1.00 85.19 354 SER A C 1
ATOM 2869 O O . SER A 1 354 ? -32.954 0.674 -0.311 1.00 85.19 354 SER A O 1
ATOM 2871 N N . SER A 1 355 ? -32.088 -1.026 -1.495 1.00 81.88 355 SER A N 1
ATOM 2872 C CA . SER A 1 355 ? -32.957 -2.100 -0.994 1.00 81.88 355 SER A CA 1
ATOM 2873 C C . SER A 1 355 ? -32.220 -3.134 -0.129 1.00 81.88 355 SER A C 1
ATOM 2875 O O . SER A 1 355 ? -32.799 -4.149 0.263 1.00 81.88 355 SER A O 1
ATOM 2877 N N . ALA A 1 356 ? -30.941 -2.902 0.173 1.00 83.50 356 ALA A N 1
ATOM 2878 C CA . ALA A 1 356 ? -30.102 -3.818 0.930 1.00 83.50 356 ALA A CA 1
ATOM 2879 C C . ALA A 1 356 ? -30.334 -3.715 2.448 1.00 83.50 356 ALA A C 1
ATOM 2881 O O . ALA A 1 356 ? -31.039 -2.847 2.963 1.00 83.50 356 ALA A O 1
ATOM 2882 N N . VAL A 1 357 ? -29.698 -4.613 3.200 1.00 85.75 357 VAL A N 1
ATOM 2883 C CA . VAL A 1 357 ? -29.727 -4.574 4.667 1.00 85.75 357 VAL A CA 1
ATOM 2884 C C . VAL A 1 357 ? -29.015 -3.328 5.208 1.00 85.75 357 VAL A C 1
ATOM 2886 O O . VAL A 1 357 ? -28.152 -2.739 4.553 1.00 85.75 357 VAL A O 1
ATOM 2889 N N . LYS A 1 358 ? -29.335 -2.934 6.447 1.00 87.06 358 LYS A N 1
ATOM 2890 C CA . LYS A 1 358 ? -28.758 -1.748 7.103 1.00 87.06 358 LYS A CA 1
ATOM 2891 C C . LYS A 1 358 ? -27.222 -1.738 7.091 1.00 87.06 358 LYS A C 1
ATOM 2893 O O . LYS A 1 358 ? -26.637 -0.704 6.794 1.00 87.06 358 LYS A O 1
ATOM 2898 N N . LYS A 1 359 ? -26.567 -2.881 7.347 1.00 83.69 359 LYS A N 1
ATOM 2899 C CA . LYS A 1 359 ? -25.092 -2.983 7.327 1.00 83.69 359 LYS A CA 1
ATOM 2900 C C . LYS A 1 359 ? -24.513 -2.551 5.972 1.00 83.69 359 LYS A C 1
ATOM 2902 O O . LYS A 1 359 ? -23.567 -1.780 5.936 1.00 83.69 359 LYS A O 1
ATOM 2907 N N . SER A 1 360 ? -25.152 -2.925 4.860 1.00 84.38 360 SER A N 1
ATOM 2908 C CA . SER A 1 360 ? -24.723 -2.514 3.517 1.00 84.38 360 SER A CA 1
ATOM 2909 C C . SER A 1 360 ? -24.808 -1.003 3.289 1.00 84.38 360 SER A C 1
ATOM 2911 O O . SER A 1 360 ? -23.976 -0.471 2.558 1.00 84.38 360 SER A O 1
ATOM 2913 N N . HIS A 1 361 ? -25.774 -0.323 3.917 1.00 88.12 361 HIS A N 1
ATOM 2914 C CA . HIS A 1 361 ? -25.891 1.136 3.875 1.00 88.12 361 HIS A CA 1
ATOM 2915 C C . HIS A 1 361 ? -24.770 1.810 4.665 1.00 88.12 361 HIS A C 1
ATOM 2917 O O . HIS A 1 361 ? -24.152 2.739 4.158 1.00 88.12 361 HIS A O 1
ATOM 2923 N N . VAL A 1 362 ? -24.479 1.321 5.874 1.00 87.69 362 VAL A N 1
ATOM 2924 C CA . VAL A 1 362 ? -23.371 1.828 6.701 1.00 87.69 362 VAL A CA 1
ATOM 2925 C C . VAL A 1 362 ? -22.045 1.657 5.961 1.00 87.69 362 VAL A C 1
ATOM 2927 O O . VAL A 1 362 ? -21.324 2.629 5.763 1.00 87.69 362 VAL A O 1
ATOM 2930 N N . ASP A 1 363 ? -21.767 0.451 5.461 1.00 83.69 363 ASP A N 1
ATOM 2931 C CA . ASP A 1 363 ? -20.537 0.164 4.722 1.00 83.69 363 ASP A CA 1
ATOM 2932 C C . ASP A 1 363 ? -20.389 1.068 3.486 1.00 83.69 363 ASP A C 1
ATOM 2934 O O . ASP A 1 363 ? -19.292 1.515 3.160 1.00 83.69 363 ASP A O 1
ATOM 2938 N N . PHE A 1 364 ? -21.492 1.319 2.772 1.00 87.31 364 PHE A N 1
ATOM 2939 C CA . PHE A 1 364 ? -21.492 2.175 1.588 1.00 87.31 364 PHE A CA 1
ATOM 2940 C C . PHE A 1 364 ? -21.319 3.657 1.938 1.00 87.31 364 PHE A C 1
ATOM 2942 O O . PHE A 1 364 ? -20.580 4.354 1.254 1.00 87.31 364 PHE A O 1
ATOM 2949 N N . TYR A 1 365 ? -21.926 4.135 3.026 1.00 89.50 365 TYR A N 1
ATOM 2950 C CA . TYR A 1 365 ? -21.704 5.494 3.521 1.00 89.50 365 TYR A CA 1
ATOM 2951 C C . TYR A 1 365 ? -20.215 5.761 3.788 1.00 89.50 365 TYR A C 1
ATOM 2953 O O . TYR A 1 365 ? -19.689 6.774 3.335 1.00 89.50 365 TYR A O 1
ATOM 2961 N N . TYR A 1 366 ? -19.511 4.828 4.438 1.00 85.12 366 TYR A N 1
ATOM 2962 C CA . TYR A 1 366 ? -18.070 4.963 4.688 1.00 85.12 366 TYR A CA 1
ATOM 2963 C C . TYR A 1 366 ? -17.207 4.838 3.438 1.00 85.12 366 TYR A C 1
ATOM 2965 O O . TYR A 1 366 ? -16.166 5.490 3.356 1.00 85.12 366 TYR A O 1
ATOM 2973 N N . GLU A 1 367 ? -17.623 4.027 2.466 1.00 84.69 367 GLU A N 1
ATOM 2974 C CA . GLU A 1 367 ? -16.965 3.994 1.162 1.00 84.69 367 GLU A CA 1
ATOM 2975 C C . GLU A 1 367 ? -17.026 5.373 0.494 1.00 84.69 367 GLU A C 1
ATOM 2977 O O . GLU A 1 367 ? -15.983 5.914 0.131 1.00 84.69 367 GLU A O 1
ATOM 2982 N N . VAL A 1 368 ? -18.220 5.972 0.404 1.00 86.12 368 VAL A N 1
ATOM 2983 C CA . VAL A 1 368 ? -18.412 7.280 -0.241 1.00 86.12 368 VAL A CA 1
ATOM 2984 C C . VAL A 1 368 ? -17.725 8.398 0.552 1.00 86.12 368 VAL A C 1
ATOM 2986 O O . VAL A 1 368 ? -17.039 9.228 -0.039 1.00 86.12 368 VAL A O 1
ATOM 2989 N N . LYS A 1 369 ? -17.819 8.395 1.890 1.00 84.50 369 LYS A N 1
ATOM 2990 C CA . LYS A 1 369 ? -17.103 9.354 2.752 1.00 84.50 369 LYS A CA 1
ATOM 2991 C C . LYS A 1 369 ? -15.589 9.286 2.517 1.00 84.50 369 LYS A C 1
ATOM 2993 O O . LYS A 1 369 ? -14.938 10.317 2.387 1.00 84.50 369 LYS A O 1
ATOM 2998 N N . GLY A 1 370 ? -15.043 8.079 2.350 1.00 76.56 370 GLY A N 1
ATOM 2999 C CA . GLY A 1 370 ? -13.632 7.887 2.025 1.00 76.56 370 GLY A CA 1
ATOM 3000 C C . GLY A 1 370 ? -13.197 8.549 0.711 1.00 76.56 370 GLY A C 1
ATOM 3001 O O . GLY A 1 370 ? -12.046 8.969 0.601 1.00 76.56 370 GLY A O 1
ATOM 3002 N N . ILE A 1 371 ? -14.090 8.688 -0.272 1.00 76.56 371 ILE A N 1
ATOM 3003 C CA . ILE A 1 371 ? -13.801 9.404 -1.526 1.00 76.56 371 ILE A CA 1
ATOM 3004 C C . ILE A 1 371 ? -13.595 10.894 -1.253 1.00 76.56 371 ILE A C 1
ATOM 3006 O O . ILE A 1 371 ? -12.600 11.452 -1.712 1.00 76.56 371 ILE A O 1
ATOM 3010 N N . LEU A 1 372 ? -14.490 11.520 -0.478 1.00 73.00 372 LEU A N 1
ATOM 3011 C CA . LEU A 1 372 ? -14.392 12.940 -0.109 1.00 73.00 372 LEU A CA 1
ATOM 3012 C C . LEU A 1 372 ? -13.137 13.238 0.713 1.00 73.00 372 LEU A C 1
ATOM 3014 O O . LEU A 1 372 ? -12.510 14.289 0.564 1.00 73.00 372 LEU A O 1
ATOM 3018 N N . ASP A 1 373 ? -12.716 12.271 1.524 1.00 67.19 373 ASP A N 1
ATOM 3019 C CA . ASP A 1 373 ? -11.463 12.342 2.268 1.00 67.19 373 ASP A CA 1
ATOM 3020 C C . ASP A 1 373 ? -10.225 12.140 1.368 1.00 67.19 373 ASP A C 1
ATOM 3022 O O . ASP A 1 373 ? -9.103 12.103 1.863 1.00 67.19 373 ASP A O 1
ATOM 3026 N N . GLY A 1 374 ? -10.382 12.026 0.043 1.00 61.12 374 GLY A N 1
ATOM 3027 C CA . GLY A 1 374 ? -9.286 11.915 -0.924 1.00 61.12 374 GLY A CA 1
ATOM 3028 C C . GLY A 1 374 ? -8.680 10.512 -1.031 1.00 61.12 374 GLY A C 1
ATOM 3029 O O . GLY A 1 374 ? -7.575 10.355 -1.548 1.00 61.12 374 GLY A O 1
ATOM 3030 N N . LEU A 1 375 ? -9.371 9.476 -0.542 1.00 54.16 375 LEU A N 1
ATOM 3031 C CA . LEU A 1 375 ? -8.852 8.101 -0.507 1.00 54.16 375 LEU A CA 1
ATOM 3032 C C . LEU A 1 375 ? -9.114 7.311 -1.803 1.00 54.16 375 LEU A C 1
ATOM 3034 O O . LEU A 1 375 ? -8.587 6.207 -1.964 1.00 54.16 375 LEU A O 1
ATOM 3038 N N . GLN A 1 376 ? -9.912 7.851 -2.729 1.00 54.06 376 GLN A N 1
ATOM 3039 C CA . GLN A 1 376 ? -10.197 7.253 -4.035 1.00 54.06 376 GLN A CA 1
ATOM 3040 C C . GLN A 1 376 ? -10.236 8.329 -5.126 1.00 54.06 376 GLN A C 1
ATOM 3042 O O . GLN A 1 376 ? -11.257 8.965 -5.352 1.00 54.06 376 GLN A O 1
ATOM 3047 N N . THR A 1 377 ? -9.124 8.504 -5.837 1.00 49.12 377 THR A N 1
ATOM 3048 C CA . THR A 1 377 ? -9.118 9.150 -7.154 1.00 49.12 377 THR A CA 1
ATOM 3049 C C . THR A 1 377 ? -9.213 8.061 -8.221 1.00 49.12 377 THR A C 1
ATOM 3051 O O . THR A 1 377 ? -8.495 7.053 -8.167 1.00 49.12 377 THR A O 1
ATOM 3054 N N . VAL A 1 378 ? -10.128 8.216 -9.177 1.00 49.97 378 VAL A N 1
ATOM 3055 C CA . VAL A 1 378 ? -10.360 7.221 -10.232 1.00 49.97 378 VAL A CA 1
ATOM 3056 C C . VAL A 1 378 ? -9.879 7.781 -11.571 1.00 49.97 378 VAL A C 1
ATOM 3058 O O . VAL A 1 378 ? -10.629 8.421 -12.285 1.00 49.97 378 VAL A O 1
ATOM 3061 N N . ASP A 1 379 ? -8.624 7.494 -11.931 1.00 42.84 379 ASP A N 1
ATOM 3062 C CA . ASP A 1 379 ? -8.117 7.605 -13.319 1.00 42.84 379 ASP A CA 1
ATOM 3063 C C . ASP A 1 379 ? -8.395 6.308 -14.097 1.00 42.84 379 ASP A C 1
ATOM 3065 O O . ASP A 1 379 ? -7.498 5.705 -14.689 1.00 42.84 379 ASP A O 1
ATOM 3069 N N . VAL A 1 380 ? -9.608 5.774 -13.995 1.00 47.22 380 VAL A N 1
ATOM 3070 C CA . VAL A 1 380 ? -9.965 4.516 -14.657 1.00 47.22 380 VAL A CA 1
ATOM 3071 C C . VAL A 1 380 ? -11.293 4.719 -15.355 1.00 47.22 380 VAL A C 1
ATOM 3073 O O . VAL A 1 380 ? -12.211 5.267 -14.750 1.00 47.22 380 VAL A O 1
ATOM 3076 N N . ASP A 1 381 ? -11.396 4.239 -16.596 1.00 41.84 381 ASP A N 1
ATOM 3077 C CA . ASP A 1 381 ? -12.678 4.037 -17.264 1.00 41.84 381 ASP A CA 1
ATOM 3078 C C . ASP A 1 381 ? -13.592 3.264 -16.306 1.00 41.84 381 ASP A C 1
ATOM 3080 O O . ASP A 1 381 ? -13.370 2.081 -16.016 1.00 41.84 381 ASP A O 1
ATOM 3084 N N . LEU A 1 382 ? -14.565 3.972 -15.728 1.00 48.72 382 LEU A N 1
ATOM 3085 C CA . LEU A 1 382 ? -15.508 3.395 -14.782 1.00 48.72 382 LEU A CA 1
ATOM 3086 C C . LEU A 1 382 ? -16.207 2.213 -15.468 1.00 48.72 382 LEU A C 1
ATOM 3088 O O . LEU A 1 382 ? -16.548 2.316 -16.652 1.00 48.72 382 LEU A O 1
ATOM 3092 N N . PRO A 1 383 ? -16.433 1.089 -14.763 1.00 47.31 383 PRO A N 1
ATOM 3093 C CA . PRO A 1 383 ? -17.161 -0.028 -15.344 1.00 47.31 383 PRO A CA 1
ATOM 3094 C C . PRO A 1 383 ? -18.508 0.471 -15.879 1.00 47.31 383 PRO A C 1
ATOM 3096 O O . PRO A 1 383 ? -19.289 1.051 -15.121 1.00 47.31 383 PRO A O 1
ATOM 3099 N N . GLN A 1 384 ? -18.782 0.266 -17.171 1.00 37.69 384 GLN A N 1
ATOM 3100 C CA . GLN A 1 384 ? -20.115 0.522 -17.718 1.00 37.69 384 GLN A CA 1
ATOM 3101 C C . GLN A 1 384 ? -21.087 -0.471 -17.061 1.00 37.69 384 GLN A C 1
ATOM 3103 O O . GLN A 1 384 ? -20.919 -1.684 -17.199 1.00 37.69 384 GLN A O 1
ATOM 3108 N N . LEU A 1 385 ? -22.027 0.055 -16.269 1.00 38.22 385 LEU A N 1
ATOM 3109 C CA . LEU A 1 385 ? -22.963 -0.696 -15.417 1.00 38.22 385 LEU A CA 1
ATOM 3110 C C . LEU A 1 385 ? -24.302 -1.013 -16.081 1.00 38.22 385 LEU A C 1
ATOM 3112 O O . LEU A 1 385 ? -24.778 -0.180 -16.880 1.00 38.22 385 LEU A O 1
#

Organism: Mytilus coruscus (NCBI:txid42192)

pLDDT: mean 84.33, std 11.83, range [37.69, 97.44]

Secondary structure (DSSP, 8-state):
-HHHHHHHHHHHHIIIIIHHHHHHTT--SHHHHHHHHTT-SHHHHHHHHHHHHHHHHHHHHHHHHHHHHHHTPPP-HHHHHHHHHS-S-HHHHHHHIIIIIIIHHHHHHHHHHTTT-HHHHHHHHHHHGGGGGTTT-HHHHHHHHHHHHHHHHS-HHHHHHHHH-SSB-SSS-TT--B-HHHHHHHHHHHHHTTSPSS---HHHHHHHHHHHHHHHHHHHHHHHHTTPPP---S------HHHHHHHHHHHHHTTTT-SS-S----B-TT-PBPPGGGGGHHHHHHHHHHHHHT-SS-PPPPP--SSHHHHHHHHHHHHS-HHHHHHHHHHHHHT-S-HHHHHHHHHHIIIIITTS-HHHHHHHHHHHHHHHTT-----S-----